Protein 4REP (pdb70)

Secondary structure (DSSP, 8-state):
--EEEEE--BHHHHHHHHHHHHTT-EEEEE-SSSSSBTTS-EEEETTEEEE-S---B--THHHHHHHTTSTTS-----EEE-SEEEEEE-TTS-EEEEESSHHHHHHHHHHHHT--HHHHHHHHHHHHHHHHHHIIIIIS-------SS-----HHHHHHHHHHTTTSBHHHHHTTSSSHHHHHHHHGGGGGGT--TTTSBGGGGGHHHHHHTS--EEETT-THHHHHHHHHHHHHTT-EEE-S--EEEEEEETTEEEEEEETTEEEE-SEEEE-S-HHHIIIII-TTS---HHHHHS-BPPEEEEEEEEESS--TT--SEEEE--S-HHHHHHIIIIISS--SS--EEEEEGGGT-GGGSSTT-EEEEEEEEE---SS--HHHHHHHHHHHHHHHHHHHH-S-GGGTEEEEEEE-HHHHHHHH--GGG-SSSB---SSSGGGGSPPSB-SSSBTEEE-STTSSS-SSHHHHHHHHHHHHHHHHHHHH-

Structure (mmCIF, N/CA/C/O backbone):
data_4REP
#
_entry.id   4REP
#
_cell.length_a   48.369
_cell.length_b   72.835
_cell.length_c   68.137
_cell.angle_alpha   90.00
_cell.angle_beta   110.29
_cell.angle_gamma   90.00
#
_symmetry.space_group_name_H-M   'P 1 21 1'
#
loop_
_entity.id
_entity.type
_entity.pdbx_description
1 polymer 'Gamma-carotene desaturase'
2 non-polymer 'FLAVIN-ADENINE DINUCLEOTIDE'
3 non-polymer GLYCEROL
4 water water
#
loop_
_atom_site.group_PDB
_atom_site.id
_atom_site.type_symbol
_atom_site.label_atom_id
_atom_site.label_alt_id
_atom_site.label_comp_id
_atom_site.label_asym_id
_atom_site.label_entity_id
_atom_site.label_seq_id
_atom_site.pdbx_PDB_ins_code
_atom_site.Cartn_x
_atom_site.Cartn_y
_atom_site.Cartn_z
_atom_site.occupancy
_atom_site.B_iso_or_equiv
_atom_site.auth_seq_id
_atom_site.auth_comp_id
_atom_site.auth_asym_id
_atom_site.auth_atom_id
_atom_site.pdbx_PDB_model_num
ATOM 1 N N . MET A 1 1 ? 4.199 12.818 -23.847 1.00 54.75 1 MET A N 1
ATOM 2 C CA . MET A 1 1 ? 4.854 12.648 -22.512 1.00 53.60 1 MET A CA 1
ATOM 3 C C . MET A 1 1 ? 5.124 11.186 -22.206 1.00 44.22 1 MET A C 1
ATOM 4 O O . MET A 1 1 ? 4.308 10.330 -22.464 1.00 46.46 1 MET A O 1
ATOM 9 N N . LYS A 1 2 ? 6.286 10.908 -21.651 1.00 44.40 2 LYS A N 1
ATOM 10 C CA . LYS A 1 2 ? 6.670 9.532 -21.346 1.00 39.82 2 LYS A CA 1
ATOM 11 C C . LYS A 1 2 ? 5.979 9.023 -20.081 1.00 33.58 2 LYS A C 1
ATOM 12 O O . LYS A 1 2 ? 5.568 9.810 -19.241 1.00 30.08 2 LYS A O 1
ATOM 18 N N . ASN A 1 3 ? 5.801 7.706 -19.957 1.00 34.99 3 ASN A N 1
ATOM 19 C CA . ASN A 1 3 ? 5.283 7.147 -18.686 1.00 33.57 3 ASN A CA 1
ATOM 20 C C . ASN A 1 3 ? 6.266 6.224 -17.978 1.00 29.01 3 ASN A C 1
ATOM 21 O O . ASN A 1 3 ? 7.075 5.508 -18.585 1.00 29.28 3 ASN A O 1
ATOM 26 N N . ALA A 1 4 ? 6.140 6.225 -16.659 1.00 29.24 4 ALA A N 1
ATOM 27 C CA . ALA A 1 4 ? 6.930 5.371 -15.794 1.00 24.62 4 ALA A CA 1
ATOM 28 C C . ALA A 1 4 ? 6.020 4.501 -14.950 1.00 22.48 4 ALA A C 1
ATOM 29 O O . ALA A 1 4 ? 4.969 4.920 -14.454 1.00 23.29 4 ALA A O 1
ATOM 31 N N . ILE A 1 5 ? 6.450 3.277 -14.757 1.00 21.27 5 ILE A N 1
ATOM 32 C CA . ILE A 1 5 ? 5.797 2.411 -13.844 1.00 20.79 5 ILE A CA 1
ATOM 33 C C . ILE A 1 5 ? 6.703 2.138 -12.638 1.00 21.57 5 ILE A C 1
ATOM 34 O O . ILE A 1 5 ? 7.866 1.677 -12.783 1.00 24.46 5 ILE A O 1
ATOM 39 N N . VAL A 1 6 ? 6.175 2.362 -11.448 1.00 22.83 6 VAL A N 1
ATOM 40 C CA . VAL A 1 6 ? 6.945 2.081 -10.220 1.00 21.25 6 VAL A CA 1
ATOM 41 C C . VAL A 1 6 ? 6.369 0.845 -9.567 1.00 21.54 6 VAL A C 1
ATOM 42 O O . VAL A 1 6 ? 5.140 0.754 -9.350 1.00 23.58 6 VAL A O 1
ATOM 46 N N . ILE A 1 7 ? 7.230 -0.148 -9.338 1.00 18.92 7 ILE A N 1
ATOM 47 C CA . ILE A 1 7 ? 6.802 -1.397 -8.744 1.00 17.65 7 ILE A CA 1
ATOM 48 C C . ILE A 1 7 ? 7.008 -1.273 -7.220 1.00 17.61 7 ILE A C 1
ATOM 49 O O . ILE A 1 7 ? 8.160 -1.437 -6.719 1.00 15.26 7 ILE A O 1
ATOM 54 N N . GLY A 1 8 ? 5.906 -1.010 -6.511 1.00 17.04 8 GLY A N 1
ATOM 55 C CA . GLY A 1 8 ? 5.835 -0.923 -5.058 1.00 17.11 8 GLY A CA 1
ATOM 56 C C . GLY A 1 8 ? 5.791 0.507 -4.523 1.00 17.20 8 GLY A C 1
ATOM 57 O O . GLY A 1 8 ? 6.500 1.411 -5.031 1.00 18.89 8 GLY A O 1
ATOM 58 N N . ALA A 1 9 ? 4.952 0.688 -3.500 1.00 17.12 9 ALA A N 1
ATOM 59 C CA . ALA A 1 9 ? 4.715 1.950 -2.858 1.00 19.00 9 ALA A CA 1
ATOM 60 C C . ALA A 1 9 ? 5.513 2.048 -1.545 1.00 18.47 9 ALA A C 1
ATOM 61 O O . ALA A 1 9 ? 5.016 2.623 -0.585 1.00 18.31 9 ALA A O 1
ATOM 63 N N . GLY A 1 10 ? 6.730 1.487 -1.488 1.00 18.38 10 GLY A N 1
ATOM 64 C CA . GLY A 1 10 ? 7.576 1.748 -0.317 1.00 16.57 10 GLY A CA 1
ATOM 65 C C . GLY A 1 10 ? 8.027 3.228 -0.380 1.00 17.40 10 GLY A C 1
ATOM 66 O O . GLY A 1 10 ? 7.773 3.931 -1.366 1.00 15.66 10 GLY A O 1
ATOM 67 N N . ILE A 1 11 ? 8.756 3.677 0.648 1.00 18.44 11 ILE A N 1
ATOM 68 C CA . ILE A 1 11 ? 9.293 5.044 0.672 1.00 19.27 11 ILE A CA 1
ATOM 69 C C . ILE A 1 11 ? 10.172 5.387 -0.540 1.00 19.42 11 ILE A C 1
ATOM 70 O O . ILE A 1 11 ? 10.122 6.527 -1.065 1.00 16.64 11 ILE A O 1
ATOM 75 N N . GLY A 1 12 ? 10.981 4.411 -0.962 1.00 17.39 12 GLY A N 1
ATOM 76 C CA . GLY A 1 12 ? 11.775 4.551 -2.146 1.00 17.67 12 GLY A CA 1
ATOM 77 C C . GLY A 1 12 ? 10.902 4.740 -3.379 1.00 18.03 12 GLY A C 1
ATOM 78 O O . GLY A 1 12 ? 11.162 5.631 -4.171 1.00 17.90 12 GLY A O 1
ATOM 79 N N . GLY A 1 13 ? 9.841 3.932 -3.523 1.00 17.30 13 GLY A N 1
ATOM 80 C CA . GLY A 1 13 ? 8.966 4.032 -4.704 1.00 17.36 13 GLY A CA 1
ATOM 81 C C . GLY A 1 13 ? 8.129 5.276 -4.758 1.00 16.70 13 GLY A C 1
ATOM 82 O O . GLY A 1 13 ? 7.949 5.864 -5.827 1.00 19.12 13 GLY A O 1
ATOM 83 N N . LEU A 1 14 ? 7.601 5.680 -3.599 1.00 18.93 14 LEU A N 1
ATOM 84 C CA . LEU A 1 14 ? 6.850 6.890 -3.487 1.00 20.70 14 LEU A CA 1
ATOM 85 C C . LEU A 1 14 ? 7.725 8.109 -3.843 1.00 21.57 14 LEU A C 1
ATOM 86 O O . LEU A 1 14 ? 7.315 9.000 -4.597 1.00 21.61 14 LEU A O 1
ATOM 91 N N . ALA A 1 15 ? 8.917 8.154 -3.265 1.00 21.61 15 ALA A N 1
ATOM 92 C CA . ALA A 1 15 ? 9.882 9.215 -3.564 1.00 22.48 15 ALA A CA 1
ATOM 93 C C . ALA A 1 15 ? 10.222 9.297 -5.058 1.00 21.69 15 ALA A C 1
ATOM 94 O O . ALA A 1 15 ? 10.272 10.392 -5.625 1.00 18.74 15 ALA A O 1
ATOM 96 N N . ALA A 1 16 ? 10.545 8.142 -5.649 1.00 20.12 16 ALA A N 1
ATOM 97 C CA . ALA A 1 16 ? 10.881 8.077 -7.048 1.00 19.96 16 ALA A CA 1
ATOM 98 C C . ALA A 1 16 ? 9.712 8.604 -7.919 1.00 20.70 16 ALA A C 1
ATOM 99 O O . ALA A 1 16 ? 9.936 9.302 -8.920 1.00 19.47 16 ALA A O 1
ATOM 101 N N . ALA A 1 17 ? 8.478 8.255 -7.521 1.00 18.68 17 ALA A N 1
ATOM 102 C CA . ALA A 1 17 ? 7.349 8.549 -8.327 1.00 19.83 17 ALA A CA 1
ATOM 103 C C . ALA A 1 17 ? 7.179 10.085 -8.301 1.00 20.08 17 ALA A C 1
ATOM 104 O O . ALA A 1 17 ? 6.978 10.723 -9.354 1.00 17.05 17 ALA A O 1
ATOM 106 N N . LEU A 1 18 ? 7.314 10.636 -7.104 1.00 21.96 18 LEU A N 1
ATOM 107 C CA . LEU A 1 18 ? 7.202 12.063 -6.878 1.00 22.88 18 LEU A CA 1
ATOM 108 C C . LEU A 1 18 ? 8.233 12.799 -7.724 1.00 24.73 18 LEU A C 1
ATOM 109 O O . LEU A 1 18 ? 7.872 13.754 -8.415 1.00 25.15 18 LEU A O 1
ATOM 114 N N . ARG A 1 19 ? 9.476 12.316 -7.733 1.00 21.53 19 ARG A N 1
ATOM 115 C CA . ARG A 1 19 ? 10.489 12.944 -8.533 1.00 23.07 19 ARG A CA 1
ATOM 116 C C . ARG A 1 19 ? 10.240 12.874 -10.045 1.00 23.53 19 ARG A C 1
ATOM 117 O O . ARG A 1 19 ? 10.498 13.845 -10.761 1.00 23.50 19 ARG A O 1
ATOM 125 N N . LEU A 1 20 ? 9.754 11.741 -10.519 1.00 24.77 20 LEU A N 1
ATOM 126 C CA . LEU A 1 20 ? 9.503 11.550 -11.941 1.00 27.19 20 LEU A CA 1
ATOM 127 C C . LEU A 1 20 ? 8.301 12.384 -12.342 1.00 29.21 20 LEU A C 1
ATOM 128 O O . LEU A 1 20 ? 8.254 12.980 -13.410 1.00 30.73 20 LEU A O 1
ATOM 133 N N . ARG A 1 21 ? 7.338 12.464 -11.452 1.00 28.93 21 ARG A N 1
ATOM 134 C CA . ARG A 1 21 ? 6.239 13.351 -11.676 1.00 30.98 21 ARG A CA 1
ATOM 135 C C . ARG A 1 21 ? 6.762 14.767 -11.860 1.00 31.49 21 ARG A C 1
ATOM 136 O O . ARG A 1 21 ? 6.427 15.408 -12.862 1.00 29.87 21 ARG A O 1
ATOM 144 N N . HIS A 1 22 ? 7.639 15.228 -10.971 1.00 29.38 22 HIS A N 1
ATOM 145 C CA . HIS A 1 22 ? 8.124 16.623 -11.035 1.00 29.18 22 HIS A CA 1
ATOM 146 C C . HIS A 1 22 ? 8.795 16.947 -12.319 1.00 29.85 22 HIS A C 1
ATOM 147 O O . HIS A 1 22 ? 8.815 18.111 -12.766 1.00 31.46 22 HIS A O 1
ATOM 154 N N . GLN A 1 23 ? 9.454 15.938 -12.845 1.00 29.19 23 GLN A N 1
ATOM 155 C CA . GLN A 1 23 ? 10.103 15.998 -14.130 1.00 30.80 23 GLN A CA 1
ATOM 156 C C . GLN A 1 23 ? 9.111 16.016 -15.311 1.00 32.22 23 GLN A C 1
ATOM 157 O O . GLN A 1 23 ? 9.522 16.260 -16.443 1.00 32.51 23 GLN A O 1
ATOM 163 N N . GLY A 1 24 ? 7.839 15.707 -15.068 1.00 30.64 24 GLY A N 1
ATOM 164 C CA . GLY A 1 24 ? 6.855 15.638 -16.153 1.00 33.22 24 GLY A CA 1
ATOM 165 C C . GLY A 1 24 ? 6.445 14.269 -16.664 1.00 32.80 24 GLY A C 1
ATOM 166 O O . GLY A 1 24 ? 5.590 14.184 -17.530 1.00 35.89 24 GLY A O 1
ATOM 167 N N . TYR A 1 25 ? 6.977 13.180 -16.130 1.00 30.65 25 TYR A N 1
ATOM 168 C CA . TYR A 1 25 ? 6.434 11.867 -16.498 1.00 30.97 25 TYR A CA 1
ATOM 169 C C . TYR A 1 25 ? 5.015 11.643 -15.932 1.00 31.83 25 TYR A C 1
ATOM 170 O O . TYR A 1 25 ? 4.664 12.160 -14.853 1.00 28.33 25 TYR A O 1
ATOM 179 N N . SER A 1 26 ? 4.185 10.882 -16.650 1.00 30.29 26 SER A N 1
ATOM 180 C CA . SER A 1 26 ? 3.012 10.320 -15.998 1.00 30.31 26 SER A CA 1
ATOM 181 C C . SER A 1 26 ? 3.515 9.032 -15.315 1.00 29.55 26 SER A C 1
ATOM 182 O O . SER A 1 26 ? 4.435 8.394 -15.800 1.00 30.63 26 SER A O 1
ATOM 185 N N . VAL A 1 27 ? 2.924 8.703 -14.174 1.00 26.34 27 VAL A N 1
ATOM 186 C CA . VAL A 1 27 ? 3.468 7.710 -13.291 1.00 24.36 27 VAL A CA 1
ATOM 187 C C . VAL A 1 27 ? 2.353 6.875 -12.737 1.00 22.18 27 VAL A C 1
ATOM 188 O O . VAL A 1 27 ? 1.380 7.392 -12.256 1.00 23.94 27 VAL A O 1
ATOM 192 N N . THR A 1 28 ? 2.543 5.578 -12.752 1.00 20.44 28 THR A N 1
ATOM 193 C CA . THR A 1 28 ? 1.659 4.668 -12.095 1.00 20.53 28 THR A CA 1
ATOM 194 C C . THR A 1 28 ? 2.456 3.795 -11.117 1.00 20.87 28 THR A C 1
ATOM 195 O O . THR A 1 28 ? 3.500 3.246 -11.472 1.00 20.26 28 THR A O 1
ATOM 199 N N . ILE A 1 29 ? 1.982 3.696 -9.889 1.00 19.90 29 ILE A N 1
ATOM 200 C CA . ILE A 1 29 ? 2.593 2.778 -8.947 1.00 18.44 29 ILE A CA 1
ATOM 201 C C . ILE A 1 29 ? 1.711 1.602 -8.782 1.00 17.85 29 ILE A C 1
ATOM 202 O O . ILE A 1 29 ? 0.535 1.746 -8.439 1.00 19.69 29 ILE A O 1
ATOM 207 N N . PHE A 1 30 ? 2.291 0.436 -9.002 1.00 16.63 30 PHE A N 1
ATOM 208 C CA . PHE A 1 30 ? 1.646 -0.825 -8.618 1.00 17.72 30 PHE A CA 1
ATOM 209 C C . PHE A 1 30 ? 2.072 -1.236 -7.231 1.00 18.26 30 PHE A C 1
ATOM 210 O O . PHE A 1 30 ? 3.257 -1.222 -6.941 1.00 19.24 30 PHE A O 1
ATOM 218 N N . GLU A 1 31 ? 1.125 -1.688 -6.421 1.00 20.09 31 GLU A N 1
ATOM 219 C CA . GLU A 1 31 ? 1.355 -2.199 -5.079 1.00 19.38 31 GLU A CA 1
ATOM 220 C C . GLU A 1 31 ? 0.653 -3.528 -4.757 1.00 20.63 31 GLU A C 1
ATOM 221 O O . GLU A 1 31 ? -0.528 -3.675 -4.931 1.00 18.44 31 GLU A O 1
ATOM 227 N N . LYS A 1 32 ? 1.374 -4.475 -4.219 1.00 22.55 32 LYS A N 1
ATOM 228 C CA . LYS A 1 32 ? 0.701 -5.740 -3.915 1.00 23.05 32 LYS A CA 1
ATOM 229 C C . LYS A 1 32 ? -0.303 -5.594 -2.795 1.00 22.67 32 LYS A C 1
ATOM 230 O O . LYS A 1 32 ? -1.345 -6.306 -2.760 1.00 19.97 32 LYS A O 1
ATOM 236 N N . ASN A 1 33 ? -0.006 -4.714 -1.841 1.00 20.36 33 ASN A N 1
ATOM 237 C CA . ASN A 1 33 ? -0.877 -4.581 -0.697 1.00 19.33 33 ASN A CA 1
ATOM 238 C C . ASN A 1 33 ? -2.083 -3.670 -1.037 1.00 19.27 33 ASN A C 1
ATOM 239 O O . ASN A 1 33 ? -2.142 -3.042 -2.109 1.00 16.92 33 ASN A O 1
ATOM 244 N N . ASP A 1 34 ? -3.020 -3.586 -0.099 1.00 20.23 34 ASP A N 1
ATOM 245 C CA . ASP A 1 34 ? -4.101 -2.564 -0.181 1.00 22.77 34 ASP A CA 1
ATOM 246 C C . ASP A 1 34 ? -3.778 -1.258 0.602 1.00 20.31 34 ASP A C 1
ATOM 247 O O . ASP A 1 34 ? -4.674 -0.527 0.918 1.00 21.70 34 ASP A O 1
ATOM 252 N N . TYR A 1 35 ? -2.487 -0.985 0.855 1.00 19.59 35 TYR A N 1
ATOM 253 C CA . TYR A 1 35 ? -1.983 0.262 1.477 1.00 18.80 35 TYR A CA 1
ATOM 254 C C . TYR A 1 35 ? -0.632 0.656 0.898 1.00 18.87 35 TYR A C 1
ATOM 255 O O . TYR A 1 35 ? 0.076 -0.172 0.317 1.00 14.84 35 TYR A O 1
ATOM 264 N N . ALA A 1 36 ? -0.306 1.949 1.049 1.00 18.85 36 ALA A N 1
ATOM 265 C CA . ALA A 1 36 ? 0.992 2.551 0.650 1.00 18.69 36 ALA A CA 1
ATOM 266 C C . ALA A 1 36 ? 1.951 2.575 1.842 1.00 18.37 36 ALA A C 1
ATOM 267 O O . ALA A 1 36 ? 1.497 2.518 2.985 1.00 18.60 36 ALA A O 1
ATOM 269 N N . GLY A 1 37 ? 3.261 2.661 1.557 1.00 18.12 37 GLY A N 1
ATOM 270 C CA . GLY A 1 37 ? 4.304 2.825 2.606 1.00 18.88 37 GLY A CA 1
ATOM 271 C C . GLY A 1 37 ? 5.234 1.654 2.915 1.00 17.83 37 GLY A C 1
ATOM 272 O O . GLY A 1 37 ? 6.267 1.816 3.598 1.00 17.34 37 GLY A O 1
ATOM 273 N N . GLY A 1 38 ? 4.864 0.476 2.422 1.00 17.60 38 GLY A N 1
ATOM 274 C CA . GLY A 1 38 ? 5.606 -0.726 2.665 1.00 16.62 38 GLY A CA 1
ATOM 275 C C . GLY A 1 38 ? 5.814 -0.967 4.140 1.00 16.78 38 GLY A C 1
ATOM 276 O O . GLY A 1 38 ? 4.879 -1.164 4.910 1.00 18.68 38 GLY A O 1
ATOM 277 N N . LYS A 1 39 ? 7.060 -0.940 4.554 1.00 16.17 39 LYS A N 1
ATOM 278 C CA . LYS A 1 39 ? 7.380 -1.144 5.940 1.00 16.35 39 LYS A CA 1
ATOM 279 C C . LYS A 1 39 ? 6.852 -0.044 6.896 1.00 15.64 39 LYS A C 1
ATOM 280 O O . LYS A 1 39 ? 6.592 -0.343 8.062 1.00 17.92 39 LYS A O 1
ATOM 286 N N . LEU A 1 40 ? 6.585 1.151 6.358 1.00 16.00 40 LEU A N 1
ATOM 287 C CA . LEU A 1 40 ? 6.071 2.308 7.125 1.00 17.73 40 LEU A CA 1
ATOM 288 C C . LEU A 1 40 ? 4.566 2.229 7.071 1.00 17.84 40 LEU A C 1
ATOM 289 O O . LEU A 1 40 ? 3.935 2.923 6.304 1.00 16.78 40 LEU A O 1
ATOM 294 N N . HIS A 1 41 ? 4.053 1.338 7.890 1.00 18.03 41 HIS A N 1
ATOM 295 C CA . HIS A 1 41 ? 2.672 0.979 7.980 1.00 18.03 41 HIS A CA 1
ATOM 296 C C . HIS A 1 41 ? 2.351 1.039 9.439 1.00 17.37 41 HIS A C 1
ATOM 297 O O . HIS A 1 41 ? 3.252 0.979 10.300 1.00 14.89 41 HIS A O 1
ATOM 304 N N . ALA A 1 42 ? 1.056 1.149 9.738 1.00 17.55 42 ALA A N 1
ATOM 305 C CA . ALA A 1 42 ? 0.574 1.215 11.106 1.00 17.93 42 ALA A CA 1
ATOM 306 C C . ALA A 1 42 ? -0.697 0.435 11.263 1.00 20.71 42 ALA A C 1
ATOM 307 O O . ALA A 1 42 ? -1.357 0.152 10.282 1.00 22.43 42 ALA A O 1
ATOM 309 N N . ILE A 1 43 ? -1.038 0.098 12.501 1.00 20.97 43 ILE A N 1
ATOM 310 C CA . ILE A 1 43 ? -2.295 -0.520 12.803 1.00 21.24 43 ILE A CA 1
ATOM 311 C C . ILE A 1 43 ? -2.954 0.084 14.008 1.00 22.28 43 ILE A C 1
ATOM 312 O O . ILE A 1 43 ? -2.324 0.748 14.822 1.00 20.31 43 ILE A O 1
ATOM 317 N N . GLU A 1 44 ? -4.250 -0.157 14.111 1.00 23.34 44 GLU A N 1
ATOM 318 C CA . GLU A 1 44 ? -5.015 0.223 15.294 1.00 23.72 44 GLU A CA 1
ATOM 319 C C . GLU A 1 44 ? -5.692 -1.039 15.801 1.00 23.06 44 GLU A C 1
ATOM 320 O O . GLU A 1 44 ? -6.420 -1.689 15.074 1.00 24.28 44 GLU A O 1
ATOM 326 N N . LYS A 1 45 ? -5.418 -1.375 17.056 1.00 23.57 45 LYS A N 1
ATOM 327 C CA . LYS A 1 45 ? -5.833 -2.626 17.623 1.00 23.89 45 LYS A CA 1
ATOM 328 C C . LYS A 1 45 ? -6.268 -2.472 19.072 1.00 24.39 45 LYS A C 1
ATOM 329 O O . LYS A 1 45 ? -5.482 -2.068 19.957 1.00 23.76 45 LYS A O 1
ATOM 335 N N . ASP A 1 46 ? -7.548 -2.765 19.320 1.00 21.56 46 ASP A N 1
ATOM 336 C CA . ASP A 1 46 ? -8.091 -2.821 20.659 1.00 20.55 46 ASP A CA 1
ATOM 337 C C . ASP A 1 46 ? -7.773 -1.600 21.484 1.00 20.31 46 ASP A C 1
ATOM 338 O O . ASP A 1 46 ? -7.518 -1.721 22.655 1.00 19.77 46 ASP A O 1
ATOM 343 N N . GLY A 1 47 ? -7.772 -0.435 20.864 1.00 18.63 47 GLY A N 1
ATOM 344 C CA . GLY A 1 47 ? -7.618 0.809 21.563 1.00 18.17 47 GLY A CA 1
ATOM 345 C C . GLY A 1 47 ? -6.207 1.421 21.492 1.00 19.41 47 GLY A C 1
ATOM 346 O O . GLY A 1 47 ? -6.010 2.501 22.003 1.00 18.58 47 GLY A O 1
ATOM 347 N N . TYR A 1 48 ? -5.275 0.742 20.818 1.00 19.81 48 TYR A N 1
ATOM 348 C CA . TYR A 1 48 ? -3.869 1.154 20.676 1.00 19.01 48 TYR A CA 1
ATOM 349 C C . TYR A 1 48 ? -3.431 1.301 19.227 1.00 21.52 48 TYR A C 1
ATOM 350 O O . TYR A 1 48 ? -3.702 0.413 18.408 1.00 21.22 48 TYR A O 1
ATOM 359 N N . ARG A 1 49 ? -2.733 2.400 18.881 1.00 22.53 49 ARG A N 1
ATOM 360 C CA . ARG A 1 49 ? -2.127 2.486 17.564 1.00 24.49 49 ARG A CA 1
ATOM 361 C C . ARG A 1 49 ? -0.661 2.019 17.653 1.00 21.47 49 ARG A C 1
ATOM 362 O O . ARG A 1 49 ? 0.023 2.253 18.642 1.00 23.59 49 ARG A O 1
ATOM 370 N N . PHE A 1 50 ? -0.228 1.262 16.666 1.00 20.60 50 PHE A N 1
ATOM 371 C CA . PHE A 1 50 ? 1.186 0.893 16.575 1.00 20.91 50 PHE A CA 1
ATOM 372 C C . PHE A 1 50 ? 1.732 1.223 15.185 1.00 20.68 50 PHE A C 1
ATOM 373 O O . PHE A 1 50 ? 1.155 0.822 14.136 1.00 18.73 50 PHE A O 1
ATOM 381 N N . ASP A 1 51 ? 2.843 1.963 15.155 1.00 20.83 51 ASP A N 1
ATOM 382 C CA . ASP A 1 51 ? 3.736 1.904 13.993 1.00 21.17 51 ASP A CA 1
ATOM 383 C C . ASP A 1 51 ? 4.353 0.506 13.869 1.00 20.35 51 ASP A C 1
ATOM 384 O O . ASP A 1 51 ? 4.816 -0.064 14.846 1.00 19.07 51 ASP A O 1
ATOM 389 N N . LEU A 1 52 ? 4.352 -0.057 12.670 1.00 19.42 52 LEU A N 1
ATOM 390 C CA . LEU A 1 52 ? 4.857 -1.395 12.466 1.00 20.38 52 LEU A CA 1
ATOM 391 C C . LEU A 1 52 ? 6.346 -1.509 12.166 1.00 21.31 52 LEU A C 1
ATOM 392 O O . LEU A 1 52 ? 6.874 -2.596 12.299 1.00 24.15 52 LEU A O 1
ATOM 397 N N . GLY A 1 53 ? 6.978 -0.435 11.676 1.00 20.08 53 GLY A N 1
ATOM 398 C CA . GLY A 1 53 ? 8.292 -0.536 11.061 1.00 21.20 53 GLY A CA 1
ATOM 399 C C . GLY A 1 53 ? 9.240 0.462 11.669 1.00 19.81 53 GLY A C 1
ATOM 400 O O . GLY A 1 53 ? 9.467 0.394 12.877 1.00 18.96 53 GLY A O 1
ATOM 401 N N . PRO A 1 54 ? 9.758 1.413 10.852 1.00 19.14 54 PRO A N 1
ATOM 402 C CA . PRO A 1 54 ? 10.660 2.452 11.400 1.00 18.57 54 PRO A CA 1
ATOM 403 C C . PRO A 1 54 ? 10.041 3.212 12.569 1.00 17.76 54 PRO A C 1
ATOM 404 O O . PRO A 1 54 ? 8.874 3.532 12.513 1.00 18.03 54 PRO A O 1
ATOM 408 N N . SER A 1 55 ? 10.792 3.398 13.636 1.00 16.35 55 SER A N 1
ATOM 409 C CA . SER A 1 55 ? 10.364 4.129 14.797 1.00 16.82 55 SER A CA 1
ATOM 410 C C . SER A 1 55 ? 11.191 5.418 15.078 1.00 16.32 55 SER A C 1
ATOM 411 O O . SER A 1 55 ? 10.780 6.248 15.919 1.00 15.99 55 SER A O 1
ATOM 414 N N . LEU A 1 56 ? 12.345 5.575 14.418 1.00 15.37 56 LEU A N 1
ATOM 415 C CA . LEU A 1 56 ? 13.214 6.662 14.697 1.00 16.49 56 LEU A CA 1
ATOM 416 C C . LEU A 1 56 ? 13.251 7.668 13.531 1.00 15.82 56 LEU A C 1
ATOM 417 O O . LEU A 1 56 ? 13.414 7.307 12.385 1.00 17.32 56 LEU A O 1
ATOM 422 N N . PHE A 1 57 ? 13.038 8.928 13.852 1.00 16.52 57 PHE A N 1
ATOM 423 C CA . PHE A 1 57 ? 12.975 9.935 12.842 1.00 16.44 57 PHE A CA 1
ATOM 424 C C . PHE A 1 57 ? 14.175 10.872 12.964 1.00 16.83 57 PHE A C 1
ATOM 425 O O . PHE A 1 57 ? 14.219 11.699 13.865 1.00 15.45 57 PHE A O 1
ATOM 433 N N . THR A 1 58 ? 15.144 10.703 12.050 1.00 17.48 58 THR A N 1
ATOM 434 C CA . THR A 1 58 ? 16.272 11.658 11.931 1.00 18.66 58 THR A CA 1
ATOM 435 C C . THR A 1 58 ? 16.293 12.280 10.526 1.00 18.60 58 THR A C 1
ATOM 436 O O . THR A 1 58 ? 15.608 11.807 9.625 1.00 16.77 58 THR A O 1
ATOM 440 N N . LEU A 1 59 ? 17.093 13.341 10.343 1.00 19.62 59 LEU A N 1
ATOM 441 C CA . LEU A 1 59 ? 17.280 13.923 9.002 1.00 19.22 59 LEU A CA 1
ATOM 442 C C . LEU A 1 59 ? 15.960 14.307 8.320 1.00 18.10 59 LEU A C 1
ATOM 443 O O . LEU A 1 59 ? 15.673 13.919 7.186 1.00 20.39 59 LEU A O 1
ATOM 448 N N . PRO A 1 60 ? 15.127 15.060 9.026 1.00 18.55 60 PRO A N 1
ATOM 449 C CA . PRO A 1 60 ? 13.797 15.360 8.458 1.00 21.08 60 PRO A CA 1
ATOM 450 C C . PRO A 1 60 ? 13.835 16.177 7.137 1.00 23.56 60 PRO A C 1
ATOM 451 O O . PRO A 1 60 ? 12.869 16.124 6.366 1.00 26.95 60 PRO A O 1
ATOM 455 N N . HIS A 1 61 ? 14.952 16.879 6.860 1.00 23.58 61 HIS A N 1
ATOM 456 C CA . HIS A 1 61 ? 15.094 17.667 5.628 1.00 23.44 61 HIS A CA 1
ATOM 457 C C . HIS A 1 61 ? 14.973 16.814 4.383 1.00 23.55 61 HIS A C 1
ATOM 458 O O . HIS A 1 61 ? 14.619 17.303 3.333 1.00 24.10 61 HIS A O 1
ATOM 465 N N . LEU A 1 62 ? 15.212 15.524 4.493 1.00 22.36 62 LEU A N 1
ATOM 466 C CA . LEU A 1 62 ? 15.152 14.659 3.294 1.00 22.01 62 LEU A CA 1
ATOM 467 C C . LEU A 1 62 ? 13.720 14.392 2.869 1.00 20.12 62 LEU A C 1
ATOM 468 O O . LEU A 1 62 ? 13.413 14.317 1.697 1.00 21.14 62 LEU A O 1
ATOM 473 N N . VAL A 1 63 ? 12.826 14.295 3.827 1.00 20.20 63 VAL A N 1
ATOM 474 C CA . VAL A 1 63 ? 11.410 14.253 3.520 1.00 20.89 63 VAL A CA 1
ATOM 475 C C . VAL A 1 63 ? 10.927 15.629 2.999 1.00 22.47 63 VAL A C 1
ATOM 476 O O . VAL A 1 63 ? 10.250 15.728 1.990 1.00 19.61 63 VAL A O 1
ATOM 480 N N . GLU A 1 64 ? 11.303 16.708 3.681 1.00 24.73 64 GLU A N 1
ATOM 481 C CA . GLU A 1 64 ? 10.919 18.059 3.234 1.00 25.37 64 GLU A CA 1
ATOM 482 C C . GLU A 1 64 ? 11.343 18.376 1.820 1.00 25.70 64 GLU A C 1
ATOM 483 O O . GLU A 1 64 ? 10.679 19.184 1.171 1.00 29.40 64 GLU A O 1
ATOM 489 N N . ASN A 1 65 ? 12.466 17.814 1.348 1.00 28.35 65 ASN A N 1
ATOM 490 C CA . ASN A 1 65 ? 12.902 18.035 -0.034 1.00 28.71 65 ASN A CA 1
ATOM 491 C C . ASN A 1 65 ? 11.875 17.567 -1.048 1.00 28.76 65 ASN A C 1
ATOM 492 O O . ASN A 1 65 ? 11.826 18.097 -2.173 1.00 29.69 65 ASN A O 1
ATOM 497 N N . LEU A 1 66 ? 11.069 16.576 -0.659 1.00 28.20 66 LEU A N 1
ATOM 498 C CA . LEU A 1 66 ? 10.062 16.031 -1.540 1.00 26.67 66 LEU A CA 1
ATOM 499 C C . LEU A 1 66 ? 8.872 16.962 -1.591 1.00 27.27 66 LEU A C 1
ATOM 500 O O . LEU A 1 66 ? 8.425 17.287 -2.691 1.00 23.33 66 LEU A O 1
ATOM 505 N N . PHE A 1 67 ? 8.385 17.445 -0.442 1.00 27.04 67 PHE A N 1
ATOM 506 C CA . PHE A 1 67 ? 7.306 18.472 -0.462 1.00 30.33 67 PHE A CA 1
ATOM 507 C C . PHE A 1 67 ? 7.672 19.726 -1.282 1.00 30.50 67 PHE A C 1
ATOM 508 O O . PHE A 1 67 ? 6.825 20.324 -1.971 1.00 28.30 67 PHE A O 1
ATOM 516 N N . ALA A 1 68 ? 8.946 20.071 -1.186 1.00 29.89 68 ALA A N 1
ATOM 517 C CA . ALA A 1 68 ? 9.535 21.238 -1.825 1.00 33.66 68 ALA A CA 1
ATOM 518 C C . ALA A 1 68 ? 9.453 21.192 -3.326 1.00 32.62 68 ALA A C 1
ATOM 519 O O . ALA A 1 68 ? 9.597 22.216 -3.961 1.00 35.08 68 ALA A O 1
ATOM 521 N N . LEU A 1 69 ? 9.244 19.999 -3.892 1.00 33.45 69 LEU A N 1
ATOM 522 C CA . LEU A 1 69 ? 9.149 19.852 -5.334 1.00 33.31 69 LEU A CA 1
ATOM 523 C C . LEU A 1 69 ? 7.801 20.377 -5.793 1.00 30.42 69 LEU A C 1
ATOM 524 O O . LEU A 1 69 ? 7.602 20.590 -6.965 1.00 29.51 69 LEU A O 1
ATOM 529 N N . PHE A 1 70 ? 6.860 20.469 -4.871 1.00 29.51 70 PHE A N 1
ATOM 530 C CA . PHE A 1 70 ? 5.482 20.824 -5.180 1.00 29.89 70 PHE A CA 1
ATOM 531 C C . PHE A 1 70 ? 5.028 21.831 -4.160 1.00 31.09 70 PHE A C 1
ATOM 532 O O . PHE A 1 70 ? 4.069 21.587 -3.414 1.00 31.79 70 PHE A O 1
ATOM 540 N N . PRO A 1 71 ? 5.693 22.989 -4.153 1.00 35.83 71 PRO A N 1
ATOM 541 C CA . PRO A 1 71 ? 5.455 24.011 -3.148 1.00 40.13 71 PRO A CA 1
ATOM 542 C C . PRO A 1 71 ? 3.973 24.442 -2.997 1.00 43.63 71 PRO A C 1
ATOM 543 O O . PRO A 1 71 ? 3.566 24.830 -1.893 1.00 49.75 71 PRO A O 1
ATOM 547 N N . GLU A 1 72 ? 3.178 24.327 -4.061 1.00 39.90 72 GLU A N 1
ATOM 548 C CA . GLU A 1 72 ? 1.775 24.745 -4.021 1.00 42.47 72 GLU A CA 1
ATOM 549 C C . GLU A 1 72 ? 0.799 23.813 -3.298 1.00 43.11 72 GLU A C 1
ATOM 550 O O . GLU A 1 72 ? -0.277 24.271 -2.861 1.00 39.50 72 GLU A O 1
ATOM 556 N N . GLU A 1 73 ? 1.153 22.531 -3.136 1.00 38.79 73 GLU A N 1
ATOM 557 C CA . GLU A 1 73 ? 0.212 21.563 -2.545 1.00 37.65 73 GLU A CA 1
ATOM 558 C C . GLU A 1 73 ? 0.087 21.742 -1.001 1.00 38.34 73 GLU A C 1
ATOM 559 O O . GLU A 1 73 ? 1.075 21.914 -0.312 1.00 43.73 73 GLU A O 1
ATOM 565 N N . ILE A 1 74 ? -1.133 21.684 -0.486 1.00 38.72 74 ILE A N 1
ATOM 566 C CA . ILE A 1 74 ? -1.407 21.753 0.950 1.00 44.54 74 ILE A CA 1
ATOM 567 C C . ILE A 1 74 ? -1.266 20.351 1.589 1.00 46.62 74 ILE A C 1
ATOM 568 O O . ILE A 1 74 ? -2.199 19.549 1.541 1.00 44.28 74 ILE A O 1
ATOM 573 N N . ILE A 1 75 ? -0.115 20.033 2.166 1.00 54.13 75 ILE A N 1
ATOM 574 C CA . ILE A 1 75 ? 0.021 18.733 2.872 1.00 52.64 75 ILE A CA 1
ATOM 575 C C . ILE A 1 75 ? 0.368 18.957 4.331 1.00 44.41 75 ILE A C 1
ATOM 576 O O . ILE A 1 75 ? 1.411 19.507 4.646 1.00 42.32 75 ILE A O 1
ATOM 581 N N . ASP A 1 76 ? -0.508 18.542 5.231 1.00 42.51 76 ASP A N 1
ATOM 582 C CA . ASP A 1 76 ? -0.177 18.730 6.636 1.00 48.23 76 ASP A CA 1
ATOM 583 C C . ASP A 1 76 ? 0.811 17.617 7.018 1.00 44.79 76 ASP A C 1
ATOM 584 O O . ASP A 1 76 ? 0.497 16.424 7.006 1.00 46.26 76 ASP A O 1
ATOM 589 N N . PHE A 1 77 ? 2.050 18.047 7.210 1.00 42.96 77 PHE A N 1
ATOM 590 C CA . PHE A 1 77 ? 3.112 17.227 7.771 1.00 39.90 77 PHE A CA 1
ATOM 591 C C . PHE A 1 77 ? 3.991 18.121 8.611 1.00 37.40 77 PHE A C 1
ATOM 592 O O . PHE A 1 77 ? 4.671 18.967 8.089 1.00 44.55 77 PHE A O 1
ATOM 600 N N . GLY A 1 78 ? 4.030 17.876 9.901 1.00 35.50 78 GLY A N 1
ATOM 601 C CA . GLY A 1 78 ? 4.876 18.630 10.800 1.00 34.36 78 GLY A CA 1
ATOM 602 C C . GLY A 1 78 ? 5.534 17.665 11.768 1.00 32.85 78 GLY A C 1
ATOM 603 O O . GLY A 1 78 ? 5.212 16.468 11.800 1.00 29.93 78 GLY A O 1
ATOM 604 N N . TYR A 1 79 ? 6.491 18.167 12.525 1.00 27.27 79 TYR A N 1
ATOM 605 C CA . TYR A 1 79 ? 7.201 17.332 13.467 1.00 25.26 79 TYR A CA 1
ATOM 606 C C . TYR A 1 79 ? 7.807 18.225 14.524 1.00 24.13 79 TYR A C 1
ATOM 607 O O . TYR A 1 79 ? 7.919 19.418 14.323 1.00 23.88 79 TYR A O 1
ATOM 616 N N . LYS A 1 80 ? 8.189 17.668 15.658 1.00 24.20 80 LYS A N 1
ATOM 617 C CA . LYS A 1 80 ? 8.941 18.437 16.634 1.00 24.19 80 LYS A CA 1
ATOM 618 C C . LYS A 1 80 ? 10.300 17.835 16.938 1.00 24.48 80 LYS A C 1
ATOM 619 O O . LYS A 1 80 ? 10.529 16.634 16.654 1.00 21.54 80 LYS A O 1
ATOM 625 N N . SER A 1 81 ? 11.206 18.659 17.491 1.00 22.40 81 SER A N 1
ATOM 626 C CA . SER A 1 81 ? 12.499 18.140 17.956 1.00 25.03 81 SER A CA 1
ATOM 627 C C . SER A 1 81 ? 12.371 17.791 19.430 1.00 24.09 81 SER A C 1
ATOM 628 O O . SER A 1 81 ? 11.695 18.466 20.190 1.00 23.89 81 SER A O 1
ATOM 631 N N . LYS A 1 82 ? 13.017 16.702 19.801 1.00 20.26 82 LYS A N 1
ATOM 632 C CA . LYS A 1 82 ? 13.063 16.255 21.183 1.00 20.85 82 LYS A CA 1
ATOM 633 C C . LYS A 1 82 ? 14.348 16.658 21.903 1.00 19.57 82 LYS A C 1
ATOM 634 O O . LYS A 1 82 ? 15.451 16.602 21.329 1.00 20.25 82 LYS A O 1
ATOM 640 N N . ALA A 1 83 ? 14.200 17.023 23.163 1.00 18.90 83 ALA A N 1
ATOM 641 C CA . ALA A 1 83 ? 15.315 17.153 24.098 1.00 19.69 83 ALA A CA 1
ATOM 642 C C . ALA A 1 83 ? 16.044 15.837 24.466 1.00 20.20 83 ALA A C 1
ATOM 643 O O . ALA A 1 83 ? 17.203 15.865 24.854 1.00 18.68 83 ALA A O 1
ATOM 645 N N . ILE A 1 84 ? 15.343 14.712 24.402 1.00 21.52 84 ILE A N 1
ATOM 646 C CA . ILE A 1 84 ? 15.892 13.401 24.780 1.00 22.51 84 ILE A CA 1
ATOM 647 C C . ILE A 1 84 ? 15.849 12.457 23.563 1.00 20.97 84 ILE A C 1
ATOM 648 O O . ILE A 1 84 ? 14.860 12.450 22.849 1.00 22.70 84 ILE A O 1
ATOM 653 N N . SER A 1 85 ? 16.955 11.748 23.299 1.00 20.71 85 SER A N 1
ATOM 654 C CA . SER A 1 85 ? 17.055 10.796 22.201 1.00 21.52 85 SER A CA 1
ATOM 655 C C . SER A 1 85 ? 16.493 9.460 22.634 1.00 21.12 85 SER A C 1
ATOM 656 O O . SER A 1 85 ? 15.395 9.101 22.187 1.00 20.55 85 SER A O 1
ATOM 659 N N . PHE A 1 86 ? 17.226 8.772 23.531 1.00 19.38 86 PHE A N 1
ATOM 660 C CA . PHE A 1 86 ? 16.870 7.468 24.100 1.00 18.55 86 PHE A CA 1
ATOM 661 C C . PHE A 1 86 ? 17.064 7.480 25.633 1.00 19.18 86 PHE A C 1
ATOM 662 O O . PHE A 1 86 ? 17.819 8.312 26.162 1.00 19.37 86 PHE A O 1
ATOM 670 N N . HIS A 1 87 ? 16.381 6.572 26.328 1.00 18.47 87 HIS A N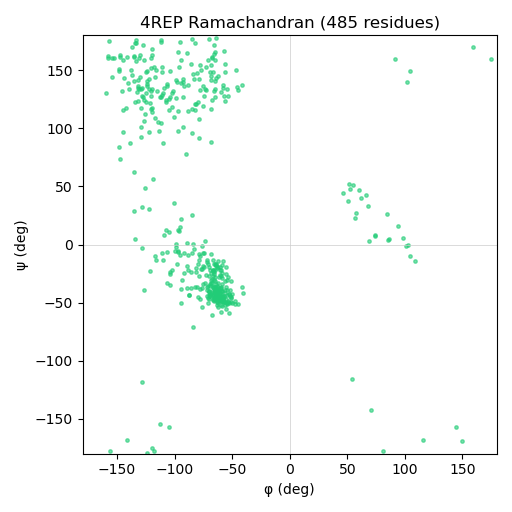 1
ATOM 671 C CA . HIS A 1 87 ? 16.755 6.103 27.686 1.00 17.49 87 HIS A CA 1
ATOM 672 C C . HIS A 1 87 ? 17.431 4.745 27.589 1.00 18.31 87 HIS A C 1
ATOM 673 O O . HIS A 1 87 ? 16.960 3.869 26.870 1.00 15.99 87 HIS A O 1
ATOM 680 N N . TYR A 1 88 ? 18.571 4.587 28.258 1.00 17.39 88 TYR A N 1
ATOM 681 C CA . TYR A 1 88 ? 19.292 3.306 28.257 1.00 18.42 88 TYR A CA 1
ATOM 682 C C . TYR A 1 88 ? 19.336 2.665 29.655 1.00 18.99 88 TYR A C 1
ATOM 683 O O . TYR A 1 88 ? 19.659 3.322 30.618 1.00 21.18 88 TYR A O 1
ATOM 692 N N . PHE A 1 89 ? 19.022 1.381 29.750 1.00 21.05 89 PHE A N 1
ATOM 693 C CA . PHE A 1 89 ? 18.998 0.679 31.034 1.00 20.68 89 PHE A CA 1
ATOM 694 C C . PHE A 1 89 ? 19.915 -0.504 30.959 1.00 19.39 89 PHE A C 1
ATOM 695 O O . PHE A 1 89 ? 20.039 -1.120 29.913 1.00 18.48 89 PHE A O 1
ATOM 703 N N . TRP A 1 90 ? 20.506 -0.863 32.103 1.00 17.78 90 TRP A N 1
ATOM 704 C CA . TRP A 1 90 ? 21.246 -2.088 32.254 1.00 18.50 90 TRP A CA 1
ATOM 705 C C . TRP A 1 90 ? 20.699 -2.884 33.489 1.00 20.10 90 TRP A C 1
ATOM 706 O O . TRP A 1 90 ? 20.124 -2.309 34.382 1.00 20.07 90 TRP A O 1
ATOM 717 N N . ASP A 1 91 ? 20.940 -4.188 33.519 1.00 21.20 91 ASP A N 1
ATOM 718 C CA . ASP A 1 91 ? 20.554 -5.039 34.632 1.00 23.36 91 ASP A CA 1
ATOM 719 C C . ASP A 1 91 ? 21.025 -4.547 36.006 1.00 25.80 91 ASP A C 1
ATOM 720 O O . ASP A 1 91 ? 20.287 -4.618 36.976 1.00 28.70 91 ASP A O 1
ATOM 725 N N . ASP A 1 92 ? 22.237 -4.005 36.093 1.00 27.48 92 ASP A N 1
ATOM 726 C CA . ASP A 1 92 ? 22.747 -3.506 37.393 1.00 25.53 92 ASP A CA 1
ATOM 727 C C . ASP A 1 92 ? 22.146 -2.231 37.885 1.00 27.23 92 ASP A C 1
ATOM 728 O O . ASP A 1 92 ? 22.577 -1.721 38.901 1.00 33.49 92 ASP A O 1
ATOM 733 N N . GLY A 1 93 ? 21.168 -1.664 37.182 1.00 24.62 93 GLY A N 1
ATOM 734 C CA . GLY A 1 93 ? 20.446 -0.496 37.704 1.00 22.78 93 GLY A CA 1
ATOM 735 C C . GLY A 1 93 ? 20.845 0.834 37.059 1.00 24.51 93 GLY A C 1
ATOM 736 O O . GLY A 1 93 ? 20.230 1.848 37.280 1.00 25.60 93 GLY A O 1
ATOM 737 N N . THR A 1 94 ? 21.906 0.815 36.272 1.00 26.49 94 THR A N 1
ATOM 738 C CA . THR A 1 94 ? 22.377 2.002 35.574 1.00 26.68 94 THR A CA 1
ATOM 739 C C . THR A 1 94 ? 21.342 2.440 34.544 1.00 25.35 94 THR A C 1
ATOM 740 O O . THR A 1 94 ? 20.849 1.622 33.743 1.00 20.71 94 THR A O 1
ATOM 744 N N . LEU A 1 95 ? 21.058 3.742 34.573 1.00 26.55 95 LEU A N 1
ATOM 745 C CA . LEU A 1 95 ? 20.154 4.383 33.636 1.00 27.16 95 LEU A CA 1
ATOM 746 C C . LEU A 1 95 ? 20.851 5.627 33.086 1.00 26.66 95 LEU A C 1
ATOM 747 O O . LEU A 1 95 ? 21.435 6.423 33.841 1.00 24.66 95 LEU A O 1
ATOM 752 N N . PHE A 1 96 ? 20.791 5.793 31.770 1.00 22.72 96 PHE A N 1
ATOM 753 C CA . PHE A 1 96 ? 21.345 6.952 31.135 1.00 18.52 96 PHE A CA 1
ATOM 754 C C . PHE A 1 96 ? 20.310 7.548 30.237 1.00 19.72 96 PHE A C 1
ATOM 755 O O . PHE A 1 96 ? 19.816 6.904 29.324 1.00 16.05 96 PHE A O 1
ATOM 763 N N . LYS A 1 97 ? 19.923 8.775 30.559 1.00 20.48 97 LYS A N 1
ATOM 764 C CA . LYS A 1 97 ? 18.965 9.492 29.783 1.00 24.59 97 LYS A CA 1
ATOM 765 C C . LYS A 1 97 ? 19.732 10.395 28.855 1.00 21.84 97 LYS A C 1
ATOM 766 O O . LYS A 1 97 ? 20.422 11.261 29.302 1.00 23.23 97 LYS A O 1
ATOM 772 N N . ALA A 1 98 ? 19.638 10.174 27.564 1.00 20.52 98 ALA A N 1
ATOM 773 C CA . ALA A 1 98 ? 20.582 10.764 26.655 1.00 20.29 98 ALA A CA 1
ATOM 774 C C . ALA A 1 98 ? 20.005 11.997 25.963 1.00 20.41 98 ALA A C 1
ATOM 775 O O . ALA A 1 98 ? 19.120 11.890 25.089 1.00 21.26 98 ALA A O 1
ATOM 777 N N . SER A 1 99 ? 20.531 13.168 26.322 1.00 19.29 99 SER A N 1
ATOM 778 C CA . SER A 1 99 ? 20.179 14.413 25.679 1.00 19.40 99 SER A CA 1
ATOM 779 C C . SER A 1 99 ? 20.644 14.496 24.198 1.00 17.82 99 SER A C 1
ATOM 780 O O . SER A 1 99 ? 21.695 13.944 23.796 1.00 18.78 99 SER A O 1
ATOM 783 N N . THR A 1 100 ? 19.845 15.232 23.407 1.00 19.71 100 THR A N 1
ATOM 784 C CA . THR A 1 100 ? 20.147 15.602 22.018 1.00 20.03 100 THR A CA 1
ATOM 785 C C . THR A 1 100 ? 21.008 16.866 21.952 1.00 23.03 100 THR A C 1
ATOM 786 O O . THR A 1 100 ? 21.415 17.265 20.863 1.00 22.86 100 THR A O 1
ATOM 790 N N . ASP A 1 101 ? 21.229 17.515 23.106 1.00 22.06 101 ASP A N 1
ATOM 791 C CA . ASP A 1 101 ? 22.176 18.637 23.217 1.00 23.93 101 ASP A CA 1
ATOM 792 C C . ASP A 1 101 ? 23.531 18.022 23.523 1.00 22.60 101 ASP A C 1
ATOM 793 O O . ASP A 1 101 ? 23.714 17.430 24.596 1.00 19.84 101 ASP A O 1
ATOM 798 N N . SER A 1 102 ? 24.482 18.161 22.604 1.00 24.17 102 SER A N 1
ATOM 799 C CA . SER A 1 102 ? 25.718 17.376 22.715 1.00 26.49 102 SER A CA 1
ATOM 800 C C . SER A 1 102 ? 26.496 17.791 23.979 1.00 24.43 102 SER A C 1
ATOM 801 O O . SER A 1 102 ? 27.010 16.921 24.678 1.00 24.63 102 SER A O 1
ATOM 804 N N . SER A 1 103 ? 26.538 19.090 24.299 1.00 26.69 103 SER A N 1
ATOM 805 C CA . SER A 1 103 ? 27.170 19.545 25.570 1.00 30.03 103 SER A CA 1
ATOM 806 C C . SER A 1 103 ? 26.629 18.852 26.819 1.00 26.14 103 SER A C 1
ATOM 807 O O . SER A 1 103 ? 27.393 18.366 27.655 1.00 25.91 103 SER A O 1
ATOM 810 N N . GLN A 1 104 ? 25.306 18.821 26.933 1.00 25.09 104 GLN A N 1
ATOM 811 C CA . GLN A 1 104 ? 24.613 18.079 28.015 1.00 26.40 104 GLN A CA 1
ATOM 812 C C . GLN A 1 104 ? 24.873 16.537 27.943 1.00 23.28 104 GLN A C 1
ATOM 813 O O . GLN A 1 104 ? 25.049 15.875 28.959 1.00 25.29 104 GLN A O 1
ATOM 819 N N . PHE A 1 105 ? 24.916 15.966 26.744 1.00 20.39 105 PHE A N 1
ATOM 820 C CA . PHE A 1 105 ? 25.173 14.522 26.633 1.00 19.71 105 PHE A CA 1
ATOM 821 C C . PHE A 1 105 ? 26.551 14.172 27.237 1.00 20.21 105 PHE A C 1
ATOM 822 O O . PHE A 1 105 ? 26.706 13.200 28.010 1.00 21.09 105 PHE A O 1
ATOM 830 N N . ILE A 1 106 ? 27.555 14.936 26.827 1.00 19.02 106 ILE A N 1
ATOM 831 C CA . ILE A 1 106 ? 28.926 14.717 27.263 1.00 23.12 106 ILE A CA 1
ATOM 832 C C . ILE A 1 106 ? 29.044 14.801 28.822 1.00 22.83 106 ILE A C 1
ATOM 833 O O . ILE A 1 106 ? 29.632 13.958 29.450 1.00 24.22 106 ILE A O 1
ATOM 838 N N . GLU A 1 107 ? 28.444 15.824 29.403 1.00 23.44 107 GLU A N 1
ATOM 839 C CA . GLU A 1 107 ? 28.423 16.057 30.861 1.00 25.01 107 GLU A CA 1
ATOM 840 C C . GLU A 1 107 ? 27.698 14.947 31.606 1.00 23.20 107 GLU A C 1
ATOM 841 O O . GLU A 1 107 ? 28.229 14.372 32.567 1.00 22.66 107 GLU A O 1
ATOM 847 N N . ASP A 1 108 ? 26.494 14.599 31.132 1.00 22.16 108 ASP A N 1
ATOM 848 C CA . ASP A 1 108 ? 25.709 13.508 31.724 1.00 22.22 108 ASP A CA 1
ATOM 849 C C . ASP A 1 108 ? 26.398 12.158 31.620 1.00 22.94 108 ASP A C 1
ATOM 850 O O . ASP A 1 108 ? 26.503 11.403 32.596 1.00 22.52 108 ASP A O 1
ATOM 855 N N . ALA A 1 109 ? 26.838 11.850 30.412 1.00 25.11 109 ALA A N 1
ATOM 856 C CA . ALA A 1 109 ? 27.539 10.600 30.132 1.00 24.94 109 ALA A CA 1
ATOM 857 C C . ALA A 1 109 ? 28.789 10.514 30.996 1.00 24.74 109 ALA A C 1
ATOM 858 O O . ALA A 1 109 ? 29.138 9.440 31.502 1.00 21.95 109 ALA A O 1
ATOM 860 N N . SER A 1 110 ? 29.465 11.644 31.134 1.00 23.18 110 SER A N 1
ATOM 861 C CA . SER A 1 110 ? 30.677 11.656 31.962 1.00 26.01 110 SER A CA 1
ATOM 862 C C . SER A 1 110 ? 30.360 11.213 33.398 1.00 27.17 110 SER A C 1
ATOM 863 O O . SER A 1 110 ? 31.008 10.321 33.922 1.00 27.45 110 SER A O 1
ATOM 866 N N . LYS A 1 111 ? 29.317 11.782 33.992 1.00 32.14 111 LYS A N 1
ATOM 867 C CA . LYS A 1 111 ? 28.941 11.465 35.391 1.00 32.68 111 LYS A CA 1
ATOM 868 C C . LYS A 1 111 ? 28.363 10.079 35.521 1.00 29.60 111 LYS A C 1
ATOM 869 O O . LYS A 1 111 ? 28.729 9.350 36.428 1.00 27.45 111 LYS A O 1
ATOM 875 N N . VAL A 1 112 ? 27.446 9.716 34.614 1.00 26.67 112 VAL A N 1
ATOM 876 C CA . VAL A 1 112 ? 26.804 8.406 34.698 1.00 24.87 112 VAL A CA 1
ATOM 877 C C . VAL A 1 112 ? 27.779 7.267 34.496 1.00 22.44 112 VAL A C 1
ATOM 878 O O . VAL A 1 112 ? 27.716 6.280 35.208 1.00 21.15 112 VAL A O 1
ATOM 882 N N . PHE A 1 113 ? 28.720 7.401 33.557 1.00 24.74 113 PHE A N 1
ATOM 883 C CA . PHE A 1 113 ? 29.640 6.309 33.231 1.00 22.84 113 PHE A CA 1
ATOM 884 C C . PHE A 1 113 ? 31.001 6.470 33.910 1.00 23.95 113 PHE A C 1
ATOM 885 O O . PHE A 1 113 ? 31.853 5.601 33.737 1.00 20.96 113 PHE A O 1
ATOM 893 N N . LYS A 1 114 ? 31.170 7.547 34.689 1.00 23.60 114 LYS A N 1
ATOM 894 C CA . LYS A 1 114 ? 32.456 7.849 35.312 1.00 26.16 114 LYS A CA 1
ATOM 895 C C . LYS A 1 114 ? 33.576 7.832 34.244 1.00 27.61 114 LYS A C 1
ATOM 896 O O . LYS A 1 114 ? 34.556 7.124 34.405 1.00 29.34 114 LYS A O 1
ATOM 902 N N . GLU A 1 115 ? 33.380 8.577 33.150 1.00 24.14 115 GLU A N 1
ATOM 903 C CA . GLU A 1 115 ? 34.237 8.565 31.975 1.00 24.54 115 GLU A CA 1
ATOM 904 C C . GLU A 1 115 ? 34.708 9.966 31.697 1.00 22.95 115 GLU A C 1
ATOM 905 O O . GLU A 1 115 ? 33.940 10.874 31.776 1.00 23.39 115 GLU A O 1
ATOM 911 N N . GLU A 1 116 ? 35.964 10.134 31.302 1.00 24.67 116 GLU A N 1
ATOM 912 C CA . GLU A 1 116 ? 36.535 11.491 31.037 1.00 25.92 116 GLU A CA 1
ATOM 913 C C . GLU A 1 116 ? 35.708 12.209 29.984 1.00 26.01 116 GLU A C 1
ATOM 914 O O . GLU A 1 116 ? 35.450 11.602 28.924 1.00 23.07 116 GLU A O 1
ATOM 920 N N . LYS A 1 117 ? 35.264 13.448 30.256 1.00 23.34 117 LYS A N 1
ATOM 921 C CA . LYS A 1 117 ? 34.541 14.255 29.234 1.00 28.61 117 LYS A CA 1
ATOM 922 C C . LYS A 1 117 ? 35.284 14.420 27.909 1.00 28.36 117 LYS A C 1
ATOM 923 O O . LYS A 1 117 ? 34.686 14.419 26.808 1.00 25.73 117 LYS A O 1
ATOM 929 N N . SER A 1 118 ? 36.596 14.607 27.997 1.00 26.40 118 SER A N 1
ATOM 930 C CA . SER A 1 118 ? 37.352 14.840 26.800 1.00 26.86 118 SER A CA 1
ATOM 931 C C . SER A 1 118 ? 37.190 13.645 25.847 1.00 23.44 118 SER A C 1
ATOM 932 O O . SER A 1 118 ? 37.124 13.847 24.639 1.00 23.97 118 SER A O 1
ATOM 935 N N . THR A 1 119 ? 37.139 12.431 26.383 1.00 24.36 119 THR A N 1
ATOM 936 C CA . THR A 1 119 ? 36.993 11.197 25.547 1.00 23.09 119 THR A CA 1
ATOM 937 C C . THR A 1 119 ? 35.685 11.160 24.747 1.00 22.40 119 THR A C 1
ATOM 938 O O . THR A 1 119 ? 35.674 10.841 23.532 1.00 21.25 119 THR A O 1
ATOM 942 N N . ILE A 1 120 ? 34.610 11.529 25.436 1.00 21.14 120 ILE A N 1
ATOM 943 C CA . ILE A 1 120 ? 33.283 11.542 24.882 1.00 22.43 120 ILE A CA 1
ATOM 944 C C . ILE A 1 120 ? 33.194 12.692 23.896 1.00 22.63 120 ILE A C 1
ATOM 945 O O . ILE A 1 120 ? 32.616 12.561 22.822 1.00 20.25 120 ILE A O 1
ATOM 950 N N . LYS A 1 121 ? 33.817 13.819 24.237 1.00 22.27 121 LYS A N 1
ATOM 951 C CA . LYS A 1 121 ? 33.779 14.952 23.377 1.00 24.03 121 LYS A CA 1
ATOM 952 C C . LYS A 1 121 ? 34.485 14.674 22.060 1.00 25.73 121 LYS A C 1
ATOM 953 O O . LYS A 1 121 ? 33.954 14.982 20.979 1.00 24.77 121 LYS A O 1
ATOM 959 N N . LYS A 1 122 ? 35.671 14.095 22.148 1.00 25.69 122 LYS A N 1
ATOM 960 C CA . LYS A 1 122 ? 36.465 13.823 20.947 1.00 27.23 122 LYS A CA 1
ATOM 961 C C . LYS A 1 122 ? 35.799 12.807 20.022 1.00 24.20 122 LYS A C 1
ATOM 962 O O . LYS A 1 122 ? 35.848 12.919 18.804 1.00 22.67 122 LYS A O 1
ATOM 968 N N . TYR A 1 123 ? 35.204 11.812 20.626 1.00 24.24 123 TYR A N 1
ATOM 969 C CA . TYR A 1 123 ? 34.431 10.808 19.880 1.00 23.78 123 TYR A CA 1
ATOM 970 C C . TYR A 1 123 ? 33.283 11.385 19.111 1.00 22.80 123 TYR A C 1
ATOM 971 O O . TYR A 1 123 ? 33.138 11.111 17.936 1.00 22.44 123 TYR A O 1
ATOM 980 N N . LEU A 1 124 ? 32.430 12.170 19.781 1.00 22.24 124 LEU A N 1
ATOM 981 C CA . LEU A 1 124 ? 31.345 12.836 19.072 1.00 22.42 124 LEU A CA 1
ATOM 982 C C . LEU A 1 124 ? 31.796 13.802 17.980 1.00 22.98 124 LEU A C 1
ATOM 983 O O . LEU A 1 124 ? 31.181 13.886 16.947 1.00 22.30 124 LEU A O 1
ATOM 988 N N . ALA A 1 125 ? 32.870 14.535 18.188 1.00 23.18 125 ALA A N 1
ATOM 989 C CA . ALA A 1 125 ? 33.356 15.451 17.156 1.00 21.62 125 ALA A CA 1
ATOM 990 C C . ALA A 1 125 ? 33.909 14.655 15.977 1.00 21.19 125 ALA A C 1
ATOM 991 O O . ALA A 1 125 ? 33.827 15.086 14.838 1.00 22.00 125 ALA A O 1
ATOM 993 N N . LYS A 1 126 ? 34.528 13.528 16.257 1.00 20.49 126 LYS A N 1
ATOM 994 C CA . LYS A 1 126 ? 35.044 12.662 15.174 1.00 23.85 126 LYS A CA 1
ATOM 995 C C . LYS A 1 126 ? 33.843 12.063 14.350 1.00 20.14 126 LYS A C 1
ATOM 996 O O . LYS A 1 126 ? 33.832 12.038 13.127 1.00 17.07 126 LYS A O 1
ATOM 1002 N N . SER A 1 127 ? 32.806 11.715 15.074 1.00 19.12 127 SER A N 1
ATOM 1003 C CA . SER A 1 127 ? 31.573 11.179 14.474 1.00 21.13 127 SER A CA 1
ATOM 1004 C C . SER A 1 127 ? 30.963 12.200 13.489 1.00 20.22 127 SER A C 1
ATOM 1005 O O . SER A 1 127 ? 30.576 11.866 12.359 1.00 18.33 127 SER A O 1
ATOM 1008 N N . LYS A 1 128 ? 30.903 13.440 13.954 1.00 19.20 128 LYS A N 1
ATOM 1009 C CA . LYS A 1 128 ? 30.512 14.566 13.145 1.00 21.11 128 LYS A CA 1
ATOM 1010 C C . LYS A 1 128 ? 31.389 14.681 11.914 1.00 20.11 128 LYS A C 1
ATOM 1011 O O . LYS A 1 128 ? 30.874 14.728 10.794 1.00 17.49 128 LYS A O 1
ATOM 1017 N N . SER A 1 129 ? 32.716 14.682 12.098 1.00 20.75 129 SER A N 1
ATOM 1018 C CA . SER A 1 129 ? 33.594 14.913 10.916 1.00 20.91 129 SER A CA 1
ATOM 1019 C C . SER A 1 129 ? 33.463 13.779 9.923 1.00 19.62 129 SER A C 1
ATOM 1020 O O . SER A 1 129 ? 33.498 13.981 8.706 1.00 19.79 129 SER A O 1
ATOM 1023 N N . LYS A 1 130 ? 33.301 12.574 10.448 1.00 19.16 130 LYS A N 1
ATOM 1024 C CA . LYS A 1 130 ? 33.008 11.387 9.574 1.00 19.04 130 LYS A CA 1
ATOM 1025 C C . LYS A 1 130 ? 31.761 11.558 8.730 1.00 18.65 130 LYS A C 1
ATOM 1026 O O . LYS A 1 130 ? 31.788 11.343 7.520 1.00 19.63 130 LYS A O 1
ATOM 1032 N N . TYR A 1 131 ? 30.666 11.956 9.359 1.00 17.57 131 TYR A N 1
ATOM 1033 C CA . TYR A 1 131 ? 29.467 12.243 8.623 1.00 18.84 131 TYR A CA 1
ATOM 1034 C C . TYR A 1 131 ? 29.704 13.292 7.498 1.00 18.83 131 TYR A C 1
ATOM 1035 O O . TYR A 1 131 ? 29.335 13.093 6.333 1.00 20.26 131 TYR A O 1
ATOM 1044 N N . GLU A 1 132 ? 30.303 14.406 7.851 1.00 18.20 132 GLU A N 1
ATOM 1045 C CA . GLU A 1 132 ? 30.441 15.518 6.897 1.00 21.10 132 GLU A CA 1
ATOM 1046 C C . GLU A 1 132 ? 31.339 15.131 5.724 1.00 19.32 132 GLU A C 1
ATOM 1047 O O . GLU A 1 132 ? 31.025 15.401 4.558 1.00 20.95 132 GLU A O 1
ATOM 1053 N N . LEU A 1 133 ? 32.422 14.406 6.026 1.00 21.12 133 LEU A N 1
ATOM 1054 C CA . LEU A 1 133 ? 33.318 13.872 5.006 1.00 20.45 133 LEU A CA 1
ATOM 1055 C C . LEU A 1 133 ? 32.648 12.857 4.125 1.00 21.17 133 LEU A C 1
ATOM 1056 O O . LEU A 1 133 ? 32.734 12.941 2.857 1.00 19.55 133 LEU A O 1
ATOM 1061 N N . THR A 1 134 ? 31.937 11.905 4.749 1.00 19.74 134 THR A N 1
ATOM 1062 C CA . THR A 1 134 ? 31.204 10.918 3.958 1.00 21.25 134 THR A CA 1
ATOM 1063 C C . THR A 1 134 ? 30.117 11.578 3.104 1.00 22.96 134 THR A C 1
ATOM 1064 O O . THR A 1 134 ? 29.934 11.169 1.993 1.00 22.87 134 THR A O 1
ATOM 1068 N N . LYS A 1 135 ? 29.395 12.555 3.652 1.00 24.19 135 LYS A N 1
ATOM 1069 C CA . LYS A 1 135 ? 28.357 13.266 2.883 1.00 28.95 135 LYS A CA 1
ATOM 1070 C C . LYS A 1 135 ? 29.002 13.992 1.700 1.00 29.73 135 LYS A C 1
ATOM 1071 O O . LYS A 1 135 ? 28.547 13.864 0.552 1.00 30.68 135 LYS A O 1
ATOM 1077 N N . SER A 1 136 ? 30.076 14.722 1.986 1.00 31.71 136 SER A N 1
ATOM 1078 C CA . SER A 1 136 ? 30.741 15.570 0.971 1.00 30.51 136 SER A CA 1
ATOM 1079 C C . SER A 1 136 ? 31.352 14.726 -0.129 1.00 30.39 136 SER A C 1
ATOM 1080 O O . SER A 1 136 ? 31.222 15.014 -1.326 1.00 28.21 136 SER A O 1
ATOM 1083 N N . LEU A 1 137 ? 32.033 13.682 0.292 1.00 32.99 137 LEU A N 1
ATOM 1084 C CA . LEU A 1 137 ? 32.765 12.836 -0.612 1.00 37.62 137 LEU A CA 1
ATOM 1085 C C . LEU A 1 137 ? 31.960 11.796 -1.350 1.00 34.31 137 LEU A C 1
ATOM 1086 O O . LEU A 1 137 ? 32.274 11.506 -2.489 1.00 34.22 137 LEU A O 1
ATOM 1091 N N . PHE A 1 138 ? 30.951 11.192 -0.748 1.00 32.76 138 PHE A N 1
ATOM 1092 C CA . PHE A 1 138 ? 30.327 10.075 -1.448 1.00 31.36 138 PHE A CA 1
ATOM 1093 C C . PHE A 1 138 ? 28.860 10.251 -1.714 1.00 34.33 138 PHE A C 1
ATOM 1094 O O . PHE A 1 138 ? 28.339 9.630 -2.618 1.00 40.06 138 PHE A O 1
ATOM 1102 N N . LEU A 1 139 ? 28.184 11.089 -0.958 1.00 32.18 139 LEU A N 1
ATOM 1103 C CA . LEU A 1 139 ? 26.743 11.193 -1.108 1.00 32.92 139 LEU A CA 1
ATOM 1104 C C . LEU A 1 139 ? 26.434 12.395 -1.994 1.00 34.72 139 LEU A C 1
ATOM 1105 O O . LEU A 1 139 ? 25.359 12.461 -2.535 1.00 36.38 139 LEU A O 1
ATOM 1110 N N . GLU A 1 140 ? 27.392 13.307 -2.177 1.00 35.68 140 GLU A N 1
ATOM 1111 C CA . GLU A 1 140 ? 27.194 14.467 -3.051 1.00 36.11 140 GLU A CA 1
ATOM 1112 C C . GLU A 1 140 ? 27.960 14.355 -4.366 1.00 41.26 140 GLU A C 1
ATOM 1113 O O . GLU A 1 140 ? 27.750 15.168 -5.258 1.00 39.99 140 GLU A O 1
ATOM 1119 N N . LYS A 1 141 ? 28.789 13.329 -4.516 1.00 47.16 141 LYS A N 1
ATOM 1120 C CA . LYS A 1 141 ? 29.487 13.107 -5.780 1.00 47.73 141 LYS A CA 1
ATOM 1121 C C . LYS A 1 141 ? 28.545 13.228 -6.985 1.00 42.69 141 LYS A C 1
ATOM 1122 O O . LYS A 1 141 ? 27.350 12.951 -6.882 1.00 44.32 141 LYS A O 1
ATOM 1128 N N . SER A 1 142 ? 29.098 13.644 -8.122 1.00 43.72 142 SER A N 1
ATOM 1129 C CA . SER A 1 142 ? 28.346 13.795 -9.367 1.00 43.30 142 SER A CA 1
ATOM 1130 C C . SER A 1 142 ? 28.268 12.452 -10.107 1.00 44.19 142 SER A C 1
ATOM 1131 O O . SER A 1 142 ? 28.880 11.475 -9.684 1.00 42.55 142 SER A O 1
ATOM 1134 N N . LEU A 1 143 ? 27.555 12.434 -11.214 1.00 47.93 143 LEU A N 1
ATOM 1135 C CA . LEU A 1 143 ? 27.336 11.229 -11.988 1.00 52.42 143 LEU A CA 1
ATOM 1136 C C . LEU A 1 143 ? 28.084 11.201 -13.355 1.00 54.62 143 LEU A C 1
ATOM 1137 O O . LEU A 1 143 ? 27.927 10.286 -14.120 1.00 48.35 143 LEU A O 1
ATOM 1142 N N . HIS A 1 144 ? 28.947 12.182 -13.579 1.00 53.38 144 HIS A N 1
ATOM 1143 C CA . HIS A 1 144 ? 29.739 12.246 -14.805 1.00 53.45 144 HIS A CA 1
ATOM 1144 C C . HIS A 1 144 ? 30.316 10.904 -15.282 1.00 63.80 144 HIS A C 1
ATOM 1145 O O . HIS A 1 144 ? 30.366 10.650 -16.486 1.00 64.16 144 HIS A O 1
ATOM 1152 N N . LYS A 1 145 ? 30.731 10.037 -14.391 1.00 73.69 145 LYS A N 1
ATOM 1153 C CA . LYS A 1 145 ? 31.498 8.886 -14.816 1.00 86.08 145 LYS A CA 1
ATOM 1154 C C . LYS A 1 145 ? 30.673 7.696 -15.362 1.00 96.84 145 LYS A C 1
ATOM 1155 O O . LYS A 1 145 ? 29.845 7.167 -14.645 1.00 103.22 145 LYS A O 1
ATOM 1161 N N . ALA A 1 146 ? 30.909 7.286 -16.607 1.00 103.80 146 ALA A N 1
ATOM 1162 C CA . ALA A 1 146 ? 30.129 6.198 -17.205 1.00 103.17 146 ALA A CA 1
ATOM 1163 C C . ALA A 1 146 ? 30.989 5.073 -17.789 1.00 101.51 146 ALA A C 1
ATOM 1164 O O . ALA A 1 146 ? 32.210 5.199 -17.877 1.00 98.99 146 ALA A O 1
ATOM 1166 N N . THR A 1 147 ? 30.344 3.975 -18.188 1.00 106.45 147 THR A N 1
ATOM 1167 C CA . THR A 1 147 ? 31.058 2.841 -18.779 1.00 111.63 147 THR A CA 1
ATOM 1168 C C . THR A 1 147 ? 30.184 1.611 -19.068 1.00 115.82 147 THR A C 1
ATOM 1169 O O . THR A 1 147 ? 29.107 1.444 -18.495 1.00 110.52 147 THR A O 1
ATOM 1173 N N . THR A 1 148 ? 30.676 0.758 -19.965 1.00 122.09 148 THR A N 1
ATOM 1174 C CA . THR A 1 148 ? 30.023 -0.537 -20.342 1.00 130.93 148 THR A CA 1
ATOM 1175 C C . THR A 1 148 ? 29.981 -1.718 -19.277 1.00 135.75 148 THR A C 1
ATOM 1176 O O . THR A 1 148 ? 29.105 -2.586 -19.376 1.00 132.50 148 THR A O 1
ATOM 1180 N N . TYR A 1 149 ? 30.866 -1.735 -18.257 1.00 138.48 149 TYR A N 1
ATOM 1181 C CA . TYR A 1 149 ? 30.880 -2.799 -17.217 1.00 131.17 149 TYR A CA 1
ATOM 1182 C C . TYR A 1 149 ? 31.003 -2.224 -15.779 1.00 127.03 149 TYR A C 1
ATOM 1183 O O . TYR A 1 149 ? 31.196 -1.019 -15.612 1.00 123.23 149 TYR A O 1
ATOM 1192 N N . PHE A 1 150 ? 30.886 -3.078 -14.752 1.00 124.22 150 PHE A N 1
ATOM 1193 C CA . PHE A 1 150 ? 30.915 -2.632 -13.331 1.00 125.52 150 PHE A CA 1
ATOM 1194 C C . PHE A 1 150 ? 32.338 -2.213 -12.855 1.00 127.98 150 PHE A C 1
ATOM 1195 O O . PHE A 1 150 ? 33.333 -2.716 -13.385 1.00 127.91 150 PHE A O 1
ATOM 1203 N N . SER A 1 151 ? 32.427 -1.303 -11.866 1.00 126.50 151 SER A N 1
ATOM 1204 C CA . SER A 1 151 ? 33.724 -0.725 -11.397 1.00 123.05 151 SER A CA 1
ATOM 1205 C C . SER A 1 151 ? 33.780 -0.376 -9.887 1.00 119.23 151 SER A C 1
ATOM 1206 O O . SER A 1 151 ? 32.738 -0.248 -9.247 1.00 113.61 151 SER A O 1
ATOM 1209 N N . LEU A 1 152 ? 34.997 -0.198 -9.342 1.00 119.80 152 LEU A N 1
ATOM 1210 C CA . LEU A 1 152 ? 35.208 0.074 -7.894 1.00 117.81 152 LEU A CA 1
ATOM 1211 C C . LEU A 1 152 ? 35.152 1.572 -7.540 1.00 127.28 152 LEU A C 1
ATOM 1212 O O . LEU A 1 152 ? 34.558 1.941 -6.522 1.00 146.26 152 LEU A O 1
ATOM 1217 N N . ASP A 1 153 ? 35.789 2.417 -8.357 1.00 122.41 153 ASP A N 1
ATOM 1218 C CA . ASP A 1 153 ? 35.626 3.893 -8.301 1.00 114.79 153 ASP A CA 1
ATOM 1219 C C . ASP A 1 153 ? 35.933 4.574 -6.952 1.00 103.01 153 ASP A C 1
ATOM 1220 O O . ASP A 1 153 ? 35.457 5.686 -6.694 1.00 107.51 153 ASP A O 1
ATOM 1225 N N . THR A 1 154 ? 36.722 3.946 -6.094 1.00 82.55 154 THR A N 1
ATOM 1226 C CA . THR A 1 154 ? 36.977 4.567 -4.809 1.00 77.63 154 THR A CA 1
ATOM 1227 C C . THR A 1 154 ? 38.357 4.274 -4.284 1.00 65.69 154 THR A C 1
ATOM 1228 O O . THR A 1 154 ? 38.585 3.477 -3.374 1.00 60.41 154 THR A O 1
ATOM 1232 N N . VAL A 1 155 ? 39.281 4.952 -4.935 1.00 55.08 155 VAL A N 1
ATOM 1233 C CA . VAL A 1 155 ? 40.552 5.284 -4.362 1.00 45.36 155 VAL A CA 1
ATOM 1234 C C . VAL A 1 155 ? 40.307 6.303 -3.222 1.00 40.18 155 VAL A C 1
ATOM 1235 O O . VAL A 1 155 ? 40.887 6.188 -2.165 1.00 33.42 155 VAL A O 1
ATOM 1239 N N . LYS A 1 156 ? 39.427 7.286 -3.407 1.00 38.63 156 LYS A N 1
ATOM 1240 C CA . LYS A 1 156 ? 39.119 8.207 -2.283 1.00 35.79 156 LYS A CA 1
ATOM 1241 C C . LYS A 1 156 ? 38.773 7.448 -0.993 1.00 30.96 156 LYS A C 1
ATOM 1242 O O . LYS A 1 156 ? 39.189 7.852 0.091 1.00 27.87 156 LYS A O 1
ATOM 1248 N N . ALA A 1 157 ? 37.975 6.382 -1.084 1.00 28.48 157 ALA A N 1
ATOM 1249 C CA . ALA A 1 157 ? 37.675 5.583 0.108 1.00 29.43 157 ALA A CA 1
ATOM 1250 C C . ALA A 1 157 ? 38.985 5.116 0.773 1.00 28.11 157 ALA A C 1
ATOM 1251 O O . ALA A 1 157 ? 39.109 5.190 2.009 1.00 28.72 157 ALA A O 1
ATOM 1253 N N . ILE A 1 158 ? 39.955 4.658 -0.038 1.00 22.91 158 ILE A N 1
ATOM 1254 C CA . ILE A 1 158 ? 41.244 4.189 0.497 1.00 24.61 158 ILE A CA 1
ATOM 1255 C C . ILE A 1 158 ? 42.085 5.356 1.040 1.00 23.81 158 ILE A C 1
ATOM 1256 O O . ILE A 1 158 ? 42.645 5.255 2.119 1.00 21.82 158 ILE A O 1
ATOM 1261 N N . VAL A 1 159 ? 42.107 6.502 0.348 1.00 25.58 159 VAL A N 1
ATOM 1262 C CA . VAL A 1 159 ? 42.761 7.704 0.909 1.00 24.62 159 VAL A CA 1
ATOM 1263 C C . VAL A 1 159 ? 42.277 7.984 2.300 1.00 25.02 159 VAL A C 1
ATOM 1264 O O . VAL A 1 159 ? 43.055 8.245 3.203 1.00 25.93 159 VAL A O 1
ATOM 1268 N N . HIS A 1 160 ? 40.961 7.926 2.480 1.00 25.12 160 HIS A N 1
ATOM 1269 C CA . HIS A 1 160 ? 40.335 8.382 3.698 1.00 21.98 160 HIS A CA 1
ATOM 1270 C C . HIS A 1 160 ? 40.013 7.304 4.672 1.00 21.82 160 HIS A C 1
ATOM 1271 O O . HIS A 1 160 ? 39.526 7.624 5.772 1.00 21.46 160 HIS A O 1
ATOM 1278 N N . ALA A 1 161 ? 40.291 6.044 4.307 1.00 20.09 161 ALA A N 1
ATOM 1279 C CA . ALA A 1 161 ? 40.016 4.921 5.189 1.00 19.36 161 ALA A CA 1
ATOM 1280 C C . ALA A 1 161 ? 40.571 5.079 6.620 1.00 22.88 161 ALA A C 1
ATOM 1281 O O . ALA A 1 161 ? 39.837 4.840 7.580 1.00 22.59 161 ALA A O 1
ATOM 1283 N N . PRO A 1 162 ? 41.847 5.543 6.785 1.00 24.11 162 PRO A N 1
ATOM 1284 C CA . PRO A 1 162 ? 42.361 5.714 8.181 1.00 23.92 162 PRO A CA 1
ATOM 1285 C C . PRO A 1 162 ? 41.529 6.683 9.028 1.00 22.01 162 PRO A C 1
ATOM 1286 O O . PRO A 1 162 ? 41.138 6.333 10.147 1.00 22.89 162 PRO A O 1
ATOM 1290 N N . PHE A 1 163 ? 41.187 7.851 8.492 1.00 20.96 163 PHE A N 1
ATOM 1291 C CA . PHE A 1 163 ? 40.303 8.763 9.235 1.00 21.86 163 PHE A CA 1
ATOM 1292 C C . PHE A 1 163 ? 38.890 8.140 9.453 1.00 22.23 163 PHE A C 1
ATOM 1293 O O . PHE A 1 163 ? 38.359 8.192 10.546 1.00 19.86 163 PHE A O 1
ATOM 1301 N N . LEU A 1 164 ? 38.318 7.496 8.441 1.00 18.05 164 LEU A N 1
ATOM 1302 C CA . LEU A 1 164 ? 36.922 7.066 8.540 1.00 18.77 164 LEU A CA 1
ATOM 1303 C C . LEU A 1 164 ? 36.783 5.819 9.400 1.00 20.53 164 LEU A C 1
ATOM 1304 O O . LEU A 1 164 ? 35.715 5.579 9.955 1.00 19.15 164 LEU A O 1
ATOM 1309 N N . GLY A 1 165 ? 37.881 5.075 9.562 1.00 19.78 165 GLY A N 1
ATOM 1310 C CA . GLY A 1 165 ? 37.881 3.832 10.320 1.00 20.12 165 GLY A CA 1
ATOM 1311 C C . GLY A 1 165 ? 37.448 2.641 9.487 1.00 20.98 165 GLY A C 1
ATOM 1312 O O . GLY A 1 165 ? 36.942 1.665 10.005 1.00 19.54 165 GLY A O 1
ATOM 1313 N N . LEU A 1 166 ? 37.651 2.720 8.183 1.00 22.19 166 LEU A N 1
ATOM 1314 C CA . LEU A 1 166 ? 37.178 1.711 7.256 1.00 20.82 166 LEU A CA 1
ATOM 1315 C C . LEU A 1 166 ? 37.887 0.367 7.397 1.00 23.95 166 LEU A C 1
ATOM 1316 O O . LEU A 1 166 ? 37.261 -0.671 7.129 1.00 23.33 166 LEU A O 1
ATOM 1321 N N . ASN A 1 167 ? 39.163 0.390 7.833 1.00 22.65 167 ASN A N 1
ATOM 1322 C CA . ASN A 1 167 ? 39.968 -0.815 8.061 1.00 24.38 167 ASN A CA 1
ATOM 1323 C C . ASN A 1 167 ? 39.898 -1.440 9.437 1.00 23.89 167 ASN A C 1
ATOM 1324 O O . ASN A 1 167 ? 40.593 -2.410 9.714 1.00 27.07 167 ASN A O 1
ATOM 1329 N N . ASN A 1 168 ? 39.099 -0.890 10.330 1.00 22.78 168 ASN A N 1
ATOM 1330 C CA . ASN A 1 168 ? 38.857 -1.552 11.626 1.00 21.69 168 ASN A CA 1
ATOM 1331 C C . ASN A 1 168 ? 37.349 -1.755 11.813 1.00 19.12 168 ASN A C 1
ATOM 1332 O O . ASN A 1 168 ? 36.599 -1.454 10.891 1.00 16.67 168 ASN A O 1
ATOM 1337 N N . THR A 1 169 ? 36.929 -2.336 12.938 1.00 17.72 169 THR A N 1
ATOM 1338 C CA . THR A 1 169 ? 35.529 -2.684 13.176 1.00 16.46 169 THR A CA 1
ATOM 1339 C C . THR A 1 169 ? 34.966 -1.538 14.007 1.00 17.82 169 THR A C 1
ATOM 1340 O O . THR A 1 169 ? 35.748 -0.756 14.610 1.00 19.19 169 THR A O 1
ATOM 1344 N N . LEU A 1 170 ? 33.634 -1.449 14.114 1.00 16.73 170 LEU A N 1
ATOM 1345 C CA . LEU A 1 170 ? 33.022 -0.449 14.991 1.00 16.63 170 LEU A CA 1
ATOM 1346 C C . LEU A 1 170 ? 33.477 -0.611 16.482 1.00 18.79 170 LEU A C 1
ATOM 1347 O O . LEU A 1 170 ? 33.765 0.384 17.194 1.00 16.74 170 LEU A O 1
ATOM 1352 N N . ASN A 1 171 ? 33.502 -1.864 16.927 1.00 16.55 171 ASN A N 1
ATOM 1353 C CA . ASN A 1 171 ? 33.906 -2.172 18.258 1.00 18.21 171 ASN A CA 1
ATOM 1354 C C . ASN A 1 171 ? 35.406 -1.777 18.522 1.00 18.39 171 ASN A C 1
ATOM 1355 O O . ASN A 1 171 ? 35.755 -1.375 19.611 1.00 16.51 171 ASN A O 1
ATOM 1360 N N . ASP A 1 172 ? 36.267 -1.926 17.523 1.00 18.92 172 ASP A N 1
ATOM 1361 C CA . ASP A 1 172 ? 37.668 -1.427 17.656 1.00 19.25 172 ASP A CA 1
ATOM 1362 C C . ASP A 1 172 ? 37.688 0.051 18.089 1.00 21.17 172 ASP A C 1
ATOM 1363 O O . ASP A 1 172 ? 38.507 0.427 18.926 1.00 20.07 172 ASP A O 1
ATOM 1368 N N . GLU A 1 173 ? 36.821 0.901 17.518 1.00 19.35 173 GLU A N 1
ATOM 1369 C CA . GLU A 1 173 ? 36.833 2.291 17.873 1.00 19.85 173 GLU A CA 1
ATOM 1370 C C . GLU A 1 173 ? 36.064 2.551 19.155 1.00 18.26 173 GLU A C 1
ATOM 1371 O O . GLU A 1 173 ? 36.483 3.358 19.980 1.00 19.12 173 GLU A O 1
ATOM 1377 N N . ASN A 1 174 ? 34.976 1.835 19.352 1.00 17.84 174 ASN A N 1
ATOM 1378 C CA . ASN A 1 174 ? 34.184 1.989 20.578 1.00 17.08 174 ASN A CA 1
ATOM 1379 C C . ASN A 1 174 ? 34.805 1.457 21.844 1.00 17.78 174 ASN A C 1
ATOM 1380 O O . ASN A 1 174 ? 34.371 1.792 22.959 1.00 19.77 174 ASN A O 1
ATOM 1385 N N . SER A 1 175 ? 35.805 0.612 21.691 1.00 19.23 175 SER A N 1
ATOM 1386 C CA . SER A 1 175 ? 36.583 0.081 22.819 1.00 20.16 175 SER A CA 1
ATOM 1387 C C . SER A 1 175 ? 37.604 1.116 23.394 1.00 20.87 175 SER A C 1
ATOM 1388 O O . SER A 1 175 ? 38.315 0.827 24.370 1.00 23.61 175 SER A O 1
ATOM 1391 N N . LYS A 1 176 ? 37.665 2.304 22.806 1.00 19.15 176 LYS A N 1
ATOM 1392 C CA . LYS A 1 176 ? 38.426 3.422 23.375 1.00 20.35 176 LYS A CA 1
ATOM 1393 C C . LYS A 1 176 ? 37.843 3.877 24.706 1.00 20.87 176 LYS A C 1
ATOM 1394 O O . LYS A 1 176 ? 38.572 4.351 25.608 1.00 21.30 176 LYS A O 1
ATOM 1400 N N . PHE A 1 177 ? 36.510 3.752 24.861 1.00 19.71 177 PHE A N 1
ATOM 1401 C CA . PHE A 1 177 ? 35.895 4.118 26.130 1.00 20.81 177 PHE A CA 1
ATOM 1402 C C . PHE A 1 177 ? 36.329 3.143 27.187 1.00 20.14 177 PHE A C 1
ATOM 1403 O O . PHE A 1 177 ? 36.478 1.951 26.905 1.00 18.12 177 PHE A O 1
ATOM 1411 N N . LYS A 1 178 ? 36.496 3.636 28.402 1.00 24.94 178 LYS A N 1
ATOM 1412 C CA . LYS A 1 178 ? 36.856 2.726 29.504 1.00 26.94 178 LYS A CA 1
ATOM 1413 C C . LYS A 1 178 ? 35.682 1.950 30.078 1.00 24.67 178 LYS A C 1
ATOM 1414 O O . LYS A 1 178 ? 35.779 0.745 30.329 1.00 26.30 178 LYS A O 1
ATOM 1420 N N . ASN A 1 179 ? 34.581 2.632 30.309 1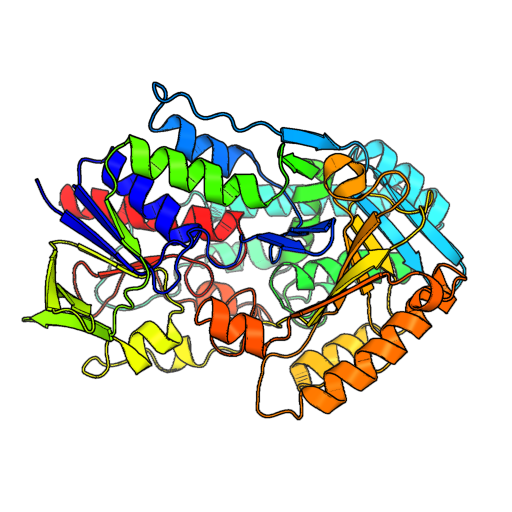.00 23.29 179 ASN A N 1
ATOM 1421 C CA . ASN A 1 179 ? 33.336 1.948 30.700 1.00 22.03 179 ASN A CA 1
ATOM 1422 C C . ASN A 1 179 ? 32.695 1.068 29.540 1.00 22.00 179 ASN A C 1
ATOM 1423 O O . ASN A 1 179 ? 32.345 1.564 28.472 1.00 18.28 179 ASN A O 1
ATOM 1428 N N . PRO A 1 180 ? 32.611 -0.252 29.750 1.00 20.92 180 PRO A N 1
ATOM 1429 C CA . PRO A 1 180 ? 32.107 -1.135 28.704 1.00 21.67 180 PRO A CA 1
ATOM 1430 C C . PRO A 1 180 ? 30.652 -0.894 28.344 1.00 22.43 180 PRO A C 1
ATOM 1431 O O . PRO A 1 180 ? 30.209 -1.288 27.268 1.00 23.25 180 PRO A O 1
ATOM 1435 N N . LYS A 1 181 ? 29.942 -0.208 29.210 1.00 22.98 181 LYS A N 1
ATOM 1436 C CA . LYS A 1 181 ? 28.587 0.185 28.930 1.00 23.74 181 LYS A CA 1
ATOM 1437 C C . LYS A 1 181 ? 28.584 1.217 27.848 1.00 23.17 181 LYS A C 1
ATOM 1438 O O . LYS A 1 181 ? 27.670 1.229 27.061 1.00 22.80 181 LYS A O 1
ATOM 1444 N N . LEU A 1 182 ? 29.605 2.075 27.812 1.00 21.29 182 LEU A N 1
ATOM 1445 C CA . LEU A 1 182 ? 29.676 3.105 26.814 1.00 21.89 182 LEU A CA 1
ATOM 1446 C C . LEU A 1 182 ? 30.110 2.452 25.462 1.00 23.17 182 LEU A C 1
ATOM 1447 O O . LEU A 1 182 ? 29.567 2.773 24.384 1.00 20.25 182 LEU A O 1
ATOM 1452 N N . THR A 1 183 ? 31.000 1.471 25.538 1.00 20.20 183 THR A N 1
ATOM 1453 C CA . THR A 1 183 ? 31.351 0.697 24.356 1.00 21.75 183 THR A CA 1
ATOM 1454 C C . THR A 1 183 ? 30.097 0.045 23.793 1.00 20.91 183 THR A C 1
ATOM 1455 O O . THR A 1 183 ? 29.830 0.180 22.622 1.00 17.90 183 THR A O 1
ATOM 1459 N N . GLN A 1 184 ? 29.303 -0.607 24.637 1.00 20.37 184 GLN A N 1
ATOM 1460 C CA . GLN A 1 184 ? 28.027 -1.153 24.191 1.00 18.48 184 GLN A CA 1
ATOM 1461 C C . GLN A 1 184 ? 27.061 -0.134 23.574 1.00 18.70 184 GLN A C 1
ATOM 1462 O O . GLN A 1 184 ? 26.454 -0.411 22.509 1.00 18.98 184 GLN A O 1
ATOM 1468 N N . LEU A 1 185 ? 26.908 1.025 24.221 1.00 16.35 185 LEU A N 1
ATOM 1469 C CA . LEU A 1 185 ? 25.969 2.025 23.783 1.00 17.23 185 LEU A CA 1
ATOM 1470 C C . LEU A 1 185 ? 26.279 2.412 22.350 1.00 16.70 185 LEU A C 1
ATOM 1471 O O . LEU A 1 185 ? 25.390 2.425 21.496 1.00 17.29 185 LEU A O 1
ATOM 1476 N N . PHE A 1 186 ? 27.554 2.611 22.056 1.00 14.89 186 PHE A N 1
ATOM 1477 C CA . PHE A 1 186 ? 27.922 2.990 20.744 1.00 15.25 186 PHE A CA 1
ATOM 1478 C C . PHE A 1 186 ? 28.013 1.863 19.760 1.00 13.74 186 PHE A C 1
ATOM 1479 O O . PHE A 1 186 ? 27.816 2.094 18.576 1.00 12.52 186 PHE A O 1
ATOM 1487 N N . ASN A 1 187 ? 28.225 0.647 20.251 1.00 13.67 187 ASN A N 1
ATOM 1488 C CA . ASN A 1 187 ? 28.134 -0.550 19.369 1.00 14.85 187 ASN A CA 1
ATOM 1489 C C . ASN A 1 187 ? 26.715 -0.818 18.847 1.00 15.29 187 ASN A C 1
ATOM 1490 O O . ASN A 1 187 ? 26.527 -1.488 17.852 1.00 15.15 187 ASN A O 1
ATOM 1495 N N . ARG A 1 188 ? 25.720 -0.295 19.548 1.00 15.83 188 ARG A N 1
ATOM 1496 C CA . ARG A 1 188 ? 24.340 -0.473 19.151 1.00 15.92 188 ARG A CA 1
ATOM 1497 C C . ARG A 1 188 ? 24.064 0.061 17.766 1.00 16.28 188 ARG A C 1
ATOM 1498 O O . ARG A 1 188 ? 23.208 -0.520 17.053 1.00 17.46 188 ARG A O 1
ATOM 1506 N N . TYR A 1 189 ? 24.815 1.082 17.332 1.00 14.54 189 TYR A N 1
ATOM 1507 C CA . TYR A 1 189 ? 24.556 1.710 16.051 1.00 15.01 189 TYR A CA 1
ATOM 1508 C C . TYR A 1 189 ? 24.760 0.773 14.859 1.00 16.67 189 TYR A C 1
ATOM 1509 O O . TYR A 1 189 ? 24.246 1.047 13.788 1.00 16.51 189 TYR A O 1
ATOM 1518 N N . ALA A 1 190 ? 25.456 -0.358 15.042 1.00 16.99 190 ALA A N 1
ATOM 1519 C CA . ALA A 1 190 ? 25.530 -1.360 13.987 1.00 16.77 190 ALA A CA 1
ATOM 1520 C C . ALA A 1 190 ? 24.135 -1.924 13.641 1.00 15.59 190 ALA A C 1
ATOM 1521 O O . ALA A 1 190 ? 23.872 -2.335 12.495 1.00 15.06 190 ALA A O 1
ATOM 1523 N N . THR A 1 191 ? 23.228 -1.927 14.608 1.00 15.06 191 THR A N 1
ATOM 1524 C CA . THR A 1 191 ? 21.864 -2.330 14.305 1.00 16.28 191 THR A CA 1
ATOM 1525 C C . THR A 1 191 ? 21.131 -1.377 13.310 1.00 16.01 191 THR A C 1
ATOM 1526 O O . THR A 1 191 ? 20.083 -1.735 12.791 1.00 16.24 191 THR A O 1
ATOM 1530 N N . TYR A 1 192 ? 21.640 -0.161 13.125 1.00 16.36 192 TYR A N 1
ATOM 1531 C CA . TYR A 1 192 ? 20.959 0.844 12.310 1.00 15.96 192 TYR A CA 1
ATOM 1532 C C . TYR A 1 192 ? 21.040 0.500 10.814 1.00 16.14 192 TYR A C 1
ATOM 1533 O O . TYR A 1 192 ? 20.346 1.079 9.999 1.00 15.97 192 TYR A O 1
ATOM 1542 N N . ASN A 1 193 ? 21.938 -0.418 10.447 1.00 17.14 193 ASN A N 1
ATOM 1543 C CA . ASN A 1 193 ? 21.815 -1.113 9.162 1.00 17.32 193 ASN A CA 1
ATOM 1544 C C . ASN A 1 193 ? 21.887 -2.678 9.321 1.00 16.81 193 ASN A C 1
ATOM 1545 O O . ASN A 1 193 ? 22.262 -3.378 8.405 1.00 19.50 193 ASN A O 1
ATOM 1550 N N . GLY A 1 194 ? 21.411 -3.209 10.427 1.00 16.31 194 GLY A N 1
ATOM 1551 C CA . GLY A 1 194 ? 21.219 -4.654 10.543 1.00 17.39 194 GLY A CA 1
ATOM 1552 C C . GLY A 1 194 ? 22.559 -5.365 10.394 1.00 18.09 194 GLY A C 1
ATOM 1553 O O . GLY A 1 194 ? 22.657 -6.420 9.755 1.00 17.24 194 GLY A O 1
ATOM 1554 N N . SER A 1 195 ? 23.613 -4.778 10.988 1.00 18.33 195 SER A N 1
ATOM 1555 C CA . SER A 1 195 ? 24.932 -5.402 10.990 1.00 18.12 195 SER A CA 1
ATOM 1556 C C . SER A 1 195 ? 25.386 -5.707 12.429 1.00 15.39 195 SER A C 1
ATOM 1557 O O . SER A 1 195 ? 24.655 -5.504 13.387 1.00 15.50 195 SER A O 1
ATOM 1560 N N . SER A 1 196 ? 26.603 -6.228 12.553 1.00 16.14 196 SER A N 1
ATOM 1561 C CA . SER A 1 196 ? 27.213 -6.569 13.862 1.00 16.28 196 SER A CA 1
ATOM 1562 C C . SER A 1 196 ? 28.351 -5.559 14.156 1.00 16.39 196 SER A C 1
ATOM 1563 O O . SER A 1 196 ? 29.159 -5.290 13.270 1.00 16.57 196 SER A O 1
ATOM 1566 N N . PRO A 1 197 ? 28.419 -5.027 15.391 1.00 19.01 197 PRO A N 1
ATOM 1567 C CA . PRO A 1 197 ? 29.466 -4.095 15.767 1.00 19.00 197 PRO A CA 1
ATOM 1568 C C . PRO A 1 197 ? 30.858 -4.724 15.726 1.00 20.60 197 PRO A C 1
ATOM 1569 O O . PRO A 1 197 ? 31.859 -4.008 15.583 1.00 18.67 197 PRO A O 1
ATOM 1573 N N . TYR A 1 198 ? 30.893 -6.055 15.734 1.00 18.44 198 TYR A N 1
ATOM 1574 C CA . TYR A 1 198 ? 32.108 -6.829 15.779 1.00 19.05 198 TYR A CA 1
ATOM 1575 C C . TYR A 1 198 ? 32.633 -7.083 14.394 1.00 18.42 198 TYR A C 1
ATOM 1576 O O . TYR A 1 198 ? 33.737 -7.564 14.236 1.00 19.99 198 TYR A O 1
ATOM 1585 N N . GLN A 1 199 ? 31.858 -6.751 13.365 1.00 19.20 199 GLN A N 1
ATOM 1586 C CA . GLN A 1 199 ? 32.283 -6.942 11.982 1.00 20.90 199 GLN A CA 1
ATOM 1587 C C . GLN A 1 199 ? 32.192 -5.703 11.149 1.00 19.25 199 GLN A C 1
ATOM 1588 O O . GLN A 1 199 ? 33.013 -5.522 10.280 1.00 19.02 199 GLN A O 1
ATOM 1594 N N . THR A 1 200 ? 31.136 -4.905 11.344 1.00 19.31 200 THR A N 1
ATOM 1595 C CA . THR A 1 200 ? 30.915 -3.686 10.526 1.00 19.28 200 THR A CA 1
ATOM 1596 C C . THR A 1 200 ? 32.061 -2.676 10.711 1.00 17.34 200 THR A C 1
ATOM 1597 O O . THR A 1 200 ? 32.644 -2.568 11.783 1.00 19.99 200 THR A O 1
ATOM 1601 N N . PRO A 1 201 ? 32.415 -1.949 9.664 1.00 18.46 201 PRO A N 1
ATOM 1602 C CA . PRO A 1 201 ? 33.539 -1.016 9.785 1.00 17.87 201 PRO A CA 1
ATOM 1603 C C . PRO A 1 201 ? 33.331 0.177 10.687 1.00 18.03 201 PRO A C 1
ATOM 1604 O O . PRO A 1 201 ? 32.165 0.544 11.030 1.00 18.95 201 PRO A O 1
ATOM 1608 N N . GLY A 1 202 ? 34.458 0.763 11.070 1.00 17.36 202 GLY A N 1
ATOM 1609 C CA . GLY A 1 202 ? 34.508 1.862 12.030 1.00 18.43 202 GLY A CA 1
ATOM 1610 C C . GLY A 1 202 ? 33.873 3.151 11.545 1.00 17.47 202 GLY A C 1
ATOM 1611 O O . GLY A 1 202 ? 33.516 4.013 12.361 1.00 17.16 202 GLY A O 1
ATOM 1612 N N . ILE A 1 203 ? 33.598 3.229 10.237 1.00 18.34 203 ILE A N 1
ATOM 1613 C CA . ILE A 1 203 ? 32.905 4.407 9.646 1.00 18.93 203 ILE A CA 1
ATOM 1614 C C . ILE A 1 203 ? 31.505 4.596 10.256 1.00 19.58 203 ILE A C 1
ATOM 1615 O O . ILE A 1 203 ? 30.945 5.697 10.244 1.00 20.16 203 ILE A O 1
ATOM 1620 N N . MET A 1 204 ? 30.980 3.537 10.855 1.00 19.38 204 MET A N 1
ATOM 1621 C CA . MET A 1 204 ? 29.632 3.565 11.424 1.00 20.17 204 MET A CA 1
ATOM 1622 C C . MET A 1 204 ? 29.544 4.336 12.747 1.00 18.52 204 MET A C 1
ATOM 1623 O O . MET A 1 204 ? 28.448 4.500 13.282 1.00 16.38 204 MET A O 1
ATOM 1628 N N . THR A 1 205 ? 30.686 4.750 13.306 1.00 18.28 205 THR A N 1
ATOM 1629 C CA . THR A 1 205 ? 30.641 5.672 14.417 1.00 16.53 205 THR A CA 1
ATOM 1630 C C . THR A 1 205 ? 30.005 7.025 14.008 1.00 16.98 205 THR A C 1
ATOM 1631 O O . THR A 1 205 ? 29.696 7.805 14.876 1.00 17.59 205 THR A O 1
ATOM 1635 N N . MET A 1 206 ? 29.847 7.316 12.720 1.00 17.15 206 MET A N 1
ATOM 1636 C CA . MET A 1 206 ? 29.145 8.525 12.308 1.00 20.39 206 MET A CA 1
ATOM 1637 C C . MET A 1 206 ? 27.640 8.478 12.642 1.00 21.01 206 MET A C 1
ATOM 1638 O O . MET A 1 206 ? 27.010 9.500 12.760 1.00 19.50 206 MET A O 1
ATOM 1643 N N . ILE A 1 207 ? 27.077 7.274 12.770 1.00 17.85 207 ILE A N 1
ATOM 1644 C CA . ILE A 1 207 ? 25.635 7.119 12.914 1.00 16.69 207 ILE A CA 1
ATOM 1645 C C . ILE A 1 207 ? 25.040 7.840 14.111 1.00 16.15 207 ILE A C 1
ATOM 1646 O O . ILE A 1 207 ? 23.986 8.438 13.987 1.00 16.18 207 ILE A O 1
ATOM 1651 N N . PRO A 1 208 ? 25.656 7.749 15.313 1.00 17.98 208 PRO A N 1
ATOM 1652 C CA . PRO A 1 208 ? 25.055 8.536 16.416 1.00 17.05 208 PRO A CA 1
ATOM 1653 C C . PRO A 1 208 ? 24.974 10.045 16.172 1.00 18.71 208 PRO A C 1
ATOM 1654 O O . PRO A 1 208 ? 24.152 10.661 16.763 1.00 17.93 208 PRO A O 1
ATOM 1658 N N . HIS A 1 209 ? 25.832 10.611 15.304 1.00 20.54 209 HIS A N 1
ATOM 1659 C CA . HIS A 1 209 ? 25.742 12.056 14.919 1.00 22.00 209 HIS A CA 1
ATOM 1660 C C . HIS A 1 209 ? 24.361 12.447 14.399 1.00 20.63 209 HIS A C 1
ATOM 1661 O O . HIS A 1 209 ? 23.867 13.588 14.585 1.00 16.49 209 HIS A O 1
ATOM 1668 N N . LEU A 1 210 ? 23.706 11.486 13.776 1.00 19.79 210 LEU A N 1
ATOM 1669 C CA . LEU A 1 210 ? 22.402 11.774 13.175 1.00 21.44 210 LEU A CA 1
ATOM 1670 C C . LEU A 1 210 ? 21.368 12.117 14.234 1.00 20.68 210 LEU A C 1
ATOM 1671 O O . LEU A 1 210 ? 20.694 13.130 14.134 1.00 21.83 210 LEU A O 1
ATOM 1676 N N . GLU A 1 211 ? 21.327 11.342 15.311 1.00 19.15 211 GLU A N 1
ATOM 1677 C CA . GLU A 1 211 ? 20.338 11.522 16.329 1.00 18.19 211 GLU A CA 1
ATOM 1678 C C . GLU A 1 211 ? 20.799 12.477 17.470 1.00 19.03 211 GLU A C 1
ATOM 1679 O O . GLU A 1 211 ? 19.957 13.063 18.113 1.00 17.57 211 GLU A O 1
ATOM 1685 N N . LEU A 1 212 ? 22.100 12.600 17.676 1.00 19.41 212 LEU A N 1
ATOM 1686 C CA . LEU A 1 212 ? 22.701 13.357 18.783 1.00 24.25 212 LEU A CA 1
ATOM 1687 C C . LEU A 1 212 ? 23.289 14.718 18.400 1.00 26.73 212 LEU A C 1
ATOM 1688 O O . LEU A 1 212 ? 23.502 15.541 19.272 1.00 32.93 212 LEU A O 1
ATOM 1693 N N . GLY A 1 213 ? 23.689 14.903 17.157 1.00 26.90 213 GLY A N 1
ATOM 1694 C CA . GLY A 1 213 ? 24.150 16.232 16.710 1.00 26.37 213 GLY A CA 1
ATOM 1695 C C . GLY A 1 213 ? 23.135 16.903 15.826 1.00 23.20 213 GLY A C 1
ATOM 1696 O O . GLY A 1 213 ? 22.937 18.075 15.883 1.00 25.84 213 GLY A O 1
ATOM 1697 N N . LEU A 1 214 ? 22.412 16.128 15.047 1.00 22.52 214 LEU A N 1
ATOM 1698 C CA . LEU A 1 214 ? 21.450 16.674 14.104 1.00 22.48 214 LEU A CA 1
ATOM 1699 C C . LEU A 1 214 ? 20.024 16.652 14.554 1.00 20.08 214 LEU A C 1
ATOM 1700 O O . LEU A 1 214 ? 19.169 17.223 13.912 1.00 21.95 214 LEU A O 1
ATOM 1705 N N . GLY A 1 215 ? 19.769 16.042 15.686 1.00 20.75 215 GLY A N 1
ATOM 1706 C CA . GLY A 1 215 ? 18.445 16.038 16.254 1.00 19.73 215 GLY A CA 1
ATOM 1707 C C . GLY A 1 215 ? 17.725 14.732 16.093 1.00 18.93 215 GLY A C 1
ATOM 1708 O O . GLY A 1 215 ? 17.941 13.981 15.121 1.00 20.53 215 GLY A O 1
ATOM 1709 N N . THR A 1 216 ? 16.872 14.471 17.090 1.00 20.29 216 THR A N 1
ATOM 1710 C CA . THR A 1 216 ? 15.877 13.374 17.071 1.00 20.15 216 THR A CA 1
ATOM 1711 C C . THR A 1 216 ? 14.528 14.046 17.025 1.00 19.69 216 THR A C 1
ATOM 1712 O O . THR A 1 216 ? 14.218 14.865 17.865 1.00 22.63 216 THR A O 1
ATOM 1716 N N . TYR A 1 217 ? 13.714 13.657 16.066 1.00 21.56 217 TYR A N 1
ATOM 1717 C CA . TYR A 1 217 ? 12.400 14.258 15.833 1.00 21.59 217 TYR A CA 1
ATOM 1718 C C . TYR A 1 217 ? 11.237 13.257 15.965 1.00 22.32 217 TYR A C 1
ATOM 1719 O O . TYR A 1 217 ? 11.416 12.013 15.937 1.00 18.65 217 TYR A O 1
ATOM 1728 N N . TYR A 1 218 ? 10.043 13.817 16.104 1.00 21.50 218 TYR A N 1
ATOM 1729 C CA . TYR A 1 218 ? 8.814 13.027 16.117 1.00 20.90 218 TYR A CA 1
ATOM 1730 C C . TYR A 1 218 ? 7.789 13.738 15.200 1.00 21.44 218 TYR A C 1
ATOM 1731 O O . TYR A 1 218 ? 7.464 14.941 15.445 1.00 17.94 218 TYR A O 1
ATOM 1740 N N . PRO A 1 219 ? 7.279 13.006 14.169 1.00 20.46 219 PRO A N 1
ATOM 1741 C CA . PRO A 1 219 ? 6.297 13.593 13.289 1.00 20.45 219 PRO A CA 1
ATOM 1742 C C . PRO A 1 219 ? 4.932 13.582 13.956 1.00 20.11 219 PRO A C 1
ATOM 1743 O O . PRO A 1 219 ? 4.594 12.645 14.697 1.00 20.58 219 PRO A O 1
ATOM 1747 N N . ASP A 1 220 ? 4.150 14.630 13.754 1.00 23.25 220 ASP A N 1
ATOM 1748 C CA . ASP A 1 220 ? 2.706 14.590 14.130 1.00 25.41 220 ASP A CA 1
ATOM 1749 C C . ASP A 1 220 ? 1.971 13.374 13.511 1.00 25.24 220 ASP A C 1
ATOM 1750 O O . ASP A 1 220 ? 2.104 13.075 12.324 1.00 25.31 220 ASP A O 1
ATOM 1755 N N . GLY A 1 221 ? 1.282 12.620 14.337 1.00 28.77 221 GLY A N 1
ATOM 1756 C CA . GLY A 1 221 ? 0.604 11.393 13.869 1.00 31.14 221 GLY A CA 1
ATOM 1757 C C . GLY A 1 221 ? 1.483 10.162 13.855 1.00 31.94 221 GLY A C 1
ATOM 1758 O O . GLY A 1 221 ? 1.056 9.064 13.418 1.00 35.43 221 GLY A O 1
ATOM 1759 N N . GLY A 1 222 ? 2.709 10.307 14.341 1.00 27.18 222 GLY A N 1
ATOM 1760 C CA . GLY A 1 222 ? 3.620 9.199 14.337 1.00 24.59 222 GLY A CA 1
ATOM 1761 C C . GLY A 1 222 ? 4.320 8.961 13.009 1.00 23.11 222 GLY A C 1
ATOM 1762 O O . GLY A 1 222 ? 4.143 9.699 12.003 1.00 19.71 222 GLY A O 1
ATOM 1763 N N . MET A 1 223 ? 5.120 7.894 13.002 1.00 20.52 223 MET A N 1
ATOM 1764 C CA . MET A 1 223 ? 5.937 7.576 11.870 1.00 19.42 223 MET A CA 1
ATOM 1765 C C . MET A 1 223 ? 5.121 7.277 10.597 1.00 19.11 223 MET A C 1
ATOM 1766 O O . MET A 1 223 ? 5.592 7.539 9.482 1.00 19.05 223 MET A O 1
ATOM 1771 N N . HIS A 1 224 ? 3.940 6.697 10.760 1.00 18.68 224 HIS A N 1
ATOM 1772 C CA . HIS A 1 224 ? 3.035 6.458 9.643 1.00 19.61 224 HIS A CA 1
ATOM 1773 C C . HIS A 1 224 ? 2.783 7.750 8.776 1.00 19.81 224 HIS A C 1
ATOM 1774 O O . HIS A 1 224 ? 2.598 7.693 7.565 1.00 18.11 224 HIS A O 1
ATOM 1781 N N . ARG A 1 225 ? 2.823 8.906 9.398 1.00 21.14 225 ARG A N 1
ATOM 1782 C CA . ARG A 1 225 ? 2.573 10.122 8.700 1.00 22.91 225 ARG A CA 1
ATOM 1783 C C . ARG A 1 225 ? 3.641 10.439 7.642 1.00 22.54 225 ARG A C 1
ATOM 1784 O O . ARG A 1 225 ? 3.364 11.124 6.652 1.00 21.31 225 ARG A O 1
ATOM 1792 N N . ILE A 1 226 ? 4.837 9.911 7.832 1.00 20.13 226 ILE A N 1
ATOM 1793 C CA . ILE A 1 226 ? 5.875 10.012 6.833 1.00 20.76 226 ILE A CA 1
ATOM 1794 C C . ILE A 1 226 ? 5.489 9.364 5.458 1.00 21.18 226 ILE A C 1
ATOM 1795 O O . ILE A 1 226 ? 5.503 10.055 4.421 1.00 20.22 226 ILE A O 1
ATOM 1800 N N . SER A 1 227 ? 5.164 8.065 5.445 1.00 18.43 227 SER A N 1
ATOM 1801 C CA . SER A 1 227 ? 4.725 7.436 4.186 1.00 16.68 227 SER A CA 1
ATOM 1802 C C . SER A 1 227 ? 3.367 7.988 3.742 1.00 15.84 227 SER A C 1
ATOM 1803 O O . SER A 1 227 ? 3.121 8.136 2.587 1.00 16.87 227 SER A O 1
ATOM 1806 N N . GLN A 1 228 ? 2.508 8.324 4.649 1.00 17.72 228 GLN A N 1
ATOM 1807 C CA . GLN A 1 228 ? 1.139 8.669 4.231 1.00 19.82 228 GLN A CA 1
ATOM 1808 C C . GLN A 1 228 ? 1.037 10.104 3.647 1.00 20.30 228 GLN A C 1
ATOM 1809 O O . GLN A 1 228 ? 0.339 10.331 2.633 1.00 17.62 228 GLN A O 1
ATOM 1815 N N . SER A 1 229 ? 1.785 11.035 4.244 1.00 22.68 229 SER A N 1
ATOM 1816 C CA . SER A 1 229 ? 1.856 12.392 3.715 1.00 22.88 229 SER A CA 1
ATOM 1817 C C . SER A 1 229 ? 2.411 12.321 2.302 1.00 23.76 229 SER A C 1
ATOM 1818 O O . SER A 1 229 ? 1.881 12.959 1.382 1.00 23.15 229 SER A O 1
ATOM 1821 N N . LEU A 1 230 ? 3.458 11.523 2.116 1.00 22.77 230 LEU A N 1
ATOM 1822 C CA . LEU A 1 230 ? 4.023 11.369 0.805 1.00 22.23 230 LEU A CA 1
ATOM 1823 C C . LEU A 1 230 ? 3.061 10.702 -0.198 1.00 21.71 230 LEU A C 1
ATOM 1824 O O . LEU A 1 230 ? 2.995 11.109 -1.362 1.00 19.18 230 LEU A O 1
ATOM 1829 N N . PHE A 1 231 ? 2.323 9.703 0.254 1.00 20.57 231 PHE A N 1
ATOM 1830 C CA . PHE A 1 231 ? 1.278 9.082 -0.562 1.00 21.81 231 PHE A CA 1
ATOM 1831 C C . PHE A 1 231 ? 0.205 10.133 -0.987 1.00 23.27 231 PHE A C 1
ATOM 1832 O O . PHE A 1 231 ? -0.184 10.219 -2.159 1.00 21.27 231 PHE A O 1
ATOM 1840 N N . GLU A 1 232 ? -0.254 10.901 -0.017 1.00 23.29 232 GLU A N 1
ATOM 1841 C CA . GLU A 1 232 ? -1.291 11.918 -0.260 1.00 27.28 232 GLU A CA 1
ATOM 1842 C C . GLU A 1 232 ? -0.764 12.950 -1.300 1.00 27.47 232 GLU A C 1
ATOM 1843 O O . GLU A 1 232 ? -1.437 13.294 -2.257 1.00 24.09 232 GLU A O 1
ATOM 1849 N N . LEU A 1 233 ? 0.487 13.355 -1.152 1.00 27.31 233 LEU A N 1
ATOM 1850 C CA . LEU A 1 233 ? 1.034 14.294 -2.026 1.00 26.61 233 LEU A CA 1
ATOM 1851 C C . LEU A 1 233 ? 1.054 13.752 -3.438 1.00 27.24 233 LEU A C 1
ATOM 1852 O O . LEU A 1 233 ? 0.533 14.421 -4.373 1.00 24.51 233 LEU A O 1
ATOM 1857 N N . ALA A 1 234 ? 1.652 12.563 -3.586 1.00 21.71 234 ALA A N 1
ATOM 1858 C CA . ALA A 1 234 ? 1.715 11.827 -4.836 1.00 22.40 234 ALA A CA 1
ATOM 1859 C C . ALA A 1 234 ? 0.347 11.755 -5.538 1.00 22.66 234 ALA A C 1
ATOM 1860 O O . ALA A 1 234 ? 0.241 12.028 -6.725 1.00 21.14 234 ALA A O 1
ATOM 1862 N N . GLN A 1 235 ? -0.679 11.388 -4.782 1.00 24.10 235 GLN A N 1
ATOM 1863 C CA . GLN A 1 235 ? -2.001 11.246 -5.345 1.00 27.31 235 GLN A CA 1
ATOM 1864 C C . GLN A 1 235 ? -2.507 12.602 -5.860 1.00 24.48 235 GLN A C 1
ATOM 1865 O O . GLN A 1 235 ? -3.154 12.680 -6.892 1.00 24.26 235 GLN A O 1
ATOM 1871 N N . LYS A 1 236 ? -2.215 13.661 -5.129 1.00 27.39 236 LYS A N 1
ATOM 1872 C CA . LYS A 1 236 ? -2.669 14.990 -5.490 1.00 27.79 236 LYS A CA 1
ATOM 1873 C C . LYS A 1 236 ? -1.970 15.523 -6.706 1.00 28.02 236 LYS A C 1
ATOM 1874 O O . LYS A 1 236 ? -2.529 16.350 -7.418 1.00 26.83 236 LYS A O 1
ATOM 1880 N N . VAL A 1 237 ? -0.749 15.069 -6.974 1.00 26.83 237 VAL A N 1
ATOM 1881 C CA . VAL A 1 237 ? -0.011 15.630 -8.104 1.00 26.15 237 VAL A CA 1
ATOM 1882 C C . VAL A 1 237 ? -0.153 14.760 -9.321 1.00 24.78 237 VAL A C 1
ATOM 1883 O O . VAL A 1 237 ? 0.584 14.901 -10.277 1.00 27.61 237 VAL A O 1
ATOM 1887 N N . GLY A 1 238 ? -1.079 13.824 -9.279 1.00 24.98 238 GLY A N 1
ATOM 1888 C CA . GLY A 1 238 ? -1.369 13.008 -10.459 1.00 25.53 238 GLY A CA 1
ATOM 1889 C C . GLY A 1 238 ? -0.744 11.625 -10.558 1.00 26.16 238 GLY A C 1
ATOM 1890 O O . GLY A 1 238 ? -0.906 10.967 -11.576 1.00 22.31 238 GLY A O 1
ATOM 1891 N N . VAL A 1 239 ? -0.040 11.153 -9.529 1.00 23.14 239 VAL A N 1
ATOM 1892 C CA . VAL A 1 239 ? 0.546 9.801 -9.624 1.00 23.88 239 VAL A CA 1
ATOM 1893 C C . VAL A 1 239 ? -0.637 8.867 -9.492 1.00 21.88 239 VAL A C 1
ATOM 1894 O O . VAL A 1 239 ? -1.496 9.096 -8.661 1.00 27.26 239 VAL A O 1
ATOM 1898 N N . LYS A 1 240 ? -0.721 7.879 -10.355 1.00 23.91 240 LYS A N 1
ATOM 1899 C CA . LYS A 1 240 ? -1.776 6.888 -10.289 1.00 25.40 240 LYS A CA 1
ATOM 1900 C C . LYS A 1 240 ? -1.301 5.655 -9.555 1.00 24.44 240 LYS A C 1
ATOM 1901 O O . LYS A 1 240 ? -0.104 5.321 -9.598 1.00 26.25 240 LYS A O 1
ATOM 1907 N N . PHE A 1 241 ? -2.269 4.969 -8.963 1.00 21.44 241 PHE A N 1
ATOM 1908 C CA . PHE A 1 241 ? -2.052 3.841 -8.094 1.00 21.57 241 PHE A CA 1
ATOM 1909 C C . PHE A 1 241 ? -2.943 2.679 -8.479 1.00 22.73 241 PHE A C 1
ATOM 1910 O O . PHE A 1 241 ? -4.162 2.850 -8.650 1.00 21.85 241 PHE A O 1
ATOM 1918 N N . ARG A 1 242 ? -2.325 1.504 -8.518 1.00 24.10 242 ARG A N 1
ATOM 1919 C CA . ARG A 1 242 ? -2.994 0.241 -8.723 1.00 25.94 242 ARG A CA 1
ATOM 1920 C C . ARG A 1 242 ? -2.697 -0.671 -7.540 1.00 23.37 242 ARG A C 1
ATOM 1921 O O . ARG A 1 242 ? -1.691 -1.308 -7.505 1.00 21.83 242 ARG A O 1
ATOM 1929 N N . PHE A 1 243 ? -3.601 -0.707 -6.586 1.00 20.31 243 PHE A N 1
ATOM 1930 C CA . PHE A 1 243 ? -3.401 -1.454 -5.374 1.00 22.73 243 PHE A CA 1
ATOM 1931 C C . PHE A 1 243 ? -3.902 -2.880 -5.532 1.00 23.39 243 PHE A C 1
ATOM 1932 O O . PHE A 1 243 ? -4.611 -3.243 -6.515 1.00 21.30 243 PHE A O 1
ATOM 1940 N N . ARG A 1 244 ? -3.478 -3.703 -4.588 1.00 23.75 244 ARG A N 1
ATOM 1941 C CA . ARG A 1 244 ? -3.800 -5.135 -4.599 1.00 25.70 244 ARG A CA 1
ATOM 1942 C C . ARG A 1 244 ? -3.577 -5.718 -5.972 1.00 23.47 244 ARG A C 1
ATOM 1943 O O . ARG A 1 244 ? -4.382 -6.471 -6.486 1.00 24.15 244 ARG A O 1
ATOM 1951 N N . GLU A 1 245 ? -2.471 -5.352 -6.574 1.00 23.80 245 GLU A N 1
ATOM 1952 C CA . GLU A 1 245 ? -2.137 -5.843 -7.865 1.00 23.15 245 GLU A CA 1
ATOM 1953 C C . GLU A 1 245 ? -0.639 -6.024 -7.941 1.00 23.61 245 GLU A C 1
ATOM 1954 O O . GLU A 1 245 ? 0.105 -5.081 -8.227 1.00 23.63 245 GLU A O 1
ATOM 1960 N N . SER A 1 246 ? -0.218 -7.254 -7.715 1.00 25.53 246 SER A N 1
ATOM 1961 C CA . SER A 1 246 ? 1.195 -7.594 -7.689 1.00 27.72 246 SER A CA 1
ATOM 1962 C C . SER A 1 246 ? 1.757 -7.710 -9.101 1.00 27.93 246 SER A C 1
ATOM 1963 O O . SER A 1 246 ? 1.152 -8.365 -9.954 1.00 29.35 246 SER A O 1
ATOM 1966 N N . VAL A 1 247 ? 2.924 -7.090 -9.346 1.00 23.55 247 VAL A N 1
ATOM 1967 C CA . VAL A 1 247 ? 3.640 -7.264 -10.598 1.00 23.55 247 VAL A CA 1
ATOM 1968 C C . VAL A 1 247 ? 4.295 -8.671 -10.599 1.00 26.44 247 VAL A C 1
ATOM 1969 O O . VAL A 1 247 ? 4.982 -9.042 -9.658 1.00 22.72 247 VAL A O 1
ATOM 1973 N N . THR A 1 248 ? 4.052 -9.446 -11.655 1.00 27.36 248 THR A N 1
ATOM 1974 C CA . THR A 1 248 ? 4.545 -10.832 -11.758 1.00 28.81 248 THR A CA 1
ATOM 1975 C C . THR A 1 248 ? 5.734 -10.943 -12.692 1.00 27.61 248 THR A C 1
ATOM 1976 O O . THR A 1 248 ? 6.515 -11.871 -12.575 1.00 31.82 248 THR A O 1
ATOM 1980 N N . ASN A 1 249 ? 5.864 -10.003 -13.616 1.00 29.64 249 ASN A N 1
ATOM 1981 C CA . ASN A 1 249 ? 6.916 -10.057 -14.619 1.00 30.41 249 ASN A CA 1
ATOM 1982 C C . ASN A 1 249 ? 7.243 -8.671 -15.098 1.00 25.48 249 ASN A C 1
ATOM 1983 O O . ASN A 1 249 ? 6.375 -7.818 -15.160 1.00 25.00 249 ASN A O 1
ATOM 1988 N N . ILE A 1 250 ? 8.519 -8.431 -15.390 1.00 27.00 250 ILE A N 1
ATOM 1989 C CA . ILE A 1 250 ? 8.966 -7.196 -16.028 1.00 26.87 250 ILE A CA 1
ATOM 1990 C C . ILE A 1 250 ? 9.239 -7.576 -17.473 1.00 28.01 250 ILE A C 1
ATOM 1991 O O . ILE A 1 250 ? 9.951 -8.527 -17.729 1.00 27.60 250 ILE A O 1
ATOM 1996 N N . THR A 1 251 ? 8.644 -6.852 -18.399 1.00 28.79 251 THR A N 1
ATOM 1997 C CA . THR A 1 251 ? 8.713 -7.181 -19.815 1.00 31.29 251 THR A CA 1
ATOM 1998 C C . THR A 1 251 ? 9.782 -6.345 -20.483 1.00 33.65 251 THR A C 1
ATOM 1999 O O . THR A 1 251 ? 9.975 -5.124 -20.188 1.00 31.05 251 THR A O 1
ATOM 2003 N N . THR A 1 252 ? 10.490 -7.013 -21.376 1.00 34.43 252 THR A N 1
ATOM 2004 C CA . THR A 1 252 ? 11.495 -6.366 -22.178 1.00 39.42 252 THR A CA 1
ATOM 2005 C C . THR A 1 252 ? 11.348 -6.777 -23.637 1.00 41.39 252 THR A C 1
ATOM 2006 O O . THR A 1 252 ? 10.501 -7.594 -23.985 1.00 43.17 252 THR A O 1
ATOM 2010 N N . SER A 1 253 ? 12.169 -6.164 -24.471 1.00 41.90 253 SER A N 1
ATOM 2011 C CA . SER A 1 253 ? 12.368 -6.569 -25.843 1.00 44.53 253 SER A CA 1
ATOM 2012 C C . SER A 1 2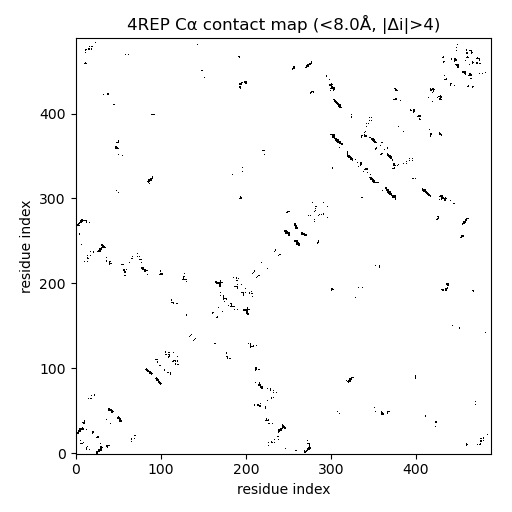53 ? 13.701 -5.962 -26.269 1.00 39.59 253 SER A C 1
ATOM 2013 O O . SER A 1 253 ? 13.902 -4.783 -26.077 1.00 38.66 253 SER A O 1
ATOM 2016 N N . LYS A 1 254 ? 14.589 -6.764 -26.851 1.00 43.79 254 LYS A N 1
ATOM 2017 C CA . LYS A 1 254 ? 15.848 -6.263 -27.411 1.00 46.62 254 LYS A CA 1
ATOM 2018 C C . LYS A 1 254 ? 16.566 -5.444 -26.341 1.00 45.93 254 LYS A C 1
ATOM 2019 O O . LYS A 1 254 ? 16.957 -4.272 -26.538 1.00 39.16 254 LYS A O 1
ATOM 2025 N N . ASN A 1 255 ? 16.630 -6.056 -25.167 1.00 49.47 255 ASN A N 1
ATOM 2026 C CA . ASN A 1 255 ? 17.368 -5.521 -24.014 1.00 46.88 255 ASN A CA 1
ATOM 2027 C C . ASN A 1 255 ? 16.983 -4.143 -23.509 1.00 42.10 255 ASN A C 1
ATOM 2028 O O . ASN A 1 255 ? 17.818 -3.473 -22.897 1.00 38.21 255 ASN A O 1
ATOM 2033 N N . LYS A 1 256 ? 15.721 -3.756 -23.736 1.00 38.82 256 LYS A N 1
ATOM 2034 C CA . LYS A 1 256 ? 15.108 -2.549 -23.163 1.00 39.72 256 LYS A CA 1
ATOM 2035 C C . LYS A 1 256 ? 13.785 -2.973 -22.546 1.00 37.98 256 LYS A C 1
ATOM 2036 O O . LYS A 1 256 ? 13.111 -3.880 -23.054 1.00 32.46 256 LYS A O 1
ATOM 2042 N N . VAL A 1 257 ? 13.448 -2.338 -21.432 1.00 37.23 257 VAL A N 1
ATOM 2043 C CA . VAL A 1 257 ? 12.185 -2.583 -20.709 1.00 34.38 257 VAL A CA 1
ATOM 2044 C C . VAL A 1 257 ? 11.034 -2.070 -21.553 1.00 30.95 257 VAL A C 1
ATOM 2045 O O . VAL A 1 257 ? 11.139 -1.022 -22.188 1.00 31.53 257 VAL A O 1
ATOM 2049 N N . THR A 1 258 ? 9.931 -2.805 -21.545 1.00 31.69 258 THR A N 1
ATOM 2050 C CA . THR A 1 258 ? 8.712 -2.363 -22.212 1.00 29.91 258 THR A CA 1
ATOM 2051 C C . THR A 1 258 ? 7.524 -2.143 -21.244 1.00 31.94 258 THR A C 1
ATOM 2052 O O . THR A 1 258 ? 6.510 -1.572 -21.618 1.00 31.08 258 THR A O 1
ATOM 2056 N N . GLY A 1 259 ? 7.661 -2.561 -19.997 1.00 30.09 259 GLY A N 1
ATOM 2057 C CA . GLY A 1 259 ? 6.556 -2.465 -19.091 1.00 30.20 259 GLY A CA 1
ATOM 2058 C C . GLY A 1 259 ? 6.503 -3.606 -18.143 1.00 26.55 259 GLY A C 1
ATOM 2059 O O . GLY A 1 259 ? 7.509 -4.251 -17.867 1.00 25.94 259 GLY A O 1
ATOM 2060 N N . VAL A 1 260 ? 5.320 -3.863 -17.617 1.00 26.21 260 VAL A N 1
ATOM 2061 C CA . VAL A 1 260 ? 5.171 -4.938 -16.654 1.00 28.18 260 VAL A CA 1
ATOM 2062 C C . VAL A 1 260 ? 3.940 -5.756 -16.974 1.00 28.14 260 VAL A C 1
ATOM 2063 O O . VAL A 1 260 ? 3.099 -5.311 -17.738 1.00 27.61 260 VAL A O 1
ATOM 2067 N N . GLU A 1 261 ? 3.879 -6.963 -16.416 1.00 28.64 261 GLU A N 1
ATOM 2068 C CA . GLU A 1 261 ? 2.668 -7.736 -16.358 1.00 30.90 261 GLU A CA 1
ATOM 2069 C C . GLU A 1 261 ? 2.252 -7.987 -14.930 1.00 32.70 261 GLU A C 1
ATOM 2070 O O . GLU A 1 261 ? 3.100 -8.065 -14.041 1.00 33.45 261 GLU A O 1
ATOM 2076 N N . THR A 1 262 ? 0.938 -8.170 -14.745 1.00 29.79 262 THR A N 1
ATOM 2077 C CA . THR A 1 262 ? 0.310 -8.581 -13.485 1.00 31.42 262 THR A CA 1
ATOM 2078 C C . THR A 1 262 ? -0.681 -9.661 -13.824 1.00 33.68 262 THR A C 1
ATOM 2079 O O . THR A 1 262 ? -0.944 -9.895 -15.014 1.00 32.12 262 THR A O 1
ATOM 2083 N N . LYS A 1 263 ? -1.267 -10.275 -12.805 1.00 34.50 263 LYS A N 1
ATOM 2084 C CA . LYS A 1 263 ? -2.341 -11.245 -13.031 1.00 41.46 263 LYS A CA 1
ATOM 2085 C C . LYS A 1 263 ? -3.503 -10.665 -13.854 1.00 40.92 263 LYS A C 1
ATOM 2086 O O . LYS A 1 263 ? -4.311 -11.420 -14.364 1.00 34.50 263 LYS A O 1
ATOM 2092 N N . ASN A 1 264 ? -3.611 -9.339 -13.924 1.00 40.98 264 ASN A N 1
ATOM 2093 C CA . ASN A 1 264 ? -4.726 -8.677 -14.587 1.00 45.34 264 ASN A CA 1
ATOM 2094 C C . ASN A 1 264 ? -4.475 -8.268 -16.015 1.00 44.57 264 ASN A C 1
ATOM 2095 O O . ASN A 1 264 ? -5.397 -7.823 -16.682 1.00 47.96 264 ASN A O 1
ATOM 2100 N N . GLY A 1 265 ? -3.245 -8.372 -16.488 1.00 41.99 265 GLY A N 1
ATOM 2101 C CA . GLY A 1 265 ? -2.945 -7.988 -17.860 1.00 37.75 265 GLY A CA 1
ATOM 2102 C C . GLY A 1 265 ? -1.538 -7.470 -18.017 1.00 35.22 265 GLY A C 1
ATOM 2103 O O . GLY A 1 265 ? -0.748 -7.615 -17.117 1.00 32.46 265 GLY A O 1
ATOM 2104 N N . SER A 1 266 ? -1.235 -6.889 -19.173 1.00 31.07 266 SER A N 1
ATOM 2105 C CA . SER A 1 266 ? 0.056 -6.296 -19.451 1.00 36.05 266 SER A CA 1
ATOM 2106 C C . SER A 1 266 ? -0.099 -4.795 -19.538 1.00 33.87 266 SER A C 1
ATOM 2107 O O . SER A 1 266 ? -1.146 -4.310 -19.896 1.00 34.97 266 SER A O 1
ATOM 2110 N N . TYR A 1 267 ? 0.946 -4.079 -19.155 1.00 31.54 267 TYR A N 1
ATOM 2111 C CA . TYR A 1 267 ? 0.972 -2.621 -19.209 1.00 30.27 267 TYR A CA 1
ATOM 2112 C C . TYR A 1 267 ? 2.307 -2.165 -19.794 1.00 28.99 267 TYR A C 1
ATOM 2113 O O . TYR A 1 267 ? 3.356 -2.725 -19.459 1.00 29.28 267 TYR A O 1
ATOM 2122 N N . LEU A 1 268 ? 2.279 -1.132 -20.619 1.00 28.98 268 LEU A N 1
ATOM 2123 C CA . LEU A 1 268 ? 3.492 -0.634 -21.247 1.00 29.03 268 LEU A CA 1
ATOM 2124 C C . LEU A 1 268 ? 3.929 0.646 -20.552 1.00 24.90 268 LEU A C 1
ATOM 2125 O O . LEU A 1 268 ? 3.109 1.391 -20.053 1.00 30.23 268 LEU A O 1
ATOM 2130 N N . SER A 1 269 ? 5.224 0.875 -20.531 1.00 25.32 269 SER A N 1
ATOM 2131 C CA . SER A 1 269 ? 5.808 2.116 -20.063 1.00 27.42 269 SER A CA 1
ATOM 2132 C C . SER A 1 269 ? 7.122 2.333 -20.761 1.00 26.87 269 SER A C 1
ATOM 2133 O O . SER A 1 269 ? 7.743 1.393 -21.264 1.00 30.56 269 SER A O 1
ATOM 2136 N N . ASP A 1 270 ? 7.559 3.578 -20.753 1.00 29.04 270 ASP A N 1
ATOM 2137 C CA . ASP A 1 270 ? 8.892 3.938 -21.244 1.00 27.91 270 ASP A CA 1
ATOM 2138 C C . ASP A 1 270 ? 9.996 3.630 -20.223 1.00 28.51 270 ASP A C 1
ATOM 2139 O O . ASP A 1 270 ? 11.104 3.332 -20.617 1.00 29.51 270 ASP A O 1
ATOM 2144 N N . LEU A 1 271 ? 9.644 3.638 -18.939 1.00 28.49 271 LEU A N 1
ATOM 2145 C CA . LEU A 1 271 ? 10.577 3.434 -17.812 1.00 28.23 271 LEU A CA 1
ATOM 2146 C C . LEU A 1 271 ? 9.920 2.523 -16.834 1.00 25.03 271 LEU A C 1
ATOM 2147 O O . LEU A 1 271 ? 8.715 2.562 -16.654 1.00 23.81 271 LEU A O 1
ATOM 2152 N N . VAL A 1 272 ? 10.723 1.703 -16.205 1.00 22.87 272 VAL A N 1
ATOM 2153 C CA . VAL A 1 272 ? 10.279 0.914 -15.066 1.00 24.22 272 VAL A CA 1
ATOM 2154 C C . VAL A 1 272 ? 11.263 1.116 -13.922 1.00 22.70 272 VAL A C 1
ATOM 2155 O O . VAL A 1 272 ? 12.488 1.003 -14.108 1.00 23.97 272 VAL A O 1
ATOM 2159 N N . VAL A 1 273 ? 10.737 1.356 -12.730 1.00 23.24 273 VAL A N 1
ATOM 2160 C CA . VAL A 1 273 ? 11.588 1.571 -11.532 1.00 20.73 273 VAL A CA 1
ATOM 2161 C C . VAL A 1 273 ? 11.126 0.572 -10.479 1.00 20.00 273 VAL A C 1
ATOM 2162 O O . VAL A 1 273 ? 9.994 0.665 -10.033 1.00 19.47 273 VAL A O 1
ATOM 2166 N N . SER A 1 274 ? 11.936 -0.413 -10.115 1.00 20.69 274 SER A N 1
ATOM 2167 C CA . SER A 1 274 ? 11.474 -1.406 -9.125 1.00 19.46 274 SER A CA 1
ATOM 2168 C C . SER A 1 274 ? 11.860 -1.009 -7.719 1.00 18.89 274 SER A C 1
ATOM 2169 O O . SER A 1 274 ? 13.035 -0.695 -7.442 1.00 22.05 274 SER A O 1
ATOM 2172 N N . ASN A 1 275 ? 10.863 -0.974 -6.851 1.00 18.51 275 ASN A N 1
ATOM 2173 C CA . ASN A 1 275 ? 11.051 -0.714 -5.403 1.00 17.67 275 ASN A CA 1
ATOM 2174 C C . ASN A 1 275 ? 10.887 -2.025 -4.685 1.00 18.60 275 ASN A C 1
ATOM 2175 O O . ASN A 1 275 ? 10.810 -2.053 -3.451 1.00 18.84 275 ASN A O 1
ATOM 2180 N N . MET A 1 276 ? 10.843 -3.125 -5.456 1.00 18.96 276 MET A N 1
ATOM 2181 C CA . MET A 1 276 ? 10.838 -4.459 -4.879 1.00 21.09 276 MET A CA 1
ATOM 2182 C C . MET A 1 276 ? 12.286 -4.885 -4.483 1.00 20.18 276 MET A C 1
ATOM 2183 O O . MET A 1 276 ? 13.261 -4.453 -5.072 1.00 21.16 276 MET A O 1
ATOM 2188 N N . ASP A 1 277 ? 12.393 -5.676 -3.429 1.00 20.26 277 ASP A N 1
ATOM 2189 C CA . ASP A 1 277 ? 13.639 -6.323 -3.051 1.00 21.50 277 ASP A CA 1
ATOM 2190 C C . ASP A 1 277 ? 14.309 -6.921 -4.277 1.00 21.88 277 ASP A C 1
ATOM 2191 O O . ASP A 1 277 ? 13.645 -7.601 -5.098 1.00 20.46 277 ASP A O 1
ATOM 2196 N N . ILE A 1 278 ? 15.626 -6.643 -4.386 1.00 20.29 278 ILE A N 1
ATOM 2197 C CA . ILE A 1 278 ? 16.368 -6.870 -5.597 1.00 20.51 278 ILE A CA 1
ATOM 2198 C C . ILE A 1 278 ? 16.397 -8.393 -5.869 1.00 20.48 278 ILE A C 1
ATOM 2199 O O . ILE A 1 278 ? 16.430 -8.798 -7.015 1.00 22.74 278 ILE A O 1
ATOM 2204 N N . VAL A 1 279 ? 16.314 -9.215 -4.838 1.00 19.21 279 VAL A N 1
ATOM 2205 C CA . VAL A 1 279 ? 16.379 -10.685 -5.026 1.00 22.70 279 VAL A CA 1
ATOM 2206 C C . VAL A 1 279 ? 15.161 -11.247 -5.781 1.00 24.07 279 VAL A C 1
ATOM 2207 O O . VAL A 1 279 ? 15.307 -11.781 -6.859 1.00 26.42 279 VAL A O 1
ATOM 2211 N N . PRO A 1 280 ? 13.946 -11.079 -5.236 1.00 25.21 280 PRO A N 1
ATOM 2212 C CA . PRO A 1 280 ? 12.825 -11.494 -6.090 1.00 25.67 280 PRO A CA 1
ATOM 2213 C C . PRO A 1 280 ? 12.666 -10.641 -7.376 1.00 22.99 280 PRO A C 1
ATOM 2214 O O . PRO A 1 280 ? 12.131 -11.144 -8.384 1.00 23.94 280 PRO A O 1
ATOM 2218 N N . THR A 1 281 ? 13.154 -9.412 -7.424 1.00 20.18 281 THR A N 1
ATOM 2219 C CA . THR A 1 281 ? 13.102 -8.688 -8.714 1.00 22.23 281 THR A CA 1
ATOM 2220 C C . THR A 1 281 ? 13.698 -9.577 -9.854 1.00 23.74 281 THR A C 1
ATOM 2221 O O . THR A 1 281 ? 13.114 -9.745 -10.931 1.00 22.70 281 THR A O 1
ATOM 2225 N N . TYR A 1 282 ? 14.874 -10.136 -9.618 1.00 25.70 282 TYR A N 1
ATOM 2226 C CA . TYR A 1 282 ? 15.474 -11.047 -10.579 1.00 25.58 282 TYR A CA 1
ATOM 2227 C C . TYR A 1 282 ? 14.815 -12.440 -10.566 1.00 28.04 282 TYR A C 1
ATOM 2228 O O . TYR A 1 282 ? 14.404 -12.937 -11.619 1.00 30.45 282 TYR A O 1
ATOM 2237 N N . ARG A 1 283 ? 14.751 -13.059 -9.399 1.00 24.88 283 ARG A N 1
ATOM 2238 C CA . ARG A 1 283 ? 14.305 -14.436 -9.279 1.00 30.84 283 ARG A CA 1
ATOM 2239 C C . ARG A 1 283 ? 12.872 -14.581 -9.796 1.00 31.84 283 ARG A C 1
ATOM 2240 O O . ARG A 1 283 ? 12.622 -15.463 -10.600 1.00 35.62 283 ARG A O 1
ATOM 2248 N N . ASN A 1 284 ? 11.973 -13.675 -9.403 1.00 31.00 284 ASN A N 1
ATOM 2249 C CA . ASN A 1 284 ? 10.544 -13.760 -9.790 1.00 29.76 284 ASN A CA 1
ATOM 2250 C C . ASN A 1 284 ? 10.153 -12.979 -11.009 1.00 30.27 284 ASN A C 1
ATOM 2251 O O . ASN A 1 284 ? 9.488 -13.525 -11.895 1.00 32.82 284 ASN A O 1
ATOM 2256 N N . LEU A 1 285 ? 10.524 -11.707 -11.064 1.00 26.23 285 LEU A N 1
ATOM 2257 C CA . LEU A 1 285 ? 10.097 -10.811 -12.138 1.00 26.64 285 LEU A CA 1
ATOM 2258 C C . LEU A 1 285 ? 10.954 -10.744 -13.378 1.00 29.27 285 LEU A C 1
ATOM 2259 O O . LEU A 1 285 ? 10.478 -10.244 -14.397 1.00 29.29 285 LEU A O 1
ATOM 2264 N N . MET A 1 286 ? 12.223 -11.178 -13.319 1.00 29.32 286 MET A N 1
ATOM 2265 C CA . MET A 1 286 ? 13.055 -11.194 -14.501 1.00 30.73 286 MET A CA 1
ATOM 2266 C C . MET A 1 286 ? 13.640 -12.610 -14.719 1.00 31.48 286 MET A C 1
ATOM 2267 O O . MET A 1 286 ? 14.845 -12.778 -14.892 1.00 29.14 286 MET A O 1
ATOM 2272 N N . LYS A 1 287 ? 12.784 -13.629 -14.661 1.00 36.37 287 LYS A N 1
ATOM 2273 C CA . LYS A 1 287 ? 13.234 -15.024 -14.758 1.00 40.16 287 LYS A CA 1
ATOM 2274 C C . LYS A 1 287 ? 14.049 -15.316 -16.021 1.00 42.21 287 LYS A C 1
ATOM 2275 O O . LYS A 1 287 ? 14.852 -16.279 -16.017 1.00 43.90 287 LYS A O 1
ATOM 2281 N N . ASP A 1 288 ? 13.834 -14.534 -17.089 1.00 38.07 288 ASP A N 1
ATOM 2282 C CA . ASP A 1 288 ? 14.546 -14.763 -18.376 1.00 42.21 288 ASP A CA 1
ATOM 2283 C C . ASP A 1 288 ? 15.779 -13.909 -18.569 1.00 37.17 288 ASP A C 1
ATOM 2284 O O . ASP A 1 288 ? 16.369 -13.913 -19.626 1.00 39.80 288 ASP A O 1
ATOM 2289 N N . VAL A 1 289 ? 16.217 -13.246 -17.521 1.00 35.49 289 VAL A N 1
ATOM 22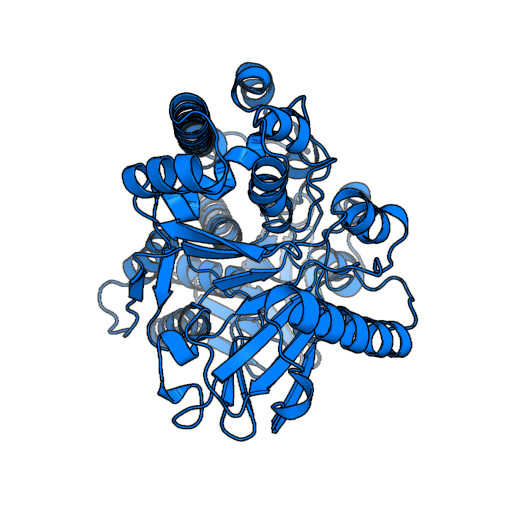90 C CA . VAL A 1 289 ? 17.347 -12.347 -17.602 1.00 33.85 289 VAL A CA 1
ATOM 2291 C C . VAL A 1 289 ? 18.450 -12.908 -16.690 1.00 37.97 289 VAL A C 1
ATOM 2292 O O . VAL A 1 289 ? 18.156 -13.505 -15.620 1.00 34.18 289 VAL A O 1
ATOM 2296 N N . PRO A 1 290 ? 19.721 -12.754 -17.123 1.00 39.20 290 PRO A N 1
ATOM 2297 C CA . PRO A 1 290 ? 20.864 -13.151 -16.300 1.00 40.16 290 PRO A CA 1
ATOM 2298 C C . PRO A 1 290 ? 21.033 -12.279 -15.027 1.00 37.47 290 PRO A C 1
ATOM 2299 O O . PRO A 1 290 ? 21.175 -11.071 -15.109 1.00 38.48 290 PRO A O 1
ATOM 2303 N N . ALA A 1 291 ? 21.056 -12.930 -13.878 1.00 40.16 291 ALA A N 1
ATOM 2304 C CA . ALA A 1 291 ? 21.156 -12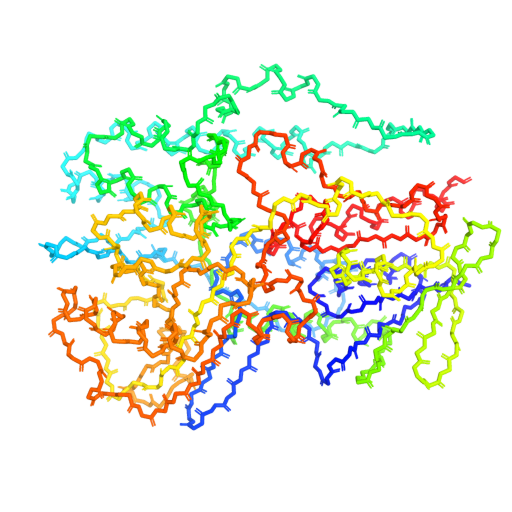.257 -12.570 1.00 40.77 291 ALA A CA 1
ATOM 2305 C C . ALA A 1 291 ? 22.645 -12.020 -12.125 1.00 40.06 291 ALA A C 1
ATOM 2306 O O . ALA A 1 291 ? 23.469 -12.925 -12.268 1.00 38.62 291 ALA A O 1
ATOM 2308 N N . PRO A 1 292 ? 22.978 -10.830 -11.568 1.00 36.51 292 PRO A N 1
ATOM 2309 C CA . PRO A 1 292 ? 24.310 -10.643 -10.928 1.00 34.23 292 PRO A CA 1
ATOM 2310 C C . PRO A 1 292 ? 24.386 -11.497 -9.662 1.00 35.51 292 PRO A C 1
ATOM 2311 O O . PRO A 1 292 ? 24.018 -11.032 -8.578 1.00 33.59 292 PRO A O 1
ATOM 2315 N N . GLU A 1 293 ? 24.812 -12.755 -9.804 1.00 31.36 293 GLU A N 1
ATOM 2316 C CA . GLU A 1 293 ? 24.707 -13.757 -8.726 1.00 32.14 293 GLU A CA 1
ATOM 2317 C C . GLU A 1 293 ? 25.434 -13.451 -7.403 1.00 34.00 293 GLU A C 1
ATOM 2318 O O . GLU A 1 293 ? 24.960 -13.819 -6.304 1.00 28.96 293 GLU A O 1
ATOM 2324 N N . LYS A 1 294 ? 26.599 -12.826 -7.520 1.00 36.93 294 LYS A N 1
ATOM 2325 C CA . LYS A 1 294 ? 27.352 -12.451 -6.343 1.00 39.61 294 LYS A CA 1
ATOM 2326 C C . LYS A 1 294 ? 26.664 -11.303 -5.577 1.00 33.72 294 LYS A C 1
ATOM 2327 O O . LYS A 1 294 ? 26.520 -11.390 -4.359 1.00 33.40 294 LYS A O 1
ATOM 2333 N N . THR A 1 295 ? 26.182 -10.292 -6.301 1.00 31.31 295 THR A N 1
ATOM 2334 C CA . THR A 1 295 ? 25.412 -9.201 -5.706 1.00 30.33 295 THR A CA 1
ATOM 2335 C C . THR A 1 295 ? 24.237 -9.803 -4.937 1.00 32.77 295 THR A C 1
ATOM 2336 O O . THR A 1 295 ? 24.057 -9.507 -3.732 1.00 33.55 295 THR A O 1
ATOM 2340 N N . LEU A 1 296 ? 23.477 -10.690 -5.583 1.00 28.90 296 LEU A N 1
ATOM 2341 C CA . LEU A 1 296 ? 22.289 -11.260 -4.954 1.00 29.10 296 LEU A CA 1
ATOM 2342 C C . LEU A 1 296 ? 22.606 -12.217 -3.821 1.00 26.24 296 LEU A C 1
ATOM 2343 O O . LEU A 1 296 ? 21.779 -12.508 -2.999 1.00 29.05 296 LEU A O 1
ATOM 2348 N N . SER A 1 297 ? 23.809 -12.720 -3.790 1.00 26.01 297 SER A N 1
ATOM 2349 C CA . SER A 1 297 ? 24.223 -13.630 -2.735 1.00 28.26 297 SER A CA 1
ATOM 2350 C C . SER A 1 297 ? 24.868 -12.941 -1.527 1.00 27.77 297 SER A C 1
ATOM 2351 O O . SER A 1 297 ? 25.110 -13.592 -0.525 1.00 27.57 297 SER A O 1
ATOM 2354 N N . GLN A 1 298 ? 25.133 -11.638 -1.605 1.00 29.90 298 GLN A N 1
ATOM 2355 C CA . GLN A 1 298 ? 25.676 -10.906 -0.423 1.00 31.27 298 GLN A CA 1
ATOM 2356 C C . GLN A 1 298 ? 24.881 -11.287 0.852 1.00 28.30 298 GLN A C 1
ATOM 2357 O O . GLN A 1 298 ? 23.633 -11.294 0.832 1.00 27.89 298 GLN A O 1
ATOM 2363 N N . GLU A 1 299 ? 25.589 -11.537 1.963 1.00 26.16 299 GLU A N 1
ATOM 2364 C CA . GLU A 1 299 ? 24.978 -11.695 3.301 1.00 23.19 299 GLU A CA 1
ATOM 2365 C C . GLU A 1 299 ? 23.868 -10.706 3.637 1.00 21.53 299 GLU A C 1
ATOM 2366 O O . GLU A 1 299 ? 24.005 -9.484 3.477 1.00 24.14 299 GLU A O 1
ATOM 2372 N N . ARG A 1 300 ? 22.819 -11.239 4.244 1.00 20.91 300 ARG A N 1
ATOM 2373 C CA . ARG A 1 300 ? 21.636 -10.512 4.451 1.00 21.11 300 ARG A CA 1
ATOM 2374 C C . ARG A 1 300 ? 21.737 -9.864 5.854 1.00 21.78 300 ARG A C 1
ATOM 2375 O O . ARG A 1 300 ? 22.299 -10.464 6.789 1.00 21.34 300 ARG A O 1
ATOM 2383 N N . SER A 1 301 ? 21.272 -8.622 5.953 1.00 20.27 301 SER A N 1
ATOM 2384 C CA . SER A 1 301 ? 21.163 -7.948 7.253 1.00 20.14 301 SER A CA 1
ATOM 2385 C C . SER A 1 301 ? 20.307 -8.733 8.205 1.00 18.87 301 SER A C 1
ATOM 2386 O O . SER A 1 301 ? 19.587 -9.621 7.802 1.00 21.00 301 SER A O 1
ATOM 2389 N N . SER A 1 302 ? 20.368 -8.375 9.460 1.00 16.04 302 SER A N 1
ATOM 2390 C CA . SER A 1 302 ? 19.438 -8.874 10.427 1.00 15.49 302 SER A CA 1
ATOM 2391 C C . SER A 1 302 ? 17.988 -8.382 10.151 1.00 15.34 302 SER A C 1
ATOM 2392 O O . SER A 1 302 ? 17.720 -7.496 9.418 1.00 15.38 302 SER A O 1
ATOM 2395 N N . SER A 1 303 ? 17.092 -9.063 10.786 1.00 16.87 303 SER A N 1
ATOM 2396 C CA . SER A 1 303 ? 15.690 -8.844 10.835 1.00 17.08 303 SER A CA 1
ATOM 2397 C C . SER A 1 303 ? 15.304 -8.421 12.257 1.00 17.34 303 SER A C 1
ATOM 2398 O O . SER A 1 303 ? 16.096 -7.879 12.973 1.00 18.04 303 SER A O 1
ATOM 2401 N N . ALA A 1 304 ? 14.062 -8.674 12.621 1.00 17.67 304 ALA A N 1
ATOM 2402 C CA . ALA A 1 304 ? 13.538 -8.337 13.910 1.00 17.80 304 ALA A CA 1
ATOM 2403 C C . ALA A 1 304 ? 12.379 -9.218 14.329 1.00 18.03 304 ALA A C 1
ATOM 2404 O O . ALA A 1 304 ? 11.751 -9.812 13.545 1.00 16.09 304 ALA A O 1
ATOM 2406 N N . LEU A 1 305 ? 12.127 -9.240 15.616 1.00 18.67 305 LEU A N 1
ATOM 2407 C CA . LEU A 1 305 ? 10.969 -9.883 16.204 1.00 18.71 305 LEU A CA 1
ATOM 2408 C C . LEU A 1 305 ? 10.351 -8.805 17.065 1.00 20.93 305 LEU A C 1
ATOM 2409 O O . LEU A 1 305 ? 11.043 -8.211 17.894 1.00 20.20 305 LEU A O 1
ATOM 2414 N N . ILE A 1 306 ? 9.053 -8.530 16.876 1.00 19.20 306 ILE A N 1
ATOM 2415 C CA . ILE A 1 306 ? 8.436 -7.481 17.591 1.00 19.55 306 ILE A CA 1
ATOM 2416 C C . ILE A 1 306 ? 7.127 -7.943 18.192 1.00 20.29 306 ILE A C 1
ATOM 2417 O O . ILE A 1 306 ? 6.312 -8.599 17.495 1.00 18.10 306 ILE A O 1
ATOM 2422 N N . PHE A 1 307 ? 6.931 -7.549 19.453 1.00 18.15 307 PHE A N 1
ATOM 2423 C CA . PHE A 1 307 ? 5.668 -7.731 20.123 1.00 19.47 307 PHE A CA 1
ATOM 2424 C C . PHE A 1 307 ? 5.063 -6.373 20.292 1.00 21.19 307 PHE A C 1
ATOM 2425 O O . PHE A 1 307 ? 5.722 -5.459 20.806 1.00 21.42 307 PHE A O 1
ATOM 2433 N N . TYR A 1 308 ? 3.804 -6.225 19.900 1.00 21.66 308 TYR A N 1
ATOM 2434 C CA . TYR A 1 308 ? 3.067 -5.006 20.174 1.00 20.92 308 TYR A CA 1
ATOM 2435 C C . TYR A 1 308 ? 2.071 -5.312 21.317 1.00 20.28 308 TYR A C 1
ATOM 2436 O O . TYR A 1 308 ? 1.221 -6.203 21.217 1.00 19.83 308 TYR A O 1
ATOM 2445 N N . TRP A 1 309 ? 2.266 -4.643 22.452 1.00 19.10 309 TRP A N 1
ATOM 2446 C CA . TRP A 1 309 ? 1.497 -4.850 23.639 1.00 19.32 309 TRP A CA 1
ATOM 2447 C C . TRP A 1 309 ? 0.818 -3.565 24.041 1.00 18.85 309 TRP A C 1
ATOM 2448 O O . TRP A 1 309 ? 1.450 -2.538 24.115 1.00 18.55 309 TRP A O 1
ATOM 2459 N N . GLY A 1 310 ? -0.473 -3.650 24.337 1.00 17.77 310 GLY A N 1
ATOM 2460 C CA . GLY A 1 310 ? -1.139 -2.589 25.047 1.00 15.73 310 GLY A CA 1
ATOM 2461 C C . GLY A 1 310 ? -0.838 -2.838 26.494 1.00 15.51 310 GLY A C 1
ATOM 2462 O O . GLY A 1 310 ? -0.834 -3.968 26.926 1.00 15.94 310 GLY A O 1
ATOM 2463 N N . ILE A 1 311 ? -0.623 -1.767 27.246 1.00 16.00 311 ILE A N 1
ATOM 2464 C CA . ILE A 1 311 ? -0.090 -1.873 28.585 1.00 18.15 311 ILE A CA 1
ATOM 2465 C C . ILE A 1 311 ? -0.946 -1.038 29.483 1.00 18.18 311 ILE A C 1
ATOM 2466 O O . ILE A 1 311 ? -1.045 0.179 29.267 1.00 19.09 311 ILE A O 1
ATOM 2471 N N . ASP A 1 312 ? -1.504 -1.628 30.534 1.00 21.03 312 ASP A N 1
ATOM 2472 C CA . ASP A 1 312 ? -2.553 -0.910 31.330 1.00 21.43 312 ASP A CA 1
ATOM 2473 C C . ASP A 1 312 ? -2.075 0.035 32.439 1.00 23.81 312 ASP A C 1
ATOM 2474 O O . ASP A 1 312 ? -2.838 0.403 33.347 1.00 19.45 312 ASP A O 1
ATOM 2479 N N . ARG A 1 313 ? -0.851 0.546 32.300 1.00 24.78 313 ARG A N 1
ATOM 2480 C CA . ARG A 1 313 ? -0.367 1.584 33.212 1.00 25.22 313 ARG A CA 1
ATOM 2481 C C . ARG A 1 313 ? 0.736 2.386 32.547 1.00 27.51 313 ARG A C 1
ATOM 2482 O O . ARG A 1 313 ? 1.082 2.158 31.381 1.00 26.07 313 ARG A O 1
ATOM 2490 N N . GLU A 1 314 ? 1.286 3.326 33.301 1.00 27.93 314 GLU A N 1
ATOM 2491 C CA . GLU A 1 314 ? 2.326 4.209 32.820 1.00 28.01 314 GLU A CA 1
ATOM 2492 C C . GLU A 1 314 ? 3.671 3.926 33.485 1.00 28.35 314 GLU A C 1
ATOM 2493 O O . GLU A 1 314 ? 3.718 3.424 34.621 1.00 24.84 314 GLU A O 1
ATOM 2499 N N . PHE A 1 315 ? 4.740 4.250 32.759 1.00 23.89 315 PHE A N 1
ATOM 2500 C CA . PHE A 1 315 ? 6.102 4.032 33.218 1.00 24.85 315 PHE A CA 1
ATOM 2501 C C . PHE A 1 315 ? 6.826 5.335 33.036 1.00 24.90 315 PHE A C 1
ATOM 2502 O O . PHE A 1 315 ? 7.300 5.652 31.958 1.00 25.04 315 PHE A O 1
ATOM 2510 N N . PRO A 1 316 ? 6.837 6.146 34.088 1.00 25.05 316 PRO A N 1
ATOM 2511 C CA . PRO A 1 316 ? 7.436 7.473 34.059 1.00 24.64 316 PRO A CA 1
ATOM 2512 C C . PRO A 1 316 ? 8.953 7.460 33.732 1.00 23.70 316 PRO A C 1
ATOM 2513 O O . PRO A 1 316 ? 9.478 8.453 33.204 1.00 24.92 316 PRO A O 1
ATOM 2517 N N . GLU A 1 317 ? 9.629 6.374 34.026 1.00 21.40 317 GLU A N 1
ATOM 2518 C CA . GLU A 1 317 ? 11.019 6.221 33.704 1.00 22.31 317 GLU A CA 1
ATOM 2519 C C . GLU A 1 317 ? 11.306 5.967 32.234 1.00 21.48 317 GLU A C 1
ATOM 2520 O O . GLU A 1 317 ? 12.418 5.972 31.843 1.00 20.92 317 GLU A O 1
ATOM 2526 N N . LEU A 1 318 ? 10.272 5.761 31.449 1.00 20.13 318 LEU A N 1
ATOM 2527 C CA . LEU A 1 318 ? 10.452 5.478 30.054 1.00 19.41 318 LEU A CA 1
ATOM 2528 C C . LEU A 1 318 ? 10.060 6.677 29.214 1.00 18.66 318 LEU A C 1
ATOM 2529 O O . LEU A 1 318 ? 9.127 7.302 29.510 1.00 19.51 318 LEU A O 1
ATOM 2534 N N . ASP A 1 319 ? 10.863 6.948 28.216 1.00 18.76 319 ASP A N 1
ATOM 2535 C CA . ASP A 1 319 ? 10.574 8.001 27.269 1.00 18.65 319 ASP A CA 1
ATOM 2536 C C . ASP A 1 319 ? 10.091 7.335 25.960 1.00 18.88 319 ASP A C 1
ATOM 2537 O O . ASP A 1 319 ? 9.630 6.244 25.994 1.00 16.80 319 ASP A O 1
ATOM 2542 N N . LEU A 1 320 ? 10.183 7.968 24.787 1.00 17.97 320 LEU A N 1
ATOM 2543 C CA . LEU A 1 320 ? 9.759 7.455 23.505 1.00 16.99 320 LEU A CA 1
ATOM 2544 C C . LEU A 1 320 ? 10.536 6.250 23.022 1.00 16.17 320 LEU A C 1
ATOM 2545 O O . LEU A 1 320 ? 9.963 5.352 22.509 1.00 16.65 320 LEU A O 1
ATOM 2550 N N . HIS A 1 321 ? 11.851 6.341 23.152 1.00 14.50 321 HIS A N 1
ATOM 2551 C CA . HIS A 1 321 ? 12.837 5.384 22.724 1.00 15.06 321 HIS A CA 1
ATOM 2552 C C . HIS A 1 321 ? 13.605 4.920 23.983 1.00 16.09 321 HIS A C 1
ATOM 2553 O O . HIS A 1 321 ? 14.269 5.741 24.632 1.00 15.41 321 HIS A O 1
ATOM 2560 N N . ASN A 1 322 ? 13.520 3.632 24.319 1.00 15.65 322 ASN A N 1
ATOM 2561 C CA . ASN A 1 322 ? 14.197 3.040 25.468 1.00 15.79 322 ASN A CA 1
ATOM 2562 C C . ASN A 1 322 ? 14.904 1.765 25.062 1.00 17.45 322 ASN A C 1
ATOM 2563 O O . ASN A 1 322 ? 14.373 1.038 24.236 1.00 18.11 322 ASN A O 1
ATOM 2568 N N . ILE A 1 323 ? 16.102 1.506 25.602 1.00 17.35 323 ILE A N 1
ATOM 2569 C CA . ILE A 1 323 ? 16.844 0.255 25.389 1.00 18.23 323 ILE A CA 1
ATOM 2570 C C . ILE A 1 323 ? 17.177 -0.430 26.758 1.00 18.24 323 ILE A C 1
ATOM 2571 O O . ILE A 1 323 ? 17.570 0.245 27.718 1.00 18.52 323 ILE A O 1
ATOM 2576 N N . LEU A 1 324 ? 16.986 -1.751 26.819 1.00 16.47 324 LEU A N 1
ATOM 2577 C CA . LEU A 1 324 ? 17.423 -2.594 27.938 1.00 16.66 324 LEU A CA 1
ATOM 2578 C C . LEU A 1 324 ? 18.483 -3.489 27.348 1.00 16.40 324 LEU A C 1
ATOM 2579 O O . LEU A 1 324 ? 18.229 -4.460 26.549 1.00 15.59 324 LEU A O 1
ATOM 2584 N N . PHE A 1 325 ? 19.718 -3.147 27.700 1.00 17.67 325 PHE A N 1
ATOM 2585 C CA . PHE A 1 325 ? 20.874 -3.807 27.118 1.00 17.11 325 PHE A CA 1
ATOM 2586 C C . PHE A 1 325 ? 21.109 -5.252 27.635 1.00 18.55 325 PHE A C 1
ATOM 2587 O O . PHE A 1 325 ? 21.089 -5.491 28.833 1.00 21.56 325 PHE A O 1
ATOM 2595 N N . SER A 1 326 ? 21.376 -6.181 26.712 1.00 20.23 326 SER A N 1
ATOM 2596 C CA . SER A 1 326 ? 21.854 -7.541 27.033 1.00 22.07 326 SER A CA 1
ATOM 2597 C C . SER A 1 326 ? 23.124 -7.460 27.861 1.00 25.52 326 SER A C 1
ATOM 2598 O O . SER A 1 326 ? 23.954 -6.543 27.684 1.00 23.54 326 SER A O 1
ATOM 2601 N N . GLU A 1 327 ? 23.306 -8.444 28.735 1.00 26.11 327 GLU A N 1
ATOM 2602 C CA A GLU A 1 327 ? 24.532 -8.500 29.534 0.50 25.98 327 GLU A CA 1
ATOM 2603 C CA B GLU A 1 327 ? 24.508 -8.557 29.556 0.50 25.45 327 GLU A CA 1
ATOM 2604 C C . GLU A 1 327 ? 25.676 -9.048 28.715 1.00 26.25 327 GLU A C 1
ATOM 2605 O O . GLU A 1 327 ? 26.792 -9.023 29.163 1.00 26.07 327 GLU A O 1
ATOM 2616 N N . ASP A 1 328 ? 25.408 -9.523 27.497 1.00 25.90 328 ASP A N 1
ATOM 2617 C CA . ASP A 1 328 ? 26.441 -10.127 26.688 1.00 25.34 328 ASP A CA 1
ATOM 2618 C C . ASP A 1 328 ? 26.163 -9.879 25.206 1.00 23.74 328 ASP A C 1
ATOM 2619 O O . ASP A 1 328 ? 25.631 -10.727 24.516 1.00 20.89 328 ASP A O 1
ATOM 2624 N N . TYR A 1 329 ? 26.578 -8.711 24.730 1.00 23.39 329 TYR A N 1
ATOM 2625 C CA . TYR A 1 329 ? 26.302 -8.269 23.370 1.00 21.40 329 TYR A CA 1
ATOM 2626 C C . TYR A 1 329 ? 26.996 -9.110 22.351 1.00 22.90 329 TYR A C 1
ATOM 2627 O O . TYR A 1 329 ? 26.433 -9.373 21.268 1.00 22.22 329 TYR A O 1
ATOM 2636 N N . LYS A 1 330 ? 28.232 -9.558 22.664 1.00 22.80 330 LYS A N 1
ATOM 2637 C CA . LYS A 1 330 ? 28.987 -10.334 21.712 1.00 22.72 330 LYS A CA 1
ATOM 2638 C C . LYS A 1 330 ? 28.286 -11.652 21.409 1.00 21.99 330 LYS A C 1
ATOM 2639 O O . LYS A 1 330 ? 28.182 -12.039 20.255 1.00 21.12 330 LYS A O 1
ATOM 2645 N N . THR A 1 331 ? 27.755 -12.306 22.429 1.00 21.67 331 THR A N 1
ATOM 2646 C CA . THR A 1 331 ? 26.980 -13.524 22.211 1.00 23.78 331 THR A CA 1
ATOM 2647 C C . THR A 1 331 ? 25.689 -13.223 21.442 1.00 22.31 331 THR A C 1
ATOM 2648 O O . THR A 1 331 ? 25.249 -14.044 20.595 1.00 21.58 331 THR A O 1
ATOM 2652 N N . GLU A 1 332 ? 25.099 -12.073 21.737 1.00 20.80 332 GLU A N 1
ATOM 2653 C CA . GLU A 1 332 ? 23.850 -11.675 21.083 1.00 20.73 332 GLU A CA 1
ATOM 2654 C C . GLU A 1 332 ? 24.030 -11.626 19.563 1.00 19.27 332 GLU A C 1
ATOM 2655 O O . GLU A 1 332 ? 23.242 -12.226 18.827 1.00 21.95 332 GLU A O 1
ATOM 2661 N N . PHE A 1 333 ? 25.078 -10.975 19.091 1.00 20.46 333 PHE A N 1
ATOM 2662 C CA . PHE A 1 333 ? 25.310 -10.865 17.676 1.00 21.95 333 PHE A CA 1
ATOM 2663 C C . PHE A 1 333 ? 25.804 -12.175 17.037 1.00 23.11 333 PHE A C 1
ATOM 2664 O O . PHE A 1 333 ? 25.527 -12.418 15.847 1.00 22.88 333 PHE A O 1
ATOM 2672 N N . GLU A 1 334 ? 26.578 -12.960 17.798 1.00 23.63 334 GLU A N 1
ATOM 2673 C CA . GLU A 1 334 ? 27.101 -14.244 17.339 1.00 28.88 334 GLU A CA 1
ATOM 2674 C C . GLU A 1 334 ? 25.933 -15.173 16.959 1.00 25.08 334 GLU A C 1
ATOM 2675 O O . GLU A 1 334 ? 25.913 -15.718 15.884 1.00 22.44 334 GLU A O 1
ATOM 2681 N N . HIS A 1 335 ? 24.985 -15.341 17.871 1.00 24.97 335 HIS A N 1
ATOM 2682 C CA . HIS A 1 335 ? 23.734 -16.095 17.586 1.00 26.48 335 HIS A CA 1
ATOM 2683 C C . HIS A 1 335 ? 23.063 -15.628 16.309 1.00 26.08 335 HIS A C 1
ATOM 2684 O O . HIS A 1 335 ? 22.750 -16.440 15.416 1.00 28.09 335 HIS A O 1
ATOM 2691 N N . ILE A 1 336 ? 22.876 -14.310 16.199 1.00 24.49 336 ILE A N 1
ATOM 2692 C CA . ILE A 1 336 ? 22.165 -13.746 15.064 1.00 23.59 336 ILE A CA 1
ATOM 2693 C C . ILE A 1 336 ? 22.877 -13.990 13.744 1.00 22.63 336 ILE A C 1
ATOM 2694 O O . ILE A 1 336 ? 22.273 -14.454 12.799 1.00 26.24 336 ILE A O 1
ATOM 2699 N N . PHE A 1 337 ? 24.153 -13.655 13.658 1.00 23.67 337 PHE A N 1
ATOM 2700 C CA . PHE A 1 337 ? 24.831 -13.723 12.386 1.00 24.43 337 PHE A CA 1
ATOM 2701 C C . PHE A 1 337 ? 25.557 -15.007 12.128 1.00 26.70 337 PHE A C 1
ATOM 2702 O O . PHE A 1 337 ? 25.694 -15.359 10.981 1.00 27.11 337 PHE A O 1
ATOM 2710 N N . GLU A 1 338 ? 26.055 -15.667 13.169 1.00 29.87 338 GLU A N 1
ATOM 2711 C CA . GLU A 1 338 ? 26.889 -16.877 12.962 1.00 34.71 338 GLU A CA 1
ATOM 2712 C C . GLU A 1 338 ? 26.007 -18.127 12.872 1.00 33.40 338 GLU A C 1
ATOM 2713 O O . GLU A 1 338 ? 26.205 -18.961 11.979 1.00 36.42 338 GLU A O 1
ATOM 2719 N N . HIS A 1 339 ? 25.019 -18.219 13.769 1.00 28.36 339 HIS A N 1
ATOM 2720 C CA . HIS A 1 339 ? 24.193 -19.412 13.930 1.00 28.59 339 HIS A CA 1
ATOM 2721 C C . HIS A 1 339 ? 22.754 -19.250 13.462 1.00 28.04 339 HIS A C 1
ATOM 2722 O O . HIS A 1 339 ? 22.061 -20.230 13.353 1.00 29.15 339 HIS A O 1
ATOM 2729 N N . LYS A 1 340 ? 22.298 -18.022 13.211 1.00 28.49 340 LYS A N 1
ATOM 2730 C CA . LYS A 1 340 ? 20.899 -17.732 12.840 1.00 26.55 340 LYS A CA 1
ATOM 2731 C C . LYS A 1 340 ? 19.911 -18.153 13.904 1.00 24.87 340 LYS A C 1
ATOM 2732 O O . LYS A 1 340 ? 18.870 -18.725 13.631 1.00 27.46 340 LYS A O 1
ATOM 2738 N N . THR A 1 341 ? 20.212 -17.791 15.126 1.00 23.68 341 THR A N 1
ATOM 2739 C CA . THR A 1 341 ? 19.346 -18.064 16.223 1.00 24.90 341 THR A CA 1
ATOM 2740 C C . THR A 1 341 ? 19.350 -16.879 17.162 1.00 22.15 341 THR A C 1
ATOM 2741 O O . THR A 1 341 ? 19.830 -15.765 16.798 1.00 22.81 341 THR A O 1
ATOM 2745 N N . LEU A 1 342 ? 18.782 -17.075 18.343 1.00 21.52 342 LEU A N 1
ATOM 2746 C CA . LEU A 1 342 ? 18.563 -16.034 19.302 1.00 22.38 342 LEU A CA 1
ATOM 2747 C C . LEU A 1 342 ? 19.296 -16.349 20.614 1.00 24.36 342 LEU A C 1
ATOM 2748 O O . LEU A 1 342 ? 19.157 -17.440 21.145 1.00 22.08 342 LEU A O 1
ATOM 2753 N N . ALA A 1 343 ? 20.102 -15.402 21.113 1.00 24.11 343 ALA A N 1
ATOM 2754 C CA . ALA A 1 343 ? 20.715 -15.589 22.421 1.00 25.80 343 ALA A CA 1
ATOM 2755 C C . ALA A 1 343 ? 19.650 -15.478 23.488 1.00 26.68 343 ALA A C 1
ATOM 2756 O O . ALA A 1 343 ? 18.572 -14.846 23.294 1.00 22.71 343 ALA A O 1
ATOM 2758 N N . GLN A 1 344 ? 19.953 -16.047 24.647 1.00 26.59 344 GLN A N 1
ATOM 2759 C CA . GLN A 1 344 ? 18.967 -16.041 25.675 1.00 30.44 344 GLN A CA 1
ATOM 2760 C C . GLN A 1 344 ? 18.860 -14.741 26.440 1.00 30.11 344 GLN A C 1
ATOM 2761 O O . GLN A 1 344 ? 17.832 -14.556 27.095 1.00 33.60 344 GLN A O 1
ATOM 2767 N N . ASP A 1 345 ? 19.846 -13.835 26.387 1.00 25.85 345 ASP A N 1
ATOM 2768 C CA . ASP A 1 345 ? 19.636 -12.534 27.025 1.00 27.84 345 ASP A CA 1
ATOM 2769 C C . ASP A 1 345 ? 19.595 -11.401 25.980 1.00 26.44 345 ASP A C 1
ATOM 2770 O O . ASP A 1 345 ? 20.629 -10.951 25.502 1.00 23.76 345 ASP A O 1
ATOM 2775 N N . PRO A 1 346 ? 18.389 -10.989 25.580 1.00 26.20 346 PRO A N 1
ATOM 2776 C CA . PRO A 1 346 ? 18.289 -10.065 24.441 1.00 22.96 346 PRO A CA 1
ATOM 2777 C C . PRO A 1 346 ? 18.442 -8.583 24.835 1.00 20.93 346 PRO A C 1
ATOM 2778 O O . PRO A 1 346 ? 18.161 -8.208 25.936 1.00 21.52 346 PRO A O 1
ATOM 2782 N N . THR A 1 347 ? 18.867 -7.770 23.887 1.00 23.23 347 THR A N 1
ATOM 2783 C CA . THR A 1 347 ? 18.703 -6.332 23.974 1.00 19.47 347 THR A CA 1
ATOM 2784 C C . THR A 1 347 ? 17.272 -5.982 23.513 1.00 19.32 347 THR A C 1
ATOM 2785 O O . THR A 1 347 ? 16.882 -6.277 22.362 1.00 20.57 347 THR A O 1
ATOM 2789 N N . VAL A 1 348 ? 16.514 -5.348 24.406 1.00 17.04 348 VAL A N 1
ATOM 2790 C CA . VAL A 1 348 ? 15.119 -5.027 24.172 1.00 17.12 348 VAL A CA 1
ATOM 2791 C C . VAL A 1 348 ? 14.926 -3.519 23.940 1.00 16.68 348 VAL A C 1
ATOM 2792 O O . VAL A 1 348 ? 15.244 -2.695 24.782 1.00 17.18 348 VAL A O 1
ATOM 2796 N N . TYR A 1 349 ? 14.355 -3.178 22.784 1.00 17.68 349 TYR A N 1
ATOM 2797 C CA . TYR A 1 349 ? 13.965 -1.818 22.461 1.00 15.83 349 TYR A CA 1
ATOM 2798 C C . TYR A 1 349 ? 12.485 -1.653 22.727 1.00 16.85 349 TYR A C 1
ATOM 2799 O O . TYR A 1 349 ? 11.680 -2.441 22.277 1.00 17.15 349 TYR A O 1
ATOM 2808 N N . ILE A 1 350 ? 12.133 -0.653 23.529 1.00 17.65 350 ILE A N 1
ATOM 2809 C CA . ILE A 1 350 ? 10.746 -0.375 23.830 1.00 17.33 350 ILE A CA 1
ATOM 2810 C C . ILE A 1 350 ? 10.486 1.024 23.335 1.00 18.21 350 ILE A C 1
ATOM 2811 O O . ILE A 1 350 ? 11.063 1.990 23.872 1.00 16.72 350 ILE A O 1
ATOM 2816 N N . ASN A 1 351 ? 9.616 1.105 22.310 1.00 16.88 351 ASN A N 1
ATOM 2817 C CA . ASN A 1 351 ? 9.124 2.378 21.741 1.00 16.31 351 ASN A CA 1
ATOM 2818 C C . ASN A 1 351 ? 7.693 2.616 22.139 1.00 15.72 351 ASN A C 1
ATOM 2819 O O . ASN A 1 351 ? 6.863 1.716 22.060 1.00 17.50 351 ASN A O 1
ATOM 2824 N N . ILE A 1 352 ? 7.386 3.854 22.528 1.00 16.11 352 ILE A N 1
ATOM 2825 C CA . ILE A 1 352 ? 6.087 4.210 23.096 1.00 17.07 352 ILE A CA 1
ATOM 2826 C C . ILE A 1 352 ? 5.614 5.563 22.546 1.00 17.37 352 ILE A C 1
ATOM 2827 O O . ILE A 1 352 ? 5.861 6.598 23.161 1.00 17.52 352 ILE A O 1
ATOM 2832 N N . THR A 1 353 ? 4.916 5.552 21.398 1.00 15.93 353 THR A N 1
ATOM 2833 C CA . THR A 1 353 ? 4.495 6.813 20.792 1.00 17.10 353 THR A CA 1
ATOM 2834 C C . THR A 1 353 ? 3.471 7.566 21.619 1.00 16.20 353 THR A C 1
ATOM 2835 O O . THR A 1 353 ? 3.300 8.798 21.412 1.00 17.07 353 THR A O 1
ATOM 2839 N N . SER A 1 354 ? 2.763 6.848 22.489 1.00 16.01 354 SER A N 1
ATOM 2840 C CA . SER A 1 354 ? 1.806 7.494 23.419 1.00 18.05 354 SER A CA 1
ATOM 2841 C C . SER A 1 354 ? 2.446 8.529 24.318 1.00 19.85 354 SER A C 1
ATOM 2842 O O . SER A 1 354 ? 1.728 9.304 24.891 1.00 20.83 354 SER A O 1
ATOM 2845 N N . LYS A 1 355 ? 3.775 8.569 24.409 1.00 20.80 355 LYS A N 1
ATOM 2846 C CA . LYS A 1 355 ? 4.482 9.592 25.174 1.00 21.16 355 LYS A CA 1
ATOM 2847 C C . LYS A 1 355 ? 4.409 10.902 24.432 1.00 21.14 355 LYS A C 1
ATOM 2848 O O . LYS A 1 355 ? 4.513 11.944 25.058 1.00 22.84 355 LYS A O 1
ATOM 2854 N N . GLU A 1 356 ? 4.263 10.862 23.114 1.00 20.16 356 GLU A N 1
ATOM 2855 C CA . GLU A 1 356 ? 4.170 12.077 22.289 1.00 21.65 356 GLU A CA 1
ATOM 2856 C C . GLU A 1 356 ? 2.738 12.363 21.821 1.00 23.91 356 GLU A C 1
ATOM 2857 O O . GLU A 1 356 ? 2.335 13.512 21.702 1.00 23.61 356 GLU A O 1
ATOM 2863 N N . SER A 1 357 ? 1.967 11.321 21.541 1.00 25.67 357 SER A N 1
ATOM 2864 C CA . SER A 1 357 ? 0.568 11.497 21.108 1.00 28.64 357 SER A CA 1
ATOM 2865 C C . SER A 1 357 ? -0.272 10.619 21.978 1.00 27.06 357 SER A C 1
ATOM 2866 O O . SER A 1 357 ? -0.365 9.399 21.776 1.00 28.65 357 SER A O 1
ATOM 2869 N N . SER A 1 358 ? -0.897 11.238 22.949 1.00 27.97 358 SER A N 1
ATOM 2870 C CA . SER A 1 358 ? -1.660 10.513 23.944 1.00 28.97 358 SER A CA 1
ATOM 2871 C C . SER A 1 358 ? -2.912 9.782 23.389 1.00 27.52 358 SER A C 1
ATOM 2872 O O . SER A 1 358 ? -3.448 8.888 24.060 1.00 27.27 358 SER A O 1
ATOM 2875 N N . ASN A 1 359 ? -3.371 10.136 22.188 1.00 25.36 359 ASN A N 1
ATOM 2876 C CA . ASN A 1 359 ? -4.426 9.363 21.523 1.00 26.29 359 ASN A CA 1
ATOM 2877 C C . ASN A 1 359 ? -4.000 7.978 21.083 1.00 24.25 359 ASN A C 1
ATOM 2878 O O . ASN A 1 359 ? -4.853 7.197 20.701 1.00 18.86 359 ASN A O 1
ATOM 2883 N N . ASP A 1 360 ? -2.696 7.646 21.182 1.00 23.71 360 ASP A N 1
ATOM 2884 C CA . ASP A 1 360 ? -2.211 6.356 20.690 1.00 21.64 360 ASP A CA 1
ATOM 2885 C C . ASP A 1 360 ? -2.504 5.217 21.630 1.00 21.15 360 ASP A C 1
ATOM 2886 O O . ASP A 1 360 ? -2.332 4.039 21.255 1.00 19.39 360 ASP A O 1
ATOM 2891 N N . ALA A 1 361 ? -2.993 5.560 22.832 1.00 21.70 361 ALA A N 1
ATOM 2892 C CA . ALA A 1 361 ? -3.377 4.587 23.826 1.00 20.44 361 ALA A CA 1
ATOM 2893 C C . ALA A 1 361 ? -4.552 5.110 24.644 1.00 19.56 361 ALA A C 1
ATOM 2894 O O . ALA A 1 361 ? -4.782 6.299 24.695 1.00 18.65 361 ALA A O 1
ATOM 2896 N N . PRO A 1 362 ? -5.258 4.213 25.314 1.00 17.75 362 PRO A N 1
ATOM 2897 C CA . PRO A 1 362 ? -6.245 4.655 26.301 1.00 17.85 362 PRO A CA 1
ATOM 2898 C C . PRO A 1 362 ? -5.524 5.546 27.343 1.00 19.36 362 PRO A C 1
ATOM 2899 O O . PRO A 1 362 ? -4.280 5.476 27.474 1.00 16.21 362 PRO A O 1
ATOM 2903 N N . ALA A 1 363 ? -6.291 6.416 27.981 1.00 19.86 363 ALA A N 1
ATOM 2904 C CA . ALA A 1 363 ? -5.802 7.337 29.023 1.00 22.33 363 ALA A CA 1
ATOM 2905 C C . ALA A 1 363 ? -5.133 6.532 30.139 1.00 22.33 363 ALA A C 1
ATOM 2906 O O . ALA A 1 363 ? -5.753 5.652 30.735 1.00 20.11 363 ALA A O 1
ATOM 2908 N N . GLY A 1 364 ? -3.870 6.833 30.441 1.00 21.97 364 GLY A N 1
ATOM 2909 C CA . GLY A 1 364 ? -3.211 6.122 31.526 1.00 22.30 364 GLY A CA 1
ATOM 2910 C C . GLY A 1 364 ? -2.584 4.796 31.088 1.00 21.31 364 GLY A C 1
ATOM 2911 O O . GLY A 1 364 ? -2.021 4.105 31.919 1.00 20.36 364 GLY A O 1
ATOM 2912 N N . HIS A 1 365 ? -2.635 4.482 29.786 1.00 20.94 365 HIS A N 1
ATOM 2913 C CA . HIS A 1 365 ? -2.018 3.296 29.220 1.00 19.71 365 HIS A CA 1
ATOM 2914 C C . HIS A 1 365 ? -0.835 3.697 28.322 1.00 19.05 365 HIS A C 1
ATOM 2915 O O . HIS A 1 365 ? -0.576 4.898 28.086 1.00 16.86 365 HIS A O 1
ATOM 2922 N N . GLU A 1 366 ? -0.129 2.687 27.801 1.00 18.32 366 GLU A N 1
ATOM 2923 C CA . GLU A 1 366 ? 0.977 2.889 26.906 1.00 19.27 366 GLU A CA 1
ATOM 2924 C C . GLU A 1 366 ? 0.914 1.891 25.786 1.00 20.92 366 GLU A C 1
ATOM 2925 O O . GLU A 1 366 ? 0.454 0.757 25.988 1.00 21.96 366 GLU A O 1
ATOM 2931 N N . ASN A 1 367 ? 1.433 2.294 24.627 1.00 19.60 367 ASN A N 1
ATOM 2932 C CA . ASN A 1 367 ? 1.423 1.435 23.443 1.00 18.91 367 ASN A CA 1
ATOM 2933 C C . ASN A 1 367 ? 2.831 0.965 23.103 1.00 19.15 367 ASN A C 1
ATOM 2934 O O . ASN A 1 367 ? 3.505 1.558 22.299 1.00 19.73 367 ASN A O 1
ATOM 2939 N N . TRP A 1 368 ? 3.234 -0.145 23.710 1.00 19.11 368 TRP A N 1
ATOM 2940 C CA . TRP A 1 368 ? 4.609 -0.644 23.624 1.00 18.20 368 TRP A CA 1
ATOM 2941 C C . TRP A 1 368 ? 4.889 -1.386 22.340 1.00 16.59 368 TRP A C 1
ATOM 2942 O O . TRP A 1 368 ? 4.229 -2.359 21.998 1.00 15.94 368 TRP A O 1
ATOM 2953 N N . PHE A 1 369 ? 5.887 -0.906 21.625 1.00 17.48 369 PHE A N 1
ATOM 2954 C CA . PHE A 1 369 ? 6.454 -1.602 20.473 1.00 16.48 369 PHE A CA 1
ATOM 2955 C C . PHE A 1 369 ? 7.755 -2.203 21.029 1.00 15.82 369 PHE A C 1
ATOM 2956 O O . PHE A 1 369 ? 8.631 -1.484 21.522 1.00 16.08 369 PHE A O 1
ATOM 2964 N N . VAL A 1 370 ? 7.867 -3.528 21.014 1.00 17.77 370 VAL A N 1
ATOM 2965 C CA . VAL A 1 370 ? 8.898 -4.199 21.831 1.00 18.05 370 VAL A CA 1
ATOM 2966 C C . VAL A 1 370 ? 9.671 -5.086 20.910 1.00 21.18 370 VAL A C 1
ATOM 2967 O O . VAL A 1 370 ? 9.177 -6.165 20.488 1.00 22.43 370 VAL A O 1
ATOM 2971 N N . MET A 1 371 ? 10.894 -4.650 20.612 1.00 19.70 371 MET A N 1
ATOM 2972 C CA . MET A 1 371 ? 11.605 -5.251 19.564 1.00 21.00 371 MET A CA 1
ATOM 2973 C C . MET A 1 371 ? 12.974 -5.780 20.003 1.00 19.16 371 MET A C 1
ATOM 2974 O O . MET A 1 371 ? 13.665 -5.130 20.783 1.00 18.44 371 MET A O 1
ATOM 2979 N N . ILE A 1 372 ? 13.311 -6.966 19.514 1.00 18.19 372 ILE A N 1
ATOM 2980 C CA . ILE A 1 372 ? 14.619 -7.524 19.637 1.00 17.45 372 ILE A CA 1
ATOM 2981 C C . ILE A 1 372 ? 15.186 -7.774 18.266 1.00 17.96 372 ILE A C 1
ATOM 2982 O O . ILE A 1 372 ? 14.458 -7.976 17.302 1.00 18.14 372 ILE A O 1
ATOM 2987 N N . ASN A 1 373 ? 16.510 -7.716 18.186 1.00 17.86 373 ASN A N 1
ATOM 2988 C CA A ASN A 1 373 ? 17.173 -8.035 16.927 0.50 17.89 373 ASN A CA 1
ATOM 2989 C CA B ASN A 1 373 ? 17.262 -8.045 16.994 0.50 18.73 373 ASN A CA 1
ATOM 2990 C C . ASN A 1 373 ? 17.125 -9.549 16.699 1.00 17.82 373 ASN A C 1
ATOM 2991 O O . ASN A 1 373 ? 17.188 -10.341 17.617 1.00 18.86 373 ASN A O 1
ATOM 3000 N N . ALA A 1 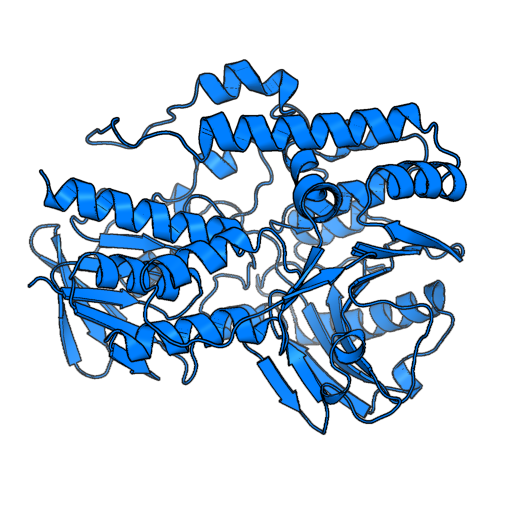374 ? 16.968 -9.921 15.443 1.00 17.38 374 ALA A N 1
ATOM 3001 C CA . ALA A 1 374 ? 16.701 -11.318 15.091 1.00 17.35 374 ALA A CA 1
ATOM 3002 C C . ALA A 1 374 ? 17.304 -11.659 13.749 1.00 17.63 374 ALA A C 1
ATOM 3003 O O . ALA A 1 374 ? 17.428 -10.789 12.885 1.00 18.51 374 ALA A O 1
ATOM 3005 N N . PRO A 1 375 ? 17.674 -12.946 13.555 1.00 17.23 375 PRO A N 1
ATOM 3006 C CA . PRO A 1 375 ? 18.117 -13.444 12.290 1.00 18.15 375 PRO A CA 1
ATOM 3007 C C . PRO A 1 375 ? 16.960 -13.463 11.315 1.00 18.29 375 PRO A C 1
ATOM 3008 O O . PRO A 1 375 ? 15.821 -13.533 11.723 1.00 20.49 375 PRO A O 1
ATOM 3012 N N . GLY A 1 376 ? 17.251 -13.391 10.037 1.00 21.35 376 GLY A N 1
ATOM 3013 C CA . GLY A 1 376 ? 16.249 -13.550 9.010 1.00 21.62 376 GLY A CA 1
ATOM 3014 C C . GLY A 1 376 ? 15.698 -14.976 9.082 1.00 23.40 376 GLY A C 1
ATOM 3015 O O . GLY A 1 376 ? 16.134 -15.803 9.919 1.00 20.99 376 GLY A O 1
ATOM 3016 N N . ASP A 1 377 ? 14.729 -15.272 8.235 1.00 22.46 377 ASP A N 1
ATOM 3017 C CA . ASP A 1 377 ? 14.149 -16.623 8.256 1.00 23.34 377 ASP A CA 1
ATOM 3018 C C . ASP A 1 377 ? 15.055 -17.492 7.388 1.00 22.63 377 ASP A C 1
ATOM 3019 O O . ASP A 1 377 ? 15.206 -17.220 6.191 1.00 21.95 377 ASP A O 1
ATOM 3024 N N . TYR A 1 378 ? 15.679 -18.481 8.004 1.00 22.58 378 TYR A N 1
ATOM 3025 C CA . TYR A 1 378 ? 16.418 -19.537 7.287 1.00 24.24 378 TYR A CA 1
ATOM 3026 C C . TYR A 1 378 ? 15.907 -20.947 7.602 1.00 25.66 378 TYR A C 1
ATOM 3027 O O . TYR A 1 378 ? 16.690 -21.877 7.655 1.00 25.06 378 TYR A O 1
ATOM 3036 N N . GLY A 1 379 ? 14.612 -21.092 7.895 1.00 24.62 379 GLY A N 1
ATOM 3037 C CA . GLY A 1 379 ? 14.054 -22.399 8.231 1.00 25.57 379 GLY A CA 1
ATOM 3038 C C . GLY A 1 379 ? 14.000 -22.719 9.701 1.00 24.96 379 GLY A C 1
ATOM 3039 O O . GLY A 1 379 ? 13.813 -23.874 10.077 1.00 28.09 379 GLY A O 1
ATOM 3040 N N . GLN A 1 380 ? 14.146 -21.728 10.557 1.00 21.84 380 GLN A N 1
ATOM 3041 C CA . GLN A 1 380 ? 14.045 -21.969 11.970 1.00 23.36 380 GLN A CA 1
ATOM 3042 C C . GLN A 1 380 ? 12.601 -22.346 12.281 1.00 23.48 380 GLN A C 1
ATOM 3043 O O . GLN A 1 380 ? 11.705 -22.047 11.474 1.00 24.56 380 GLN A O 1
ATOM 3049 N N . ASP A 1 381 ? 12.405 -22.993 13.432 1.00 23.25 381 ASP A N 1
ATOM 3050 C CA . ASP A 1 381 ? 11.093 -23.100 14.070 1.00 26.25 381 ASP A CA 1
ATOM 3051 C C . ASP A 1 381 ? 10.759 -21.808 14.803 1.00 24.07 381 ASP A C 1
ATOM 3052 O O . ASP A 1 381 ? 11.081 -21.640 16.025 1.00 24.95 381 ASP A O 1
ATOM 3057 N N . TRP A 1 382 ? 10.079 -20.926 14.060 1.00 25.61 382 TRP A N 1
ATOM 3058 C CA . TRP A 1 382 ? 9.666 -19.588 14.536 1.00 26.04 382 TRP A CA 1
ATOM 3059 C C . TRP A 1 382 ? 8.653 -19.641 15.658 1.00 25.32 382 TRP A C 1
ATOM 3060 O O . TRP A 1 382 ? 8.648 -18.787 16.534 1.00 22.41 382 TRP A O 1
ATOM 3071 N N . GLU A 1 383 ? 7.810 -20.667 15.694 1.00 29.61 383 GLU A N 1
ATOM 3072 C CA . GLU A 1 383 ? 6.851 -20.789 16.809 1.00 30.80 383 GLU A CA 1
ATOM 3073 C C . GLU A 1 383 ? 7.542 -20.939 18.170 1.00 29.89 383 GLU A C 1
ATOM 3074 O O . GLU A 1 383 ? 7.162 -20.300 19.147 1.00 27.52 383 GLU A O 1
ATOM 3080 N N . GLN A 1 384 ? 8.540 -21.804 18.208 1.00 30.66 384 GLN A N 1
ATOM 3081 C CA . GLN A 1 384 ? 9.345 -22.005 19.393 1.00 33.22 384 GLN A CA 1
ATOM 3082 C C . GLN A 1 384 ? 10.183 -20.759 19.727 1.00 28.41 384 GLN A C 1
ATOM 3083 O O . GLN A 1 384 ? 10.248 -20.337 20.879 1.00 26.47 384 GLN A O 1
ATOM 3089 N N . LEU A 1 385 ? 10.859 -20.202 18.727 1.00 27.96 385 LEU A N 1
ATOM 3090 C CA . LEU A 1 385 ? 11.619 -18.962 18.911 1.00 28.00 385 LEU A CA 1
ATOM 3091 C C . LEU A 1 385 ? 10.797 -17.824 19.536 1.00 29.56 385 LEU A C 1
ATOM 3092 O O . LEU A 1 385 ? 11.302 -17.110 20.408 1.00 28.83 385 LEU A O 1
ATOM 3097 N N . VAL A 1 386 ? 9.558 -17.637 19.064 1.00 27.88 386 VAL A N 1
ATOM 3098 C CA . VAL A 1 386 ? 8.672 -16.590 19.570 1.00 27.50 386 VAL A CA 1
ATOM 3099 C C . VAL A 1 386 ? 8.306 -16.878 21.020 1.00 26.27 386 VAL A C 1
ATOM 3100 O O . VAL A 1 386 ? 8.255 -15.966 21.866 1.00 24.16 386 VAL A O 1
ATOM 3104 N N . GLU A 1 387 ? 8.031 -18.150 21.308 1.00 29.40 387 GLU A N 1
ATOM 3105 C CA . GLU A 1 387 ? 7.621 -18.539 22.651 1.00 29.45 387 GLU A CA 1
ATOM 3106 C C . GLU A 1 387 ? 8.796 -18.287 23.561 1.00 25.67 387 GLU A C 1
ATOM 3107 O O . GLU A 1 387 ? 8.651 -17.707 24.617 1.00 23.14 387 GLU A O 1
ATOM 3113 N N . GLU A 1 388 ? 9.972 -18.756 23.149 1.00 26.60 388 GLU A N 1
ATOM 3114 C CA . GLU A 1 388 ? 11.163 -18.547 23.966 1.00 28.43 388 GLU A CA 1
ATOM 3115 C C . GLU A 1 388 ? 11.440 -17.053 24.164 1.00 25.62 388 GLU A C 1
ATOM 3116 O O . GLU A 1 388 ? 11.696 -16.628 25.289 1.00 26.77 388 GLU A O 1
ATOM 3122 N N . SER A 1 389 ? 11.379 -16.274 23.087 1.00 23.02 389 SER A N 1
ATOM 3123 C CA . SER A 1 389 ? 11.790 -14.865 23.166 1.00 22.55 389 SER A CA 1
ATOM 3124 C C . SER A 1 389 ? 10.902 -14.115 24.078 1.00 22.04 389 SER A C 1
ATOM 3125 O O . SER A 1 389 ? 11.379 -13.271 24.828 1.00 23.55 389 SER A O 1
ATOM 3128 N N . LYS A 1 390 ? 9.591 -14.403 24.001 1.00 24.51 390 LYS A N 1
ATOM 3129 C CA . LYS A 1 390 ? 8.646 -13.771 24.871 1.00 21.84 390 LYS A CA 1
ATOM 3130 C C . LYS A 1 390 ? 9.066 -13.911 26.322 1.00 24.15 390 LYS A C 1
ATOM 3131 O O . LYS A 1 390 ? 9.122 -12.906 27.056 1.00 20.31 390 LYS A O 1
ATOM 3137 N N . LYS A 1 391 ? 9.383 -15.144 26.745 1.00 24.13 391 LYS A N 1
ATOM 3138 C CA . LYS A 1 391 ? 9.738 -15.322 28.146 1.00 26.82 391 LYS A CA 1
ATOM 3139 C C . LYS A 1 391 ? 11.053 -14.578 28.502 1.00 24.00 391 LYS A C 1
ATOM 3140 O O . LYS A 1 391 ? 11.161 -14.028 29.591 1.00 19.98 391 LYS A O 1
ATOM 3146 N N . GLN A 1 392 ? 12.051 -14.612 27.617 1.00 21.49 392 GLN A N 1
ATOM 3147 C CA . GLN A 1 392 ? 13.323 -13.887 27.837 1.00 24.11 392 GLN A CA 1
ATOM 3148 C C . GLN A 1 392 ? 13.144 -12.363 27.889 1.00 23.07 392 GLN A C 1
ATOM 3149 O O . GLN A 1 392 ? 13.774 -11.647 28.708 1.00 22.39 392 GLN A O 1
ATOM 3155 N N . ILE A 1 393 ? 12.249 -11.866 27.057 1.00 20.65 393 ILE A N 1
ATOM 3156 C CA . ILE A 1 393 ? 11.986 -10.404 27.014 1.00 18.71 393 ILE A CA 1
ATOM 3157 C C . ILE A 1 393 ? 11.307 -10.011 28.294 1.00 19.60 393 ILE A C 1
ATOM 3158 O O . ILE A 1 393 ? 11.675 -9.040 28.946 1.00 20.44 393 ILE A O 1
ATOM 3163 N N . ILE A 1 394 ? 10.338 -10.810 28.721 1.00 20.72 394 ILE A N 1
ATOM 3164 C CA . ILE A 1 394 ? 9.700 -10.551 29.993 1.00 21.60 394 ILE A CA 1
ATOM 3165 C C . ILE A 1 394 ? 10.704 -10.645 31.160 1.00 21.45 394 ILE A C 1
ATOM 3166 O O . ILE A 1 394 ? 10.674 -9.825 32.089 1.00 20.93 394 ILE A O 1
ATOM 3171 N N . ALA A 1 395 ? 11.592 -11.629 31.103 1.00 21.39 395 ALA A N 1
ATOM 3172 C CA . ALA A 1 395 ? 12.644 -11.731 32.106 1.00 22.63 395 ALA A CA 1
ATOM 3173 C C . ALA A 1 395 ? 13.562 -10.460 32.133 1.00 23.29 395 ALA A C 1
ATOM 3174 O O . ALA A 1 395 ? 13.963 -9.968 33.212 1.00 24.82 395 ALA A O 1
ATOM 3176 N N . LYS A 1 396 ? 13.871 -9.955 30.948 1.00 22.53 396 LYS A N 1
ATOM 3177 C CA . LYS A 1 396 ? 14.727 -8.783 30.776 1.00 22.73 396 LYS A CA 1
ATOM 3178 C C . LYS A 1 396 ? 14.095 -7.545 31.360 1.00 22.40 396 LYS A C 1
ATOM 3179 O O . LYS A 1 396 ? 14.789 -6.719 31.971 1.00 22.09 396 LYS A O 1
ATOM 3185 N N . ILE A 1 397 ? 12.779 -7.404 31.183 1.00 20.99 397 ILE A N 1
ATOM 3186 C CA . ILE A 1 397 ? 12.054 -6.260 31.692 1.00 22.36 397 ILE A CA 1
ATOM 3187 C C . ILE A 1 397 ? 11.964 -6.330 33.235 1.00 25.43 397 ILE A C 1
ATOM 3188 O O . ILE A 1 397 ? 11.991 -5.285 33.897 1.00 24.83 397 ILE A O 1
ATOM 3193 N N . LYS A 1 398 ? 11.831 -7.540 33.807 1.00 26.84 398 LYS A N 1
ATOM 3194 C CA . LYS A 1 398 ? 11.931 -7.687 35.282 1.00 27.26 398 LYS A CA 1
ATOM 3195 C C . LYS A 1 398 ? 13.294 -7.270 35.793 1.00 24.02 398 LYS A C 1
ATOM 3196 O O . LYS A 1 398 ? 13.363 -6.587 36.793 1.00 22.94 398 LYS A O 1
ATOM 3202 N N . LYS A 1 399 ? 14.372 -7.715 35.140 1.00 25.33 399 LYS A N 1
ATOM 3203 C CA . LYS A 1 399 ? 15.705 -7.350 35.631 1.00 24.87 399 LYS A CA 1
ATOM 3204 C C . LYS A 1 399 ? 15.898 -5.846 35.603 1.00 23.35 399 LYS A C 1
ATOM 3205 O O . LYS A 1 399 ? 16.371 -5.268 36.571 1.00 24.62 399 LYS A O 1
ATOM 3211 N N . CYS A 1 400 ? 15.477 -5.197 34.523 1.00 23.24 400 CYS A N 1
ATOM 3212 C CA . CYS A 1 400 ? 15.784 -3.760 34.343 1.00 23.90 400 CYS A CA 1
ATOM 3213 C C . CYS A 1 400 ? 14.777 -2.799 34.914 1.00 24.53 400 CYS A C 1
ATOM 3214 O O . CYS A 1 400 ? 15.150 -1.742 35.443 1.00 24.76 400 CYS A O 1
ATOM 3217 N N . LEU A 1 401 ? 13.485 -3.135 34.819 1.00 22.77 401 LEU A N 1
ATOM 3218 C CA . LEU A 1 401 ? 12.483 -2.203 35.270 1.00 23.11 401 LEU A CA 1
ATOM 3219 C C . LEU A 1 401 ? 11.765 -2.665 36.514 1.00 24.11 401 LEU A C 1
ATOM 3220 O O . LEU A 1 401 ? 10.975 -1.906 37.029 1.00 22.33 401 LEU A O 1
ATOM 3225 N N . HIS A 1 402 ? 12.011 -3.902 36.968 1.00 24.97 402 HIS A N 1
ATOM 3226 C CA . HIS A 1 402 ? 11.512 -4.408 38.278 1.00 29.40 402 HIS A CA 1
ATOM 3227 C C . HIS A 1 402 ? 10.002 -4.542 38.323 1.00 28.47 402 HIS A C 1
ATOM 3228 O O . HIS A 1 402 ? 9.327 -4.209 39.300 1.00 31.34 402 HIS A O 1
ATOM 3235 N N . VAL A 1 403 ? 9.492 -5.063 37.222 1.00 27.65 403 VAL A N 1
ATOM 3236 C CA . VAL A 1 403 ? 8.075 -5.230 37.060 1.00 28.52 403 VAL A CA 1
ATOM 3237 C C . VAL A 1 403 ? 7.884 -6.479 36.194 1.00 27.77 403 VAL A C 1
ATOM 3238 O O . VAL A 1 403 ? 8.729 -6.810 35.349 1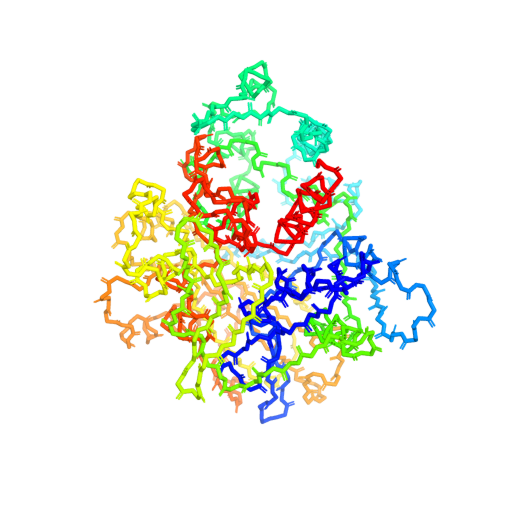.00 21.99 403 VAL A O 1
ATOM 3242 N N . ASP A 1 404 ? 6.769 -7.158 36.427 1.00 27.10 404 ASP A N 1
ATOM 3243 C CA . ASP A 1 404 ? 6.372 -8.284 35.634 1.00 28.06 404 ASP A CA 1
ATOM 3244 C C . ASP A 1 404 ? 5.382 -7.747 34.608 1.00 29.30 404 ASP A C 1
ATOM 3245 O O . ASP A 1 404 ? 4.200 -7.553 34.915 1.00 27.60 404 ASP A O 1
ATOM 3250 N N . ILE A 1 405 ? 5.856 -7.475 33.398 1.00 27.79 405 ILE A N 1
ATOM 3251 C CA . ILE A 1 405 ? 5.013 -6.752 32.435 1.00 26.99 405 ILE A CA 1
ATOM 3252 C C . ILE A 1 405 ? 3.779 -7.604 31.998 1.00 27.90 405 ILE A C 1
ATOM 3253 O O . ILE A 1 405 ? 2.741 -7.047 31.577 1.00 27.20 405 ILE A O 1
ATOM 3258 N N . SER A 1 406 ? 3.892 -8.929 32.143 1.00 26.19 406 SER A N 1
ATOM 3259 C CA . SER A 1 406 ? 2.817 -9.856 31.785 1.00 27.67 406 SER A CA 1
ATOM 3260 C C . SER A 1 406 ? 1.522 -9.603 32.530 1.00 28.27 406 SER A C 1
ATOM 3261 O O . SER A 1 406 ? 0.470 -10.002 32.062 1.00 28.77 406 SER A O 1
ATOM 3264 N N . LYS A 1 407 ? 1.580 -8.875 33.630 1.00 26.10 407 LYS A N 1
ATOM 3265 C CA . LYS A 1 407 ? 0.397 -8.530 34.381 1.00 26.02 407 LYS A CA 1
ATOM 3266 C C . LYS A 1 407 ? -0.292 -7.311 33.824 1.00 29.26 407 LYS A C 1
ATOM 3267 O O . LYS A 1 407 ? -1.309 -6.868 34.380 1.00 28.74 407 LYS A O 1
ATOM 3273 N N . HIS A 1 408 ? 0.246 -6.741 32.747 1.00 26.98 408 HIS A N 1
ATOM 3274 C CA . HIS A 1 408 ? -0.267 -5.469 32.286 1.00 23.21 408 HIS A CA 1
ATOM 3275 C C . HIS A 1 408 ? -0.614 -5.485 30.812 1.00 21.85 408 HIS A C 1
ATOM 3276 O O . HIS A 1 408 ? -1.083 -4.482 30.292 1.00 22.21 408 HIS A O 1
ATOM 3283 N N . ILE A 1 409 ? -0.344 -6.602 30.145 1.00 21.45 409 ILE A N 1
ATOM 3284 C CA . ILE A 1 409 ? -0.601 -6.743 28.708 1.00 21.64 409 ILE A CA 1
ATOM 3285 C C . ILE A 1 409 ? -2.112 -6.933 28.503 1.00 25.49 409 ILE A C 1
ATOM 3286 O O . ILE A 1 409 ? -2.716 -7.878 29.043 1.00 22.87 409 ILE A O 1
ATOM 3291 N N . THR A 1 410 ? -2.708 -6.003 27.764 1.00 25.56 410 THR A N 1
ATOM 3292 C CA . THR A 1 410 ? -4.127 -6.032 27.501 1.00 24.26 410 THR A CA 1
ATOM 3293 C C . THR A 1 410 ? -4.458 -6.543 26.123 1.00 23.75 410 THR A C 1
ATOM 3294 O O . THR A 1 410 ? -5.611 -6.892 25.879 1.00 23.17 410 THR A O 1
ATOM 3298 N N . THR A 1 411 ? -3.497 -6.478 25.197 1.00 21.78 411 THR A N 1
ATOM 3299 C CA . THR A 1 411 ? -3.642 -7.041 23.858 1.00 22.88 411 THR A CA 1
ATOM 3300 C C . THR A 1 411 ? -2.258 -7.269 23.299 1.00 22.30 411 THR A C 1
ATOM 3301 O O . THR A 1 411 ? -1.297 -6.638 23.758 1.00 26.87 411 THR A O 1
ATOM 3305 N N . GLU A 1 412 ? -2.148 -8.111 22.297 1.00 23.61 412 GLU A N 1
ATOM 3306 C CA . GLU A 1 412 ? -0.843 -8.475 21.706 1.00 24.29 412 GLU A CA 1
ATOM 3307 C C . GLU A 1 412 ? -0.910 -8.717 20.211 1.00 27.15 412 GLU A C 1
ATOM 3308 O O . GLU A 1 412 ? -1.787 -9.456 19.701 1.00 22.41 412 GLU A O 1
ATOM 3314 N N . TYR A 1 413 ? 0.028 -8.109 19.496 1.00 25.56 413 TYR A N 1
ATOM 3315 C CA . TYR A 1 413 ? 0.260 -8.469 18.111 1.00 26.14 413 TYR A CA 1
ATOM 3316 C C . TYR A 1 413 ? 1.715 -8.828 18.018 1.00 25.01 413 TYR A C 1
ATOM 3317 O O . TYR A 1 413 ? 2.489 -8.266 18.733 1.00 20.25 413 TYR A O 1
ATOM 3326 N N . ILE A 1 414 ? 2.068 -9.748 17.124 1.00 23.40 414 ILE A N 1
ATOM 3327 C CA . ILE A 1 414 ? 3.456 -10.179 16.947 1.00 24.31 414 ILE A CA 1
ATOM 3328 C C . ILE A 1 414 ? 3.843 -10.085 15.483 1.00 21.98 414 ILE A C 1
ATOM 3329 O O . ILE A 1 414 ? 3.097 -10.471 14.604 1.00 22.24 414 ILE A O 1
ATOM 3334 N N . LEU A 1 415 ? 5.016 -9.535 15.232 1.00 21.42 415 LEU A N 1
ATOM 3335 C CA . LEU A 1 415 ? 5.632 -9.516 13.933 1.00 20.10 415 LEU A CA 1
ATOM 3336 C C . LEU A 1 415 ? 7.016 -10.201 13.939 1.00 20.03 415 LEU A C 1
ATOM 3337 O O . LEU A 1 415 ? 7.925 -9.767 14.634 1.00 20.18 415 LEU A O 1
ATOM 3342 N N . THR A 1 416 ? 7.188 -11.236 13.116 1.00 19.37 416 THR A N 1
ATOM 3343 C CA . THR A 1 416 ? 8.425 -11.990 13.057 1.00 17.12 416 THR A CA 1
ATOM 3344 C C . THR A 1 416 ? 9.056 -11.735 11.739 1.00 17.11 416 THR A C 1
ATOM 3345 O O . THR A 1 416 ? 8.430 -11.141 10.888 1.00 17.58 416 THR A O 1
ATOM 3349 N N . PRO A 1 417 ? 10.299 -12.252 11.505 1.00 16.73 417 PRO A N 1
ATOM 3350 C CA . PRO A 1 417 ? 10.894 -12.100 10.213 1.00 18.25 417 PRO A CA 1
ATOM 3351 C C . PRO A 1 417 ? 10.089 -12.750 9.062 1.00 21.13 417 PRO A C 1
ATOM 3352 O O . PRO A 1 417 ? 10.213 -12.333 7.902 1.00 21.07 417 PRO A O 1
ATOM 3356 N N . GLN A 1 418 ? 9.226 -13.717 9.379 1.00 20.12 418 GLN A N 1
ATOM 3357 C CA . GLN A 1 418 ? 8.306 -14.237 8.350 1.00 20.50 418 GLN A CA 1
ATOM 3358 C C . GLN A 1 418 ? 7.224 -13.247 7.924 1.00 20.42 418 GLN A C 1
ATOM 3359 O O . GLN A 1 418 ? 6.913 -13.134 6.742 1.00 24.36 418 GLN A O 1
ATOM 3365 N N . GLY A 1 419 ? 6.655 -12.561 8.892 1.00 19.08 419 GLY A N 1
ATOM 3366 C CA . GLY A 1 419 ? 5.707 -11.530 8.656 1.00 19.75 419 GLY A CA 1
ATOM 3367 C C . GLY A 1 419 ? 6.345 -10.397 7.887 1.00 22.12 419 GLY A C 1
ATOM 3368 O O . GLY A 1 419 ? 5.735 -9.855 6.979 1.00 20.76 419 GLY A O 1
ATOM 3369 N N . ILE A 1 420 ? 7.597 -10.047 8.245 1.00 21.46 420 ILE A N 1
ATOM 3370 C CA . ILE A 1 420 ? 8.264 -8.952 7.575 1.00 19.34 420 ILE A CA 1
ATOM 3371 C C . ILE A 1 420 ? 8.455 -9.296 6.091 1.00 18.93 420 ILE A C 1
ATOM 3372 O O . ILE A 1 420 ? 8.172 -8.476 5.188 1.00 18.70 420 ILE A O 1
ATOM 3377 N N . GLU A 1 421 ? 8.887 -10.536 5.840 1.00 19.25 421 GLU A N 1
ATOM 3378 C CA . GLU A 1 421 ? 9.097 -11.001 4.511 1.00 20.17 421 GLU A CA 1
ATOM 3379 C C . GLU A 1 421 ? 7.809 -11.009 3.683 1.00 20.72 421 GLU A C 1
ATOM 3380 O O . GLU A 1 421 ? 7.807 -10.652 2.507 1.00 21.11 421 GLU A O 1
ATOM 3386 N N . LYS A 1 422 ? 6.715 -11.407 4.293 1.00 22.61 422 LYS A N 1
ATOM 3387 C CA . LYS A 1 422 ? 5.456 -11.504 3.566 1.00 25.09 422 LYS A CA 1
ATOM 3388 C C . LYS A 1 422 ? 4.894 -10.125 3.253 1.00 24.29 422 LYS A C 1
ATOM 3389 O O . LYS A 1 422 ? 4.380 -9.907 2.137 1.00 18.68 422 LYS A O 1
ATOM 3395 N N . ASN A 1 423 ? 4.950 -9.253 4.278 1.00 22.09 423 ASN A N 1
ATOM 3396 C CA . ASN A 1 423 ? 4.377 -7.913 4.187 1.00 21.52 423 ASN A CA 1
ATOM 3397 C C . ASN A 1 423 ? 4.854 -7.134 2.970 1.00 21.59 423 ASN A C 1
ATOM 3398 O O . ASN A 1 423 ? 4.051 -6.519 2.281 1.00 20.81 423 ASN A O 1
ATOM 3403 N N . THR A 1 424 ? 6.135 -7.209 2.655 1.00 19.28 424 THR A N 1
ATOM 3404 C CA . THR A 1 424 ? 6.690 -6.331 1.678 1.00 19.86 424 THR A CA 1
ATOM 3405 C C . THR A 1 424 ? 7.588 -7.033 0.676 1.00 19.65 424 THR A C 1
ATOM 3406 O O . THR A 1 424 ? 8.183 -6.387 -0.180 1.00 19.82 424 THR A O 1
ATOM 3410 N N . SER A 1 425 ? 7.664 -8.359 0.772 1.00 21.94 425 SER A N 1
ATOM 3411 C CA . SER A 1 425 ? 8.471 -9.185 -0.083 1.00 23.20 425 SER A CA 1
ATOM 3412 C C . SER A 1 425 ? 9.952 -8.976 0.136 1.00 24.76 425 SER A C 1
ATOM 3413 O O . SER A 1 425 ? 10.742 -9.062 -0.796 1.00 23.41 425 SER A O 1
ATOM 3416 N N . SER A 1 426 ? 10.312 -8.689 1.381 1.00 25.09 426 SER A N 1
ATOM 3417 C CA . SER A 1 426 ? 11.704 -8.553 1.781 1.00 23.85 426 SER A CA 1
ATOM 3418 C C . SER A 1 426 ? 12.361 -9.919 2.064 1.00 19.77 426 SER A C 1
ATOM 3419 O O . SER A 1 426 ? 12.013 -10.567 3.018 1.00 20.85 426 SER A O 1
ATOM 3422 N N . TYR A 1 427 ? 13.340 -10.262 1.263 1.00 18.72 427 TYR A N 1
ATOM 3423 C CA . TYR A 1 427 ? 13.940 -11.581 1.254 1.00 22.26 427 TYR A CA 1
ATOM 3424 C C . TYR A 1 427 ? 14.641 -11.843 2.577 1.00 23.44 427 TYR A C 1
ATOM 3425 O O . TYR A 1 427 ? 15.436 -11.005 3.062 1.00 22.81 427 TYR A O 1
ATOM 3434 N N . ARG A 1 428 ? 14.269 -12.974 3.178 1.00 22.28 428 ARG A N 1
ATOM 3435 C CA . ARG A 1 428 ? 14.665 -13.360 4.496 1.00 26.18 428 ARG A CA 1
ATOM 3436 C C . ARG A 1 428 ? 14.066 -12.498 5.618 1.00 24.67 428 ARG A C 1
ATOM 3437 O O . ARG A 1 428 ? 14.399 -12.718 6.743 1.00 26.50 428 ARG A O 1
ATOM 3445 N N . GLY A 1 429 ? 13.197 -11.522 5.333 1.00 24.11 429 GLY A N 1
ATOM 3446 C CA . GLY A 1 429 ? 12.744 -10.621 6.379 1.00 22.76 429 GLY A CA 1
ATOM 3447 C C . GLY A 1 429 ? 13.805 -9.591 6.793 1.00 21.45 429 GLY A C 1
ATOM 3448 O O . GLY A 1 429 ? 13.627 -8.859 7.759 1.00 23.35 429 GLY A O 1
ATOM 3449 N N . ALA A 1 430 ? 14.903 -9.523 6.058 1.00 21.62 430 ALA A N 1
ATOM 3450 C CA . ALA A 1 430 ? 15.998 -8.579 6.345 1.00 20.72 430 ALA A CA 1
ATOM 3451 C C . ALA A 1 430 ? 15.479 -7.134 6.326 1.00 19.18 430 ALA A C 1
ATOM 3452 O O . ALA A 1 430 ? 14.607 -6.784 5.546 1.00 20.32 430 ALA A O 1
ATOM 3454 N N . LEU A 1 431 ? 15.906 -6.330 7.273 1.00 19.26 431 LEU A N 1
ATOM 3455 C CA . LEU A 1 431 ? 15.324 -4.973 7.433 1.00 19.79 431 LEU A CA 1
ATOM 3456 C C . LEU A 1 431 ? 16.028 -3.990 6.533 1.00 19.84 431 LEU A C 1
ATOM 3457 O O . LEU A 1 431 ? 15.454 -2.968 6.208 1.00 19.53 431 LEU A O 1
ATOM 3462 N N . TYR A 1 432 ? 17.273 -4.299 6.147 1.00 19.05 432 TYR A N 1
ATOM 3463 C CA . TYR A 1 432 ? 18.171 -3.343 5.478 1.00 18.65 432 TYR A CA 1
ATOM 3464 C C . TYR A 1 432 ? 18.894 -3.904 4.304 1.00 21.02 432 TYR A C 1
ATOM 3465 O O . TYR A 1 432 ? 20.026 -3.448 3.978 1.00 19.14 432 TYR A O 1
ATOM 3474 N N . GLY A 1 433 ? 18.296 -4.886 3.615 1.00 21.27 433 GLY A N 1
ATOM 3475 C CA . GLY A 1 433 ? 18.949 -5.434 2.443 1.00 19.91 433 GLY A CA 1
ATOM 3476 C C . GLY A 1 433 ? 20.154 -6.233 2.885 1.00 20.24 433 GLY A C 1
ATOM 3477 O O . GLY A 1 433 ? 20.110 -6.928 3.882 1.00 22.69 433 GLY A O 1
ATOM 3478 N N . ALA A 1 434 ? 21.226 -6.167 2.116 1.00 20.15 434 ALA A N 1
ATOM 3479 C CA . ALA A 1 434 ? 22.462 -6.799 2.493 1.00 20.75 434 ALA A CA 1
ATOM 3480 C C . ALA A 1 434 ? 23.011 -6.142 3.784 1.00 21.46 434 ALA A C 1
ATOM 3481 O O . ALA A 1 434 ? 22.844 -4.927 3.987 1.00 24.43 434 ALA A O 1
ATOM 3483 N N . ALA A 1 435 ? 23.613 -6.963 4.642 1.00 21.80 435 ALA A N 1
ATOM 3484 C CA . ALA A 1 435 ? 24.348 -6.511 5.831 1.00 20.51 435 ALA A CA 1
ATOM 3485 C C . ALA A 1 435 ? 25.584 -5.699 5.425 1.00 21.81 435 ALA A C 1
ATOM 3486 O O . ALA A 1 435 ? 26.000 -5.701 4.229 1.00 18.31 435 ALA A O 1
ATOM 3488 N N . SER A 1 436 ? 26.161 -4.984 6.398 1.00 21.70 436 SER A N 1
ATOM 3489 C CA . SER A 1 436 ? 27.401 -4.227 6.132 1.00 22.67 436 SER A CA 1
ATOM 3490 C C . SER A 1 436 ? 28.500 -4.752 7.029 1.00 23.58 436 SER A C 1
ATOM 3491 O O . SER A 1 436 ? 29.124 -3.989 7.800 1.00 23.19 436 SER A O 1
ATOM 3494 N N . ASN A 1 437 ? 28.740 -6.059 6.930 1.00 21.87 437 ASN A N 1
ATOM 3495 C CA . ASN A 1 437 ? 29.651 -6.730 7.900 1.00 22.43 437 ASN A CA 1
ATOM 3496 C C . ASN A 1 437 ? 31.066 -6.816 7.330 1.00 23.87 437 ASN A C 1
ATOM 3497 O O . ASN A 1 437 ? 31.854 -7.577 7.816 1.00 23.40 437 ASN A O 1
ATOM 3502 N N . ASN A 1 438 ? 31.359 -6.058 6.270 1.00 26.35 438 ASN A N 1
ATOM 3503 C CA . ASN A 1 438 ? 32.747 -5.770 5.927 1.00 29.39 438 ASN A CA 1
ATOM 3504 C C . ASN A 1 438 ? 32.842 -4.520 5.105 1.00 30.51 438 ASN A C 1
ATOM 3505 O O . ASN A 1 438 ? 31.821 -3.889 4.780 1.00 32.36 438 ASN A O 1
ATOM 3510 N N . LYS A 1 439 ? 34.067 -4.112 4.819 1.00 31.28 439 LYS A N 1
ATOM 3511 C CA . LYS A 1 439 ? 34.303 -2.758 4.320 1.00 34.66 439 LYS A CA 1
ATOM 3512 C C . LYS A 1 439 ? 33.959 -2.628 2.818 1.00 35.31 439 LYS A C 1
ATOM 3513 O O . LYS A 1 439 ? 33.869 -1.535 2.280 1.00 33.92 439 LYS A O 1
ATOM 3519 N N . PHE A 1 440 ? 33.772 -3.761 2.152 1.00 38.64 440 PHE A N 1
ATOM 3520 C CA . PHE A 1 440 ? 33.413 -3.762 0.732 1.00 44.30 440 PHE A CA 1
ATOM 3521 C C . PHE A 1 440 ? 31.900 -3.638 0.533 1.00 46.96 440 PHE A C 1
ATOM 3522 O O . PHE A 1 440 ? 31.466 -2.943 -0.388 1.00 47.98 440 PHE A O 1
ATOM 3530 N N . ALA A 1 441 ? 31.120 -4.279 1.414 1.00 47.37 441 ALA A N 1
ATOM 3531 C CA . ALA A 1 441 ? 29.652 -4.448 1.250 1.00 51.68 441 ALA A CA 1
ATOM 3532 C C . ALA A 1 441 ? 28.873 -3.238 0.714 1.00 53.31 441 ALA A C 1
ATOM 3533 O O . ALA A 1 441 ? 27.993 -3.411 -0.132 1.00 59.52 441 ALA A O 1
ATOM 3535 N N . ALA A 1 442 ? 29.191 -2.034 1.173 1.00 52.03 442 ALA A N 1
ATOM 3536 C CA . ALA A 1 442 ? 28.548 -0.827 0.640 1.00 56.59 442 ALA A CA 1
ATOM 3537 C C . ALA A 1 442 ? 28.826 -0.656 -0.845 1.00 61.03 442 ALA A C 1
ATOM 3538 O O . ALA A 1 442 ? 27.949 -0.293 -1.625 1.00 69.59 442 ALA A O 1
ATOM 3540 N N . PHE A 1 443 ? 30.053 -0.953 -1.237 1.00 64.01 443 PHE A N 1
ATOM 3541 C CA . PHE A 1 443 ? 30.488 -0.778 -2.610 1.00 59.08 443 PHE A CA 1
ATOM 3542 C C . PHE A 1 443 ? 30.079 -1.967 -3.471 1.00 52.49 443 PHE A C 1
ATOM 3543 O O . PHE A 1 443 ? 30.296 -1.955 -4.671 1.00 52.83 443 PHE A O 1
ATOM 3551 N N . LEU A 1 444 ? 29.485 -2.996 -2.882 1.00 45.52 444 LEU A N 1
ATOM 3552 C CA . LEU A 1 444 ? 29.074 -4.157 -3.652 1.00 43.88 444 LEU A CA 1
ATOM 3553 C C . LEU A 1 444 ? 27.539 -4.267 -3.846 1.00 41.22 444 LEU A C 1
ATOM 3554 O O . LEU A 1 444 ? 27.056 -5.304 -4.295 1.00 41.58 444 LEU A O 1
ATOM 3559 N N . ARG A 1 445 ? 26.794 -3.201 -3.531 1.00 36.77 445 ARG A N 1
ATOM 3560 C CA . ARG A 1 445 ? 25.308 -3.173 -3.738 1.00 33.48 445 ARG A CA 1
ATOM 3561 C C . ARG A 1 445 ? 24.884 -2.961 -5.175 1.00 31.53 445 ARG A C 1
ATOM 3562 O O . ARG A 1 445 ? 25.555 -2.246 -5.918 1.00 29.15 445 ARG A O 1
ATOM 3570 N N . HIS A 1 446 ? 23.716 -3.515 -5.542 1.00 28.79 446 HIS A N 1
ATOM 3571 C CA . HIS A 1 446 ? 23.203 -3.319 -6.890 1.00 23.06 446 HIS A CA 1
ATOM 3572 C C . HIS A 1 446 ? 22.991 -1.821 -7.159 1.00 23.80 446 HIS A C 1
ATOM 3573 O O . HIS A 1 446 ? 22.398 -1.072 -6.346 1.00 24.66 446 HIS A O 1
ATOM 3580 N N . PRO A 1 447 ? 23.484 -1.341 -8.293 1.00 23.93 447 PRO A N 1
ATOM 3581 C CA . PRO A 1 447 ? 23.219 0.048 -8.663 1.00 25.75 447 PRO A CA 1
ATOM 3582 C C . PRO A 1 447 ? 21.759 0.335 -8.940 1.00 22.91 447 PRO A C 1
ATOM 3583 O O . PRO A 1 447 ? 20.940 -0.559 -8.975 1.00 22.89 447 PRO A O 1
ATOM 3587 N N . ASN A 1 448 ? 21.467 1.599 -9.105 1.00 22.48 448 ASN A N 1
ATOM 3588 C CA . ASN A 1 448 ? 20.119 2.061 -9.317 1.00 23.20 448 ASN A CA 1
ATOM 3589 C C . ASN A 1 448 ? 19.706 1.902 -10.773 1.00 26.34 448 ASN A C 1
ATOM 3590 O O . ASN A 1 448 ? 18.526 1.885 -11.060 1.00 25.74 448 ASN A O 1
ATOM 3595 N N . PHE A 1 449 ? 20.685 1.783 -11.671 1.00 27.82 449 PHE A N 1
ATOM 3596 C CA . PHE A 1 449 ? 20.444 1.415 -13.093 1.00 28.58 449 PHE A CA 1
ATOM 3597 C C . PHE A 1 449 ? 20.635 -0.081 -13.284 1.00 29.36 449 PHE A C 1
ATOM 3598 O O . PHE A 1 449 ? 21.056 -0.812 -12.372 1.00 27.01 449 PHE A O 1
ATOM 3606 N N . ASN A 1 450 ? 20.336 -0.549 -14.484 1.00 29.90 450 ASN A N 1
ATOM 3607 C CA . ASN A 1 450 ? 20.533 -1.957 -14.797 1.00 32.19 450 ASN A CA 1
ATOM 3608 C C . ASN A 1 450 ? 21.372 -2.068 -16.052 1.00 34.57 450 ASN A C 1
ATOM 3609 O O . ASN A 1 450 ? 21.027 -1.483 -17.082 1.00 36.94 450 ASN A O 1
ATOM 3614 N N . GLY A 1 451 ? 22.482 -2.788 -15.960 1.00 40.80 451 GLY A N 1
ATOM 3615 C CA . GLY A 1 451 ? 23.452 -2.856 -17.052 1.00 44.13 451 GLY A CA 1
ATOM 3616 C C . GLY A 1 451 ? 23.036 -3.720 -18.230 1.00 44.61 451 GLY A C 1
ATOM 3617 O O . GLY A 1 451 ? 23.608 -3.600 -19.313 1.00 50.24 451 GLY A O 1
ATOM 3618 N N . LYS A 1 452 ? 22.058 -4.600 -18.024 1.00 43.94 452 LYS A N 1
ATOM 3619 C CA . LYS A 1 452 ? 21.530 -5.435 -19.096 1.00 40.68 452 LYS A CA 1
ATOM 3620 C C . LYS A 1 452 ? 20.297 -4.834 -19.743 1.00 40.51 452 LYS A C 1
ATOM 3621 O O . LYS A 1 452 ? 20.110 -4.972 -20.950 1.00 45.41 452 LYS A O 1
ATOM 3627 N N . ILE A 1 453 ? 19.426 -4.215 -18.948 1.00 38.26 453 ILE A N 1
ATOM 3628 C CA . ILE A 1 453 ? 18.150 -3.775 -19.440 1.00 33.21 453 ILE A CA 1
ATOM 3629 C C . ILE A 1 453 ? 18.056 -2.281 -19.346 1.00 32.98 453 ILE A C 1
ATOM 3630 O O . ILE A 1 453 ? 17.932 -1.710 -18.260 1.00 34.38 453 ILE A O 1
ATOM 3635 N N . LYS A 1 454 ? 18.103 -1.656 -20.506 1.00 32.70 454 LYS A N 1
ATOM 3636 C CA . LYS A 1 454 ? 18.006 -0.226 -20.612 1.00 35.00 454 LYS A CA 1
ATOM 3637 C C . LYS A 1 454 ? 16.595 0.258 -20.148 1.00 35.79 454 LYS A C 1
ATOM 3638 O O . LYS A 1 454 ? 15.561 -0.391 -20.395 1.00 30.83 454 LYS A O 1
ATOM 3644 N N . ASN A 1 455 ? 16.600 1.385 -19.444 1.00 29.27 455 ASN A N 1
ATOM 3645 C CA . ASN A 1 455 ? 15.409 2.029 -18.924 1.00 32.08 455 ASN A CA 1
ATOM 3646 C C . ASN A 1 455 ? 14.749 1.372 -17.727 1.00 28.22 455 ASN A C 1
ATOM 3647 O O . ASN A 1 455 ? 13.654 1.798 -17.332 1.00 24.64 455 ASN A O 1
ATOM 3652 N N . LEU A 1 456 ? 15.422 0.346 -17.184 1.00 26.34 456 LEU A N 1
ATOM 3653 C CA . LEU A 1 456 ? 15.070 -0.284 -15.935 1.00 24.39 456 LEU A CA 1
ATOM 3654 C C . LEU A 1 456 ? 15.982 0.189 -14.809 1.00 25.86 456 LEU A C 1
ATOM 3655 O O . LEU A 1 456 ? 17.226 0.089 -14.912 1.00 24.73 456 LEU A O 1
ATOM 3660 N N . TYR A 1 457 ? 15.340 0.584 -13.717 1.00 24.37 457 TYR A N 1
ATOM 3661 C CA . TYR A 1 457 ? 15.968 1.219 -12.558 1.00 24.97 457 TYR A CA 1
ATOM 3662 C C . TYR A 1 457 ? 15.538 0.534 -11.258 1.00 27.47 457 TYR A C 1
ATOM 3663 O O . TYR A 1 457 ? 14.570 -0.237 -11.242 1.00 26.91 457 TYR A O 1
ATOM 3672 N N . HIS A 1 458 ? 16.279 0.778 -10.174 1.00 25.78 458 HIS A N 1
ATOM 3673 C CA . HIS A 1 458 ? 16.007 0.090 -8.917 1.00 26.34 458 HIS A CA 1
ATOM 3674 C C . HIS A 1 458 ? 16.178 1.084 -7.757 1.00 25.27 458 HIS A C 1
ATOM 3675 O O . HIS A 1 458 ? 17.110 1.953 -7.734 1.00 23.53 458 HIS A O 1
ATOM 3682 N N . VAL A 1 459 ? 15.266 0.973 -6.806 1.00 21.60 459 VAL A N 1
ATOM 3683 C CA . VAL A 1 459 ? 15.182 1.966 -5.764 1.00 22.24 459 VAL A CA 1
ATOM 3684 C C . VAL A 1 459 ? 14.820 1.246 -4.504 1.00 20.22 459 VAL A C 1
ATOM 3685 O O . VAL A 1 459 ? 14.153 0.221 -4.514 1.00 19.80 459 VAL A O 1
ATOM 3689 N N . GLY A 1 460 ? 15.385 1.706 -3.406 1.00 19.64 460 GLY A N 1
ATOM 3690 C CA . GLY A 1 460 ? 15.007 1.227 -2.097 1.00 18.05 460 GLY A CA 1
ATOM 3691 C C . GLY A 1 460 ? 16.128 0.498 -1.371 1.00 17.77 460 GLY A C 1
ATOM 3692 O O . GLY A 1 460 ? 17.296 0.540 -1.771 1.00 18.04 460 GLY A O 1
ATOM 3693 N N . GLY A 1 461 ? 15.748 -0.153 -0.294 1.00 16.70 461 GLY A N 1
ATOM 3694 C CA . GLY A 1 461 ? 16.652 -0.532 0.778 1.00 17.90 461 GLY A CA 1
ATOM 3695 C C . GLY A 1 461 ? 17.543 -1.733 0.541 1.00 20.57 461 GLY A C 1
ATOM 3696 O O . GLY A 1 461 ? 18.461 -1.978 1.359 1.00 17.43 461 GLY A O 1
ATOM 3697 N N . SER A 1 462 ? 17.276 -2.474 -0.551 1.00 19.92 462 SER A N 1
ATOM 3698 C CA . SER A 1 462 ? 18.096 -3.616 -0.925 1.00 19.44 462 SER A CA 1
ATOM 3699 C C . SER A 1 462 ? 19.157 -3.285 -1.987 1.00 19.13 462 SER A C 1
ATOM 3700 O O . SER A 1 462 ? 19.897 -4.176 -2.388 1.00 21.81 462 SER A O 1
ATOM 3703 N N . VAL A 1 463 ? 19.134 -2.073 -2.507 1.00 18.93 463 VAL A N 1
ATOM 3704 C CA . VAL A 1 463 ? 20.108 -1.589 -3.501 1.00 21.07 463 VAL A CA 1
ATOM 3705 C C . VAL A 1 463 ? 20.884 -0.354 -2.975 1.00 20.20 463 VAL A C 1
ATOM 3706 O O . VAL A 1 463 ? 20.763 0.033 -1.822 1.00 21.80 463 VAL A O 1
ATOM 3710 N N . HIS A 1 464 ? 21.713 0.209 -3.831 1.00 24.09 464 HIS A N 1
ATOM 3711 C CA . HIS A 1 464 ? 22.458 1.428 -3.583 1.00 23.57 464 HIS A CA 1
ATOM 3712 C C . HIS A 1 464 ? 21.571 2.614 -3.257 1.00 23.89 464 HIS A C 1
ATOM 3713 O O . HIS A 1 464 ? 20.618 2.878 -3.948 1.00 27.01 464 HIS A O 1
ATOM 3720 N N . PRO A 1 465 ? 21.912 3.398 -2.217 1.00 23.62 465 PRO A N 1
ATOM 3721 C CA . PRO A 1 465 ? 23.130 3.307 -1.421 1.00 22.63 465 PRO A CA 1
ATOM 3722 C C . PRO A 1 465 ? 22.950 2.539 -0.149 1.00 22.92 465 PRO A C 1
ATOM 3723 O O . PRO A 1 465 ? 23.916 2.320 0.509 1.00 26.88 465 PRO A O 1
ATOM 3727 N N . GLY A 1 466 ? 21.732 2.138 0.210 1.00 22.36 466 GLY A N 1
ATOM 3728 C CA . GLY A 1 466 ? 21.504 1.456 1.458 1.00 21.68 466 GLY A CA 1
ATOM 3729 C C . GLY A 1 466 ? 20.103 1.435 2.061 1.00 20.47 466 GLY A C 1
ATOM 3730 O O . GLY A 1 466 ? 19.184 2.153 1.649 1.00 18.95 466 GLY A O 1
ATOM 3731 N N . GLY A 1 467 ? 20.003 0.604 3.088 1.00 19.92 467 GLY A N 1
ATOM 3732 C CA . GLY A 1 467 ? 18.829 0.509 3.983 1.00 20.67 467 GLY A CA 1
ATOM 3733 C C . GLY A 1 467 ? 18.536 1.731 4.823 1.00 19.71 467 GLY A C 1
ATOM 3734 O O . GLY A 1 467 ? 19.400 2.594 4.991 1.00 18.58 467 GLY A O 1
ATOM 3735 N N . GLY A 1 468 ? 17.274 1.817 5.276 1.00 18.23 468 GLY A N 1
ATOM 3736 C CA . GLY A 1 468 ? 16.818 2.846 6.181 1.00 19.17 468 GLY A CA 1
ATOM 3737 C C . GLY A 1 468 ? 16.282 4.022 5.397 1.00 19.97 468 GLY A C 1
ATOM 3738 O O . GLY A 1 468 ? 16.579 4.170 4.193 1.00 20.44 468 GLY A O 1
ATOM 3739 N N . ILE A 1 469 ? 15.470 4.825 6.070 1.00 19.58 469 ILE A N 1
ATOM 3740 C CA . ILE A 1 469 ? 14.789 5.934 5.436 1.00 20.34 469 ILE A CA 1
ATOM 3741 C C . ILE A 1 469 ? 15.709 6.909 4.660 1.00 19.94 469 ILE A C 1
ATOM 3742 O O . ILE A 1 469 ? 15.499 7.103 3.454 1.00 18.93 469 ILE A O 1
ATOM 3747 N N . PRO A 1 470 ? 16.700 7.535 5.328 1.00 20.51 470 PRO A N 1
ATOM 3748 C CA . PRO A 1 470 ? 17.560 8.521 4.632 1.00 21.10 470 PRO A CA 1
ATOM 3749 C C . PRO A 1 470 ? 18.193 7.976 3.358 1.00 20.89 470 PRO A C 1
ATOM 3750 O O . PRO A 1 470 ? 18.127 8.599 2.307 1.00 21.98 470 PRO A O 1
ATOM 3754 N N . LEU A 1 471 ? 18.788 6.798 3.433 1.00 22.94 471 LEU A N 1
ATOM 3755 C CA . LEU A 1 471 ? 19.407 6.216 2.272 1.00 20.56 471 LEU A CA 1
ATOM 3756 C C . LEU A 1 471 ? 18.418 5.747 1.178 1.00 22.88 471 LEU A C 1
ATOM 3757 O O . LEU A 1 471 ? 18.715 5.922 -0.017 1.00 22.61 471 LEU A O 1
ATOM 3762 N N . CYS A 1 472 ? 17.277 5.143 1.562 1.00 21.24 472 CYS A N 1
ATOM 3763 C CA . CYS A 1 472 ? 16.225 4.845 0.579 1.00 20.54 472 CYS A CA 1
ATOM 3764 C C . CYS A 1 472 ? 15.790 6.119 -0.152 1.00 22.38 472 CYS A C 1
ATOM 3765 O O . CYS A 1 472 ? 15.555 6.080 -1.344 1.00 20.28 472 CYS A O 1
ATOM 3768 N N . LEU A 1 473 ? 15.643 7.239 0.579 1.00 20.93 473 LEU A N 1
ATOM 3769 C CA . LEU A 1 473 ? 15.358 8.498 -0.065 1.00 20.42 473 LEU A CA 1
ATOM 3770 C C . LEU A 1 473 ? 16.449 8.951 -1.000 1.00 21.21 473 LEU A C 1
ATOM 3771 O O . LEU A 1 473 ? 16.132 9.490 -2.024 1.00 20.07 473 LEU A O 1
ATOM 3776 N N . LEU A 1 474 ? 17.715 8.721 -0.676 1.00 21.71 474 LEU A N 1
ATOM 3777 C CA . LEU A 1 474 ? 18.772 9.039 -1.597 1.00 23.79 474 LEU A CA 1
ATOM 3778 C C . LEU A 1 474 ? 18.765 8.182 -2.858 1.00 22.07 474 LEU A C 1
ATOM 3779 O O . LEU A 1 474 ? 19.068 8.689 -3.917 1.00 20.77 474 LEU A O 1
ATOM 3784 N N . SER A 1 475 ? 18.407 6.895 -2.692 1.00 22.60 475 SER A N 1
ATOM 3785 C CA . SER A 1 475 ? 18.171 5.944 -3.764 1.00 22.47 475 SER A CA 1
ATOM 3786 C C . SER A 1 475 ? 17.266 6.547 -4.845 1.00 22.77 475 SER A C 1
ATOM 3787 O O . SER A 1 475 ? 17.524 6.496 -6.044 1.00 24.78 475 SER A O 1
ATOM 3790 N N . ALA A 1 476 ? 16.159 7.088 -4.396 1.00 22.19 476 ALA A N 1
ATOM 3791 C CA . ALA A 1 476 ? 15.188 7.682 -5.291 1.00 22.91 476 ALA A CA 1
ATOM 3792 C C . ALA A 1 476 ? 15.764 8.927 -5.959 1.00 23.54 476 ALA A C 1
ATOM 3793 O O . ALA A 1 476 ? 15.533 9.145 -7.170 1.00 21.98 476 ALA A O 1
ATOM 3795 N N . GLN A 1 477 ? 16.470 9.756 -5.184 1.00 25.86 477 GLN A N 1
ATOM 3796 C CA . GLN A 1 477 ? 17.086 10.968 -5.767 1.00 27.45 477 GLN A CA 1
ATOM 3797 C C . GLN A 1 477 ? 18.084 10.632 -6.848 1.00 26.00 477 GLN A C 1
ATOM 3798 O O . GLN A 1 477 ? 18.072 11.274 -7.916 1.00 26.68 477 GLN A O 1
ATOM 3804 N N . ILE A 1 478 ? 18.936 9.651 -6.581 1.00 23.53 478 ILE A N 1
ATOM 3805 C CA . ILE A 1 478 ? 19.943 9.260 -7.534 1.00 25.87 478 ILE A CA 1
ATOM 3806 C C . ILE A 1 478 ? 19.268 8.647 -8.779 1.00 28.83 478 ILE A C 1
ATOM 3807 O O . ILE A 1 478 ? 19.641 8.955 -9.909 1.00 30.05 478 ILE A O 1
ATOM 3812 N N . THR A 1 479 ? 18.266 7.797 -8.555 1.00 26.85 479 THR A N 1
ATOM 3813 C CA . THR A 1 479 ? 17.555 7.169 -9.658 1.00 26.16 479 THR A CA 1
ATOM 3814 C C . THR A 1 479 ? 16.930 8.240 -10.554 1.00 24.49 479 THR A C 1
ATOM 3815 O O . THR A 1 479 ? 17.073 8.212 -11.779 1.00 23.31 479 THR A O 1
ATOM 3819 N N . ALA A 1 480 ? 16.318 9.235 -9.953 1.00 25.10 480 ALA A N 1
ATOM 3820 C CA . ALA A 1 480 ? 15.694 10.273 -10.742 1.00 27.83 480 ALA A CA 1
ATOM 3821 C C . ALA A 1 480 ? 16.700 11.169 -11.504 1.00 32.31 480 ALA A C 1
ATOM 3822 O O . ALA A 1 480 ? 16.365 11.737 -12.578 1.00 32.68 480 ALA A O 1
ATOM 3824 N N . ASP A 1 481 ? 17.893 11.335 -10.933 1.00 32.27 481 ASP A N 1
ATOM 3825 C CA . ASP A 1 481 ? 18.929 12.145 -11.552 1.00 33.98 481 ASP A CA 1
ATOM 3826 C C . ASP A 1 481 ? 19.462 11.428 -12.779 1.00 32.84 481 ASP A C 1
ATOM 3827 O O . ASP A 1 481 ? 19.539 12.026 -13.842 1.00 34.17 481 ASP A O 1
ATOM 3832 N N . LEU A 1 482 ? 19.813 10.160 -12.609 1.00 31.24 482 LEU A N 1
ATOM 3833 C CA . LEU A 1 482 ? 20.187 9.288 -13.710 1.00 30.71 482 LEU A CA 1
ATOM 3834 C C . LEU A 1 482 ? 19.215 9.417 -14.902 1.00 34.01 482 LEU A C 1
ATOM 3835 O O . LEU A 1 482 ? 19.625 9.683 -16.035 1.00 34.83 482 LEU A O 1
ATOM 3840 N N . ILE A 1 483 ? 17.919 9.304 -14.625 1.00 31.10 483 ILE A N 1
ATOM 3841 C CA . ILE A 1 483 ? 16.881 9.307 -15.655 1.00 29.61 483 ILE A CA 1
ATOM 3842 C C . ILE A 1 483 ? 16.846 10.641 -16.369 1.00 32.63 483 ILE A C 1
ATOM 3843 O O . ILE A 1 483 ? 16.713 10.712 -17.604 1.00 31.63 483 ILE A O 1
ATOM 3848 N N . GLN A 1 484 ? 16.938 11.717 -15.600 1.00 33.99 484 GLN A N 1
ATOM 3849 C CA . GLN A 1 484 ? 16.946 13.048 -16.182 1.00 38.05 484 GLN A CA 1
ATOM 3850 C C . GLN A 1 484 ? 18.203 13.213 -17.067 1.00 41.71 484 GLN A C 1
ATOM 3851 O O . GLN A 1 484 ? 18.138 13.855 -18.120 1.00 46.72 484 GLN A O 1
ATOM 3857 N N . LYS A 1 485 ? 19.315 12.588 -16.674 1.00 39.94 485 LYS A N 1
ATOM 3858 C CA . LYS A 1 485 ? 20.545 12.694 -17.438 1.00 42.94 485 LYS A CA 1
ATOM 3859 C C . LYS A 1 485 ? 20.353 12.021 -18.761 1.00 43.06 485 LYS A C 1
ATOM 3860 O O . LYS A 1 485 ? 20.733 12.558 -19.824 1.00 43.07 485 LYS A O 1
ATOM 3866 N N . GLU A 1 486 ? 19.784 10.824 -18.677 1.00 38.64 486 GLU A N 1
ATOM 3867 C CA . GLU A 1 486 ? 19.548 9.989 -19.826 1.00 43.76 486 GLU A CA 1
ATOM 3868 C C . GLU A 1 486 ? 18.584 10.685 -20.797 1.00 43.06 486 GLU A C 1
ATOM 3869 O O . GLU A 1 486 ? 18.774 10.644 -22.019 1.00 43.98 486 GLU A O 1
ATOM 3875 N N . GLN A 1 487 ? 17.563 11.341 -20.261 1.00 38.71 487 GLN A N 1
ATOM 3876 C CA . GLN A 1 487 ? 16.675 12.111 -21.093 1.00 43.18 487 GLN A CA 1
ATOM 3877 C C . GLN A 1 487 ? 17.529 13.115 -21.889 1.00 48.88 487 GLN A C 1
ATOM 3878 O O . GLN A 1 487 ? 17.510 13.083 -23.117 1.00 53.27 487 GLN A O 1
ATOM 3884 N N . LEU A 1 488 ? 18.328 13.935 -21.207 1.00 50.53 488 LEU A N 1
ATOM 3885 C CA . LEU A 1 488 ? 19.106 14.980 -21.870 1.00 54.49 488 LEU A CA 1
ATOM 3886 C C . LEU A 1 488 ? 20.009 14.434 -23.000 1.00 59.20 488 LEU A C 1
ATOM 3887 O O . LEU A 1 488 ? 20.011 14.990 -24.102 1.00 63.68 488 LEU A O 1
ATOM 3892 N N . GLU A 1 489 ? 20.742 13.348 -22.738 1.00 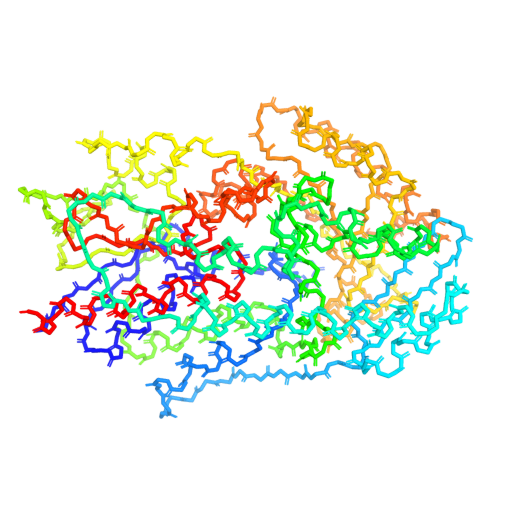58.00 489 GLU A N 1
ATOM 3893 C CA . GLU A 1 489 ? 21.502 12.660 -23.786 1.00 63.41 489 GLU A CA 1
ATOM 3894 C C . GLU A 1 489 ? 20.618 12.311 -24.961 1.00 63.42 489 GLU A C 1
ATOM 3895 O O . GLU A 1 489 ? 21.004 12.543 -26.096 1.00 69.76 489 GLU A O 1
#

Radius of gyration: 22.21 Å; Cα contacts (8 Å, |Δi|>4): 1071; chains: 1; bounding box: 51×48×66 Å

Organism: Nonlabens dokdonensis (strain DSM 17205 / KCTC 12402 / DSW-6) (NCBI:txid592029)

Nearest PDB structures (foldseek):
  4rep-assembly1_A  TM=1.002E+00  e=0.000E+00  Nonlabens dokdonensis DSW-6
  4ivm-assembly1_B  TM=6.015E-01  e=1.244E-17  Homo sapiens
  3nks-assembly1_A  TM=5.961E-01  e=1.047E-17  Homo sapiens
  6c71-assembly2_D-2  TM=5.950E-01  e=2.480E-18  Pseudomonas putida S16
  7kho-assembly4_D  TM=6.173E-01  e=5.915E-14  Pseudomonas putida S16

Sequence (489 aa):
MKNAIVIGAGIGGLAAALRLRHQGYSVTIFEKNDYAGGKLHAIEKDGYRFDLGPSLFTLPHLVENLFALFPEEIIDFGYKSKAISFHYFWDDGTLFKASTDSSQFIEDASKVFKEEKSTIKKYLAKSKSKYELTKSLFLEKSLHKATTYFSLDTVKAIVHAPFLGLNNTLNDENSKFKNPKLTQLFNRYATYNGSSPYQTPGIMTMIPHLELGLGTYYPDGGMHRISQSLFELAQKVGVKFRFRESVTNITTSKNKVTGVETKNGSYLSDLVVSNMDIVPTYRNLMKDVPAPEKTLSQERSSSALIFYWGIDREFPELDLHNILFSEEDYKTEFEHIFEHKTLAQDPTVYINITSKESSNDAPAGHENWFVMINNAPGDYGQDWEQLVEESKKQIIAKIKKCLHVDISKHITTEYILTPQGIEKNTSSYRGALYGAASNNKFAAFLRHPNFNGKIKNLYHVGGSVHPGGGIPLCLLSAQITADLIQKEQLE

B-factor: mean 28.58, std 15.1, range [12.52, 146.26]

InterPro domains:
  IPR002937 Amine oxidase [PF01593] (11-483)
  IPR014105 Carotenoid/retinoid oxidoreductase [TIGR02734] (4-486)
  IPR036188 FAD/NAD(P)-binding domain superfamily [G3DSA:3.50.50.60] (1-95)
  IPR036188 FAD/NAD(P)-binding domain superfamily [G3DSA:3.50.50.60] (203-313)
  IPR036188 FAD/NAD(P)-binding domain superfamily [SSF51905] (1-484)
  IPR054840 1-hydroxy-gamma-carotene desaturase [NF042421] (1-487)

Foldseek 3Di:
DFAEEEEAQALLRLLLLLLVLLVPHAYEYEHQAQDHHQQQDWDDDPQFIDGRHDAWDFDCVLLVVSCVSVVPDDFDKDKDFDQWQEWEWELVAQIQTAGLALVVRLVRCCVSQVWDSVLSVVLLVLLVVLVVCCCVPPLPDDDPDDDLDDDLPPPVCVVCCVSLQQVAFLLVSLVVTPRVVSSVVQQCLLVVQQAGSRFFGNNSSNVVCRPRVRTIMAMVVGSSSSSVSSVVVCVVSNHHYDYSWHFQAFDDDPQATFFTDTPVGTDGGNFYEYQAQVQCCCVGHVVPDDDPVVQNPFAFGWAKKKKKFKFQADDPSGAQKYKYDFPCSPVQVCCQRVVQAGDLAWIKIWGWCCNVVVSSHPVRITTTIIMTIGHFDPPDPVVVRNVSVVVSSQVSCCSTVVDRRVVTGPDIDMDDLVNLCVSRVHVSSGQQAHRNSHSCSQSSFAAQADSRYPNYGYAARNGPRIGDNVGSSSRSVVNSVVVVVVVVD

Solvent-accessible surface area: 20744 Å² total; per-residue (Å²): 189,97,47,1,5,0,11,15,0,15,17,1,0,0,0,1,0,0,34,1,65,100,58,41,14,15,0,13,0,2,12,74,20,103,48,1,2,9,80,6,35,14,44,124,63,103,41,5,30,2,5,14,23,40,19,36,2,16,17,11,86,26,1,70,63,1,37,68,36,34,111,162,68,155,28,113,32,26,67,97,80,22,81,43,1,4,9,2,11,15,27,102,52,34,55,1,94,0,11,26,81,52,82,88,1,24,54,36,0,13,125,50,2,176,6,94,91,59,29,0,126,133,23,19,54,80,0,97,42,1,20,67,39,14,72,65,32,50,68,116,99,90,71,135,145,77,125,127,194,136,79,102,108,11,112,97,7,124,92,44,5,108,81,0,3,17,98,53,36,0,32,82,39,0,62,160,8,154,34,102,43,0,18,19,0,1,1,14,3,0,19,52,30,1,1,2,0,57,68,0,7,0,23,26,2,20,27,0,15,23,1,6,44,63,13,0,40,10,0,87,47,0,2,45,48,0,0,37,0,0,48,63,2,0,102,93,17,32,5,107,40,100,63,172,11,54,11,71,50,9,26,51,53,184,106,95,9,41,0,0,59,10,151,96,34,83,48,142,11,62,10,0,0,1,27,38,15,6,10,16,0,8,103,77,3,3,164,148,28,79,21,32,92,165,33,15,84,36,86,24,3,6,0,0,0,6,0,0,0,0,0,61,85,98,2,115,55,4,30,1,0,0,5,0,1,2,128,71,14,112,45,7,7,75,49,6,23,110,118,84,44,27,14,145,30,5,6,0,17,0,4,0,5,16,69,40,26,90,138,8,7,51,106,37,49,5,3,0,6,0,34,4,24,0,2,3,27,76,70,39,85,12,152,95,16,24,106,76,6,55,118,59,0,22,41,0,0,96,79,9,15,139,23,42,0,53,151,41,43,69,17,62,80,54,11,23,0,77,11,12,51,144,39,30,28,6,73,70,0,2,45,40,5,7,4,14,14,78,83,111,11,53,77,76,25,4,25,3,88,13,66,110,7,98,23,1,14,2,4,3,23,16,2,72,18,4,9,27,18,32,56,13,8,26,0,0,68,36,0,4,58,32,3,102,96,61,90,164,164